Protein AF-A0A2B8A2W1-F1 (afdb_monomer_lite)

Structure (mmCIF, N/CA/C/O backbone):
data_AF-A0A2B8A2W1-F1
#
_entry.id   AF-A0A2B8A2W1-F1
#
loop_
_atom_site.group_PDB
_atom_site.id
_atom_site.type_symbol
_atom_site.label_atom_id
_atom_site.label_alt_id
_atom_site.label_comp_id
_atom_site.label_asym_id
_atom_site.label_entity_id
_atom_site.label_seq_id
_atom_site.pdbx_PDB_ins_code
_atom_site.Cartn_x
_atom_site.Cartn_y
_atom_site.Cartn_z
_atom_site.occupancy
_atom_site.B_iso_or_equiv
_atom_site.auth_seq_id
_atom_site.auth_comp_id
_atom_site.auth_asym_id
_atom_site.auth_atom_id
_atom_site.pdbx_PDB_model_num
ATOM 1 N N . MET A 1 1 ? 14.579 -8.781 33.476 1.00 70.12 1 MET A N 1
ATOM 2 C CA . MET A 1 1 ? 13.538 -9.837 33.548 1.00 70.12 1 MET A CA 1
ATOM 3 C C . MET A 1 1 ? 12.672 -9.734 34.803 1.00 70.12 1 MET A C 1
ATOM 5 O O . MET A 1 1 ? 11.459 -9.691 34.647 1.00 70.12 1 MET A O 1
ATOM 9 N N . ASN A 1 2 ? 13.242 -9.629 36.013 1.00 91.62 2 ASN A N 1
ATOM 10 C CA . ASN A 1 2 ? 12.457 -9.616 37.264 1.00 91.62 2 ASN A CA 1
ATOM 11 C C . ASN A 1 2 ? 11.444 -8.460 37.370 1.00 91.62 2 ASN A C 1
ATOM 13 O O . ASN A 1 2 ? 10.319 -8.682 37.809 1.00 91.62 2 ASN A O 1
ATOM 17 N N . GLU A 1 3 ? 11.793 -7.251 36.920 1.00 95.06 3 GLU A N 1
ATOM 18 C CA . GLU A 1 3 ? 10.873 -6.100 36.935 1.00 95.06 3 GLU A CA 1
ATOM 19 C C . GLU A 1 3 ? 9.677 -6.286 35.994 1.00 95.06 3 GLU A C 1
ATOM 21 O O . GLU A 1 3 ? 8.542 -6.038 36.391 1.00 95.06 3 GLU A O 1
ATOM 26 N N . VAL A 1 4 ? 9.912 -6.795 34.779 1.00 93.50 4 VAL A N 1
ATOM 27 C CA . VAL A 1 4 ? 8.854 -7.073 33.792 1.00 93.50 4 VAL A CA 1
ATOM 28 C C . VAL A 1 4 ? 7.905 -8.153 34.307 1.00 93.50 4 VAL A C 1
ATOM 30 O O . VAL A 1 4 ? 6.691 -7.967 34.270 1.00 93.50 4 VAL A O 1
ATOM 33 N N . ALA A 1 5 ? 8.445 -9.253 34.842 1.00 95.88 5 ALA A N 1
ATOM 34 C CA . ALA A 1 5 ? 7.639 -10.319 35.435 1.00 95.88 5 ALA A CA 1
ATOM 35 C C . ALA A 1 5 ? 6.826 -9.813 36.639 1.00 95.88 5 ALA A C 1
ATOM 37 O O . ALA A 1 5 ? 5.642 -10.120 36.763 1.00 95.88 5 ALA A O 1
ATOM 38 N N . THR A 1 6 ? 7.431 -8.973 37.485 1.00 97.25 6 THR A N 1
ATOM 39 C CA . THR A 1 6 ? 6.751 -8.351 38.631 1.00 97.25 6 THR A CA 1
ATOM 40 C C . THR A 1 6 ? 5.635 -7.409 38.181 1.00 97.25 6 THR A C 1
ATOM 42 O O . THR A 1 6 ? 4.550 -7.432 38.758 1.00 97.25 6 THR A O 1
ATOM 45 N N . TYR A 1 7 ? 5.873 -6.588 37.154 1.00 97.38 7 TYR A N 1
ATOM 46 C CA . TYR A 1 7 ? 4.855 -5.704 36.593 1.00 97.38 7 TYR A CA 1
ATOM 47 C C . TYR A 1 7 ? 3.687 -6.505 36.017 1.00 97.38 7 TYR A C 1
ATOM 49 O O . TYR A 1 7 ? 2.539 -6.205 36.335 1.00 97.38 7 TYR A O 1
ATOM 57 N N . TRP A 1 8 ? 3.969 -7.541 35.220 1.00 96.38 8 TRP A N 1
ATOM 58 C CA . TRP A 1 8 ? 2.938 -8.412 34.659 1.00 96.38 8 TRP A CA 1
ATOM 59 C C . TRP A 1 8 ? 2.107 -9.076 35.759 1.00 96.38 8 TRP A C 1
ATOM 61 O O . TRP A 1 8 ? 0.888 -8.970 35.728 1.00 96.38 8 TRP A O 1
ATOM 71 N N . ALA A 1 9 ? 2.747 -9.667 36.774 1.00 97.00 9 ALA A N 1
ATOM 72 C CA . ALA A 1 9 ? 2.042 -10.334 37.868 1.00 97.00 9 ALA A CA 1
ATOM 73 C C . ALA A 1 9 ? 1.156 -9.367 38.671 1.00 97.00 9 ALA A C 1
ATOM 75 O O . ALA A 1 9 ? 0.023 -9.699 39.003 1.00 97.00 9 ALA A O 1
ATOM 76 N N . LYS A 1 10 ? 1.641 -8.148 38.949 1.00 98.06 10 LYS A N 1
ATOM 77 C CA . LYS A 1 10 ? 0.876 -7.123 39.680 1.00 98.06 10 LYS A CA 1
ATOM 78 C C . LYS A 1 10 ? -0.301 -6.553 38.888 1.00 98.06 10 LYS A C 1
ATOM 80 O O . LYS A 1 10 ? -1.254 -6.083 39.496 1.00 98.06 10 LYS A O 1
ATOM 85 N N . ASN A 1 11 ? -0.217 -6.550 37.558 1.00 98.12 11 ASN A N 1
ATOM 86 C CA . ASN A 1 11 ? -1.205 -5.918 36.680 1.00 98.12 11 ASN A CA 1
ATOM 87 C C . ASN A 1 11 ? -1.961 -6.932 35.805 1.00 98.12 11 ASN A C 1
ATOM 89 O O . ASN A 1 11 ? -2.620 -6.524 34.849 1.00 98.12 11 ASN A O 1
ATOM 93 N N . TYR A 1 12 ? -1.860 -8.233 36.100 1.00 97.81 12 TYR A N 1
ATOM 94 C CA . TYR A 1 12 ? -2.363 -9.303 35.236 1.00 97.81 12 TYR A CA 1
ATOM 95 C C . TYR A 1 12 ? -3.842 -9.124 34.892 1.00 97.81 12 TYR A C 1
ATOM 97 O O . TYR A 1 12 ? -4.189 -9.100 33.713 1.00 97.81 12 TYR A O 1
ATOM 105 N N . ASP A 1 13 ? -4.693 -8.920 35.900 1.00 98.38 13 ASP A N 1
ATOM 106 C CA . ASP A 1 13 ? -6.142 -8.810 35.705 1.00 98.38 13 ASP A CA 1
ATOM 107 C C . ASP A 1 13 ? -6.515 -7.631 34.801 1.00 98.38 13 ASP A C 1
ATOM 109 O O . ASP A 1 13 ? -7.375 -7.752 33.930 1.00 98.38 13 ASP A O 1
ATOM 113 N N . GLU A 1 14 ? -5.828 -6.497 34.951 1.00 97.69 14 GLU A N 1
ATOM 114 C CA . GLU A 1 14 ? -6.064 -5.308 34.133 1.00 97.69 14 GLU A CA 1
ATOM 115 C C . GLU A 1 14 ? -5.557 -5.496 32.693 1.00 97.69 14 GLU A C 1
ATOM 117 O O . GLU A 1 14 ? -6.241 -5.125 31.736 1.00 97.69 14 GLU A O 1
ATOM 122 N N . LEU A 1 15 ? -4.381 -6.109 32.514 1.00 97.12 15 LEU A N 1
ATOM 123 C CA . LEU A 1 15 ? -3.836 -6.444 31.192 1.00 97.12 15 LEU A CA 1
ATOM 124 C C . LEU A 1 15 ? -4.724 -7.463 30.461 1.00 97.12 15 LEU A C 1
ATOM 126 O O . LEU A 1 15 ? -5.002 -7.303 29.268 1.00 97.12 15 LEU A O 1
ATOM 130 N N . TYR A 1 16 ? -5.205 -8.481 31.176 1.00 97.94 16 TYR A N 1
ATOM 131 C CA . TYR A 1 16 ? -6.132 -9.483 30.660 1.00 97.94 16 TYR A CA 1
ATOM 132 C C . TYR A 1 16 ? -7.469 -8.847 30.281 1.00 97.94 16 TYR A C 1
ATOM 134 O O . TYR A 1 16 ? -7.932 -9.037 29.160 1.00 97.94 16 TYR A O 1
ATOM 142 N N . LYS A 1 17 ? -8.055 -8.022 31.157 1.00 98.25 17 LYS A N 1
ATOM 143 C CA . LYS A 1 17 ? -9.311 -7.308 30.891 1.00 98.25 17 LYS A CA 1
ATOM 144 C C . LYS A 1 17 ? -9.223 -6.436 29.637 1.00 98.25 17 LYS A C 1
ATOM 146 O O . LYS A 1 17 ? -10.128 -6.480 28.807 1.00 98.25 17 LYS A O 1
ATOM 151 N N . LYS A 1 18 ? -8.132 -5.681 29.466 1.00 96.88 18 LYS A N 1
ATOM 152 C CA . LYS A 1 18 ? -7.886 -4.873 28.256 1.00 96.88 18 LYS A CA 1
ATOM 153 C C . LYS A 1 18 ? -7.758 -5.735 27.001 1.00 96.88 18 LYS A C 1
ATOM 155 O O . LYS A 1 18 ? -8.367 -5.425 25.981 1.00 96.88 18 LYS A O 1
ATOM 160 N N . SER A 1 19 ? -7.021 -6.841 27.091 1.00 96.44 19 SER A N 1
ATOM 161 C CA . SER A 1 19 ? -6.849 -7.780 25.974 1.00 96.44 19 SER A CA 1
ATOM 162 C C . SER A 1 19 ? -8.169 -8.460 25.590 1.00 96.44 19 SER A C 1
ATOM 164 O O . SER A 1 19 ? -8.490 -8.563 24.409 1.00 96.44 19 SER A O 1
ATOM 166 N N . ALA A 1 20 ? -8.972 -8.863 26.578 1.00 98.38 20 ALA A N 1
ATOM 167 C CA . ALA A 1 20 ? -10.291 -9.455 26.380 1.00 98.38 20 ALA A CA 1
ATOM 168 C C . ALA A 1 20 ? -11.285 -8.453 25.774 1.00 98.38 20 ALA A C 1
ATOM 170 O O . ALA A 1 20 ? -12.066 -8.824 24.904 1.00 98.38 20 ALA A O 1
ATOM 171 N N . LEU A 1 21 ? -11.230 -7.179 26.177 1.00 98.50 21 LEU A N 1
ATOM 172 C CA . LEU A 1 21 ? -12.050 -6.119 25.589 1.00 98.50 21 LEU A CA 1
ATOM 173 C C . LEU A 1 21 ? -11.694 -5.874 24.117 1.00 98.50 21 LEU A C 1
ATOM 175 O O . LEU A 1 21 ? -12.595 -5.774 23.286 1.00 98.50 21 LEU A O 1
ATOM 179 N N . PHE A 1 22 ? -10.399 -5.813 23.790 1.00 97.75 22 PHE A N 1
ATOM 180 C CA . PHE A 1 22 ? -9.942 -5.709 22.403 1.00 97.75 22 PHE A CA 1
ATOM 181 C C . PHE A 1 22 ? -10.401 -6.913 21.580 1.00 97.75 22 PHE A C 1
ATOM 183 O O . PHE A 1 22 ? -10.982 -6.737 20.515 1.00 97.75 22 PHE A O 1
ATOM 190 N N . ASN A 1 23 ? -10.202 -8.129 22.096 1.00 98.00 23 ASN A N 1
ATOM 191 C CA . ASN A 1 23 ? -10.648 -9.361 21.450 1.00 98.00 23 ASN A CA 1
ATOM 192 C C . ASN A 1 23 ? -12.164 -9.344 21.190 1.00 98.00 23 ASN A C 1
ATOM 194 O O . ASN A 1 23 ? -12.593 -9.561 20.060 1.00 98.00 23 ASN A O 1
ATOM 198 N N . ALA A 1 24 ? -12.964 -9.006 22.203 1.00 98.50 24 ALA A N 1
ATOM 199 C CA . ALA A 1 24 ? -14.412 -8.929 22.077 1.00 98.50 24 ALA A CA 1
ATOM 200 C C . ALA A 1 24 ? -14.847 -7.888 21.035 1.00 98.50 24 ALA A C 1
ATOM 202 O O . ALA A 1 24 ? -15.733 -8.175 20.239 1.00 98.50 24 ALA A O 1
ATOM 203 N N . ALA A 1 25 ? -14.217 -6.709 20.997 1.00 98.31 25 ALA A N 1
ATOM 204 C CA . ALA A 1 25 ? -14.501 -5.696 19.981 1.00 98.31 25 ALA A CA 1
ATOM 205 C C . ALA A 1 25 ? -14.079 -6.159 18.577 1.00 98.31 25 ALA A C 1
ATOM 207 O O . ALA A 1 25 ? -14.841 -5.993 17.627 1.00 98.31 25 ALA A O 1
ATOM 208 N N . PHE A 1 26 ? -12.898 -6.767 18.442 1.00 98.31 26 PHE A N 1
ATOM 209 C CA . PHE A 1 26 ? -12.365 -7.244 17.166 1.00 98.31 26 PHE A CA 1
ATOM 210 C C . PHE A 1 26 ? -13.262 -8.317 16.533 1.00 98.31 26 PHE A C 1
ATOM 212 O O . PHE A 1 26 ? -13.610 -8.224 15.358 1.00 98.31 26 PHE A O 1
ATOM 219 N N . TYR A 1 27 ? -13.692 -9.300 17.330 1.00 98.31 27 TYR A N 1
ATOM 220 C CA . TYR A 1 27 ? -14.554 -10.393 16.870 1.00 98.31 27 TYR A CA 1
ATOM 221 C C . TYR A 1 27 ? -16.051 -10.058 16.888 1.00 98.31 27 TYR A C 1
ATOM 223 O O . TYR A 1 27 ? -16.853 -10.838 16.374 1.00 98.31 27 TYR A O 1
ATOM 231 N N . HIS A 1 28 ? -16.459 -8.898 17.416 1.00 98.12 28 HIS A N 1
ATOM 232 C CA . HIS A 1 28 ? -17.822 -8.392 17.254 1.00 98.12 28 HIS A CA 1
ATOM 233 C C . HIS A 1 28 ? -18.003 -7.823 15.843 1.00 98.12 28 HIS A C 1
ATOM 235 O O . HIS A 1 28 ? -18.035 -6.613 15.625 1.00 98.12 28 HIS A O 1
ATOM 241 N N . SER A 1 29 ? -18.079 -8.723 14.869 1.00 97.62 29 SER A N 1
ATOM 242 C CA . SER A 1 29 ? -18.104 -8.400 13.452 1.00 97.62 29 SER A CA 1
ATOM 243 C C . SER A 1 29 ? -19.104 -9.278 12.709 1.00 97.62 29 SER A C 1
ATOM 245 O O . SER A 1 29 ? -19.321 -10.434 13.064 1.00 97.62 29 SER A O 1
ATOM 247 N N . THR A 1 30 ? -19.706 -8.720 11.663 1.00 98.44 30 THR A N 1
ATOM 248 C CA . THR A 1 30 ? -20.532 -9.451 10.692 1.00 98.44 30 THR A CA 1
ATOM 249 C C . THR A 1 30 ? -19.845 -9.558 9.332 1.00 98.44 30 THR A C 1
ATOM 251 O O . THR A 1 30 ? -20.487 -9.936 8.353 1.00 98.44 30 THR A O 1
ATOM 254 N N . LEU A 1 31 ? -18.570 -9.165 9.235 1.00 98.44 31 LEU A N 1
ATOM 255 C CA . LEU A 1 31 ? -17.795 -9.338 8.009 1.00 98.44 31 LEU A CA 1
ATOM 256 C C . LEU A 1 31 ? -17.579 -10.836 7.715 1.00 98.44 31 LEU A C 1
ATOM 258 O O . LEU A 1 31 ? -17.619 -11.647 8.643 1.00 98.44 31 LEU A O 1
ATOM 262 N N . PRO A 1 32 ? -17.331 -11.215 6.447 1.00 98.50 32 PRO A N 1
ATOM 263 C CA . PRO A 1 32 ? -17.048 -12.600 6.074 1.00 98.50 32 PRO A CA 1
ATOM 264 C C . PRO A 1 32 ? -15.923 -13.216 6.917 1.00 98.50 32 PRO A C 1
ATOM 266 O O . PRO A 1 32 ? -14.924 -12.555 7.215 1.00 98.50 32 PRO A O 1
ATOM 269 N N . ALA A 1 33 ? -16.087 -14.482 7.305 1.00 97.31 33 ALA A N 1
ATOM 270 C CA . ALA A 1 33 ? -15.185 -15.154 8.238 1.00 97.31 33 ALA A CA 1
ATOM 271 C C . ALA A 1 33 ? -13.746 -15.218 7.705 1.00 97.31 33 ALA A C 1
ATOM 273 O O . ALA A 1 33 ? -12.809 -14.976 8.462 1.00 97.31 33 ALA A O 1
ATOM 274 N N . GLU A 1 34 ? -13.576 -15.442 6.399 1.00 97.44 34 GLU A N 1
ATOM 275 C CA . GLU A 1 34 ? -12.266 -15.474 5.743 1.00 97.44 34 GLU A CA 1
ATOM 276 C C . GLU A 1 34 ? -11.510 -14.137 5.847 1.00 97.44 34 GLU A C 1
ATOM 278 O O . GLU A 1 34 ? -10.282 -14.120 5.894 1.00 97.44 34 GLU A O 1
ATOM 283 N N . VAL A 1 35 ? -12.228 -13.010 5.936 1.00 98.50 35 VAL A N 1
ATOM 284 C CA . VAL A 1 35 ? -11.627 -11.680 6.116 1.00 98.50 35 VAL A CA 1
ATOM 285 C C . VAL A 1 35 ? -11.167 -11.493 7.554 1.00 98.50 35 VAL A C 1
ATOM 287 O O . VAL A 1 35 ? -10.040 -11.057 7.786 1.00 98.50 35 VAL A O 1
ATOM 290 N N . ILE A 1 36 ? -12.011 -11.854 8.524 1.00 98.12 36 ILE A N 1
ATOM 291 C CA . ILE A 1 36 ? -11.658 -11.765 9.945 1.00 98.12 36 ILE A CA 1
ATOM 292 C C . ILE A 1 36 ? -10.480 -12.683 10.272 1.00 98.12 36 ILE A C 1
ATOM 294 O O . ILE A 1 36 ? -9.571 -12.271 10.992 1.00 98.12 36 ILE A O 1
ATOM 298 N N . GLU A 1 37 ? -10.452 -13.887 9.702 1.00 96.88 37 GLU A N 1
ATOM 299 C CA . GLU A 1 37 ? -9.347 -14.826 9.871 1.00 96.88 37 GLU A CA 1
ATOM 300 C C . GLU A 1 37 ? -8.040 -14.283 9.278 1.00 96.88 37 GLU A C 1
ATOM 302 O O . GLU A 1 37 ? -7.031 -14.251 9.981 1.00 96.88 37 GLU A O 1
ATOM 307 N N . ALA A 1 38 ? -8.055 -13.792 8.032 1.00 98.06 38 ALA A N 1
ATOM 308 C CA . ALA A 1 38 ? -6.875 -13.207 7.388 1.00 98.06 38 ALA A CA 1
ATOM 309 C C . ALA A 1 38 ? -6.310 -12.008 8.168 1.00 98.06 38 ALA A C 1
ATOM 311 O O . ALA A 1 38 ? -5.096 -11.859 8.326 1.00 98.06 38 ALA A O 1
ATOM 312 N N . MET A 1 39 ? -7.187 -11.148 8.693 1.00 97.62 39 MET A N 1
ATOM 313 C CA . MET A 1 39 ? -6.776 -10.032 9.543 1.00 97.62 39 MET A CA 1
ATOM 314 C C . MET A 1 39 ? -6.161 -10.532 10.853 1.00 97.62 39 MET A C 1
ATOM 316 O O . MET A 1 39 ? -5.045 -10.143 11.192 1.00 97.62 39 MET A O 1
ATOM 320 N N . ALA A 1 40 ? -6.853 -11.411 11.582 1.00 96.94 40 ALA A N 1
ATOM 321 C CA . ALA A 1 40 ? -6.380 -11.929 12.865 1.00 96.94 40 ALA A CA 1
ATOM 322 C C . ALA A 1 40 ? -5.036 -12.661 12.738 1.00 96.94 40 ALA A C 1
ATOM 324 O O . ALA A 1 40 ? -4.137 -12.442 13.552 1.00 96.94 40 ALA A O 1
ATOM 325 N N . ALA A 1 41 ? -4.888 -13.491 11.702 1.00 96.50 41 ALA A N 1
ATOM 326 C CA . ALA A 1 41 ? -3.669 -14.238 11.421 1.00 96.50 41 ALA A CA 1
ATOM 327 C C . ALA A 1 41 ? -2.467 -13.312 11.209 1.00 96.50 41 ALA A C 1
ATOM 329 O O . ALA A 1 41 ? -1.412 -13.527 11.809 1.00 96.50 41 ALA A O 1
ATOM 330 N N . ASN A 1 42 ? -2.638 -12.244 10.429 1.00 97.75 42 ASN A N 1
ATOM 331 C CA . ASN A 1 42 ? -1.530 -11.368 10.054 1.00 97.75 42 ASN A CA 1
ATOM 332 C C . ASN A 1 42 ? -1.225 -10.289 11.097 1.00 97.75 42 ASN A C 1
ATOM 334 O O . ASN A 1 42 ? -0.095 -9.810 11.156 1.00 97.75 42 ASN A O 1
ATOM 338 N N . LEU A 1 43 ? -2.151 -9.961 12.008 1.00 96.94 43 LEU A N 1
ATOM 339 C CA . LEU A 1 43 ? -1.830 -9.098 13.155 1.00 96.94 43 LEU A CA 1
ATOM 340 C C . LEU A 1 43 ? -0.747 -9.693 14.070 1.00 96.94 43 LEU A C 1
ATOM 342 O O . LEU A 1 43 ? -0.080 -8.947 14.789 1.00 96.94 43 LEU A O 1
ATOM 346 N N . THR A 1 44 ? -0.506 -11.007 14.008 1.00 95.81 44 THR A N 1
ATOM 347 C CA . THR A 1 44 ? 0.599 -11.656 14.732 1.00 95.81 44 THR A CA 1
ATOM 348 C C . THR A 1 44 ? 1.980 -11.146 14.307 1.00 95.81 44 THR A C 1
ATOM 350 O O . THR A 1 44 ? 2.901 -11.163 15.125 1.00 95.81 44 THR A O 1
ATOM 353 N N . ILE A 1 45 ? 2.118 -10.588 13.095 1.00 97.12 45 ILE A N 1
ATOM 354 C CA . ILE A 1 45 ? 3.356 -9.953 12.615 1.00 97.12 45 ILE A CA 1
ATOM 355 C C . ILE A 1 45 ? 3.796 -8.835 13.567 1.00 97.12 45 ILE A C 1
ATOM 357 O O . ILE A 1 45 ? 4.980 -8.725 13.882 1.00 97.12 45 ILE A O 1
ATOM 361 N N . LEU A 1 46 ? 2.849 -8.069 14.124 1.00 96.06 46 LEU A N 1
ATOM 362 C CA . LEU A 1 46 ? 3.130 -6.980 15.071 1.00 96.06 46 LEU A CA 1
ATOM 363 C C . LEU A 1 46 ? 3.649 -7.470 16.430 1.00 96.06 46 LEU A C 1
ATOM 365 O O . LEU A 1 46 ? 4.071 -6.667 17.262 1.00 96.06 46 LEU A O 1
ATOM 369 N N . LYS A 1 47 ? 3.614 -8.784 16.667 1.00 93.62 47 LYS A N 1
ATOM 370 C CA . LYS A 1 47 ? 4.148 -9.437 17.862 1.00 93.62 47 LYS A CA 1
ATOM 371 C C . LYS A 1 47 ? 5.331 -10.372 17.560 1.00 93.62 47 LYS A C 1
ATOM 373 O O . LYS A 1 47 ? 5.823 -11.038 18.471 1.00 93.62 47 LYS A O 1
ATOM 378 N N . SER A 1 48 ? 5.797 -10.399 16.316 1.00 94.75 48 SER A N 1
ATOM 379 C CA . SER A 1 48 ? 6.894 -11.251 15.850 1.00 94.75 48 SER A CA 1
ATOM 380 C C . SER A 1 48 ? 8.266 -10.551 15.933 1.00 94.75 48 SER A C 1
ATOM 382 O O . SER A 1 48 ? 8.317 -9.335 16.140 1.00 94.75 48 SER A O 1
ATOM 384 N N . PRO A 1 49 ? 9.381 -11.282 15.730 1.00 94.44 49 PRO A N 1
ATOM 385 C CA . PRO A 1 49 ? 10.718 -10.694 15.594 1.00 94.44 49 PRO A CA 1
ATOM 386 C C . PRO A 1 49 ? 10.900 -9.764 14.382 1.00 94.44 49 PRO A C 1
ATOM 388 O O . PRO A 1 49 ? 11.890 -9.039 14.330 1.00 94.44 49 PRO A O 1
ATOM 391 N N . THR A 1 50 ? 9.962 -9.748 13.426 1.00 96.25 50 THR A N 1
ATOM 392 C CA . THR A 1 50 ? 9.986 -8.830 12.273 1.00 96.25 50 THR A CA 1
ATOM 393 C C . THR A 1 50 ? 9.986 -7.362 12.704 1.00 96.25 50 THR A C 1
ATOM 395 O O . THR A 1 50 ? 10.527 -6.512 12.000 1.00 96.25 50 THR A O 1
ATOM 398 N N . VAL A 1 51 ? 9.393 -7.038 13.858 1.00 96.31 51 VAL A N 1
ATOM 399 C CA . VAL A 1 51 ? 9.217 -5.655 14.315 1.00 96.31 51 VAL A CA 1
ATOM 400 C C . VAL A 1 51 ? 9.915 -5.398 15.643 1.00 96.31 51 VAL A C 1
ATOM 402 O O . VAL A 1 51 ? 9.974 -6.259 16.521 1.00 96.31 51 VAL A O 1
ATOM 405 N N . MET A 1 52 ? 10.410 -4.178 15.828 1.00 94.94 52 MET A N 1
ATOM 406 C CA . MET A 1 52 ? 11.043 -3.750 17.068 1.00 94.94 52 MET A CA 1
ATOM 407 C C . MET A 1 52 ? 10.738 -2.293 17.397 1.00 94.94 52 MET A C 1
ATOM 409 O O . MET A 1 52 ? 10.409 -1.465 16.547 1.00 94.94 52 MET A O 1
ATOM 413 N N . ARG A 1 53 ? 10.884 -1.978 18.681 1.00 94.75 53 ARG A N 1
ATOM 414 C CA . ARG A 1 53 ? 10.856 -0.611 19.187 1.00 94.75 53 ARG A CA 1
ATOM 415 C C . ARG A 1 53 ? 12.253 -0.260 19.675 1.00 94.75 53 ARG A C 1
ATOM 417 O O . ARG A 1 53 ? 12.776 -0.944 20.553 1.00 94.75 53 ARG A O 1
ATOM 424 N N . GLN A 1 54 ? 12.857 0.769 19.090 1.00 94.62 54 GLN A N 1
ATOM 425 C CA . GLN A 1 54 ? 14.192 1.218 19.476 1.00 94.62 54 GLN A CA 1
ATOM 426 C C . GLN A 1 54 ? 14.167 1.967 20.813 1.00 94.62 54 GLN A C 1
ATOM 428 O O . GLN A 1 54 ? 13.104 2.275 21.357 1.00 94.62 54 GLN A O 1
ATOM 433 N N . GLN A 1 55 ? 15.352 2.237 21.368 1.00 93.06 55 GLN A N 1
ATOM 434 C CA . GLN A 1 55 ? 15.506 2.862 22.688 1.00 93.06 55 GLN A CA 1
ATOM 435 C C . GLN A 1 55 ? 14.858 4.252 22.776 1.00 93.06 55 GLN A C 1
ATOM 437 O O . GLN A 1 55 ? 14.345 4.619 23.829 1.00 93.06 55 GLN A O 1
ATOM 442 N N . ASP A 1 56 ? 14.826 4.993 21.668 1.00 93.56 56 ASP A N 1
ATOM 443 C CA . ASP A 1 56 ? 14.151 6.291 21.549 1.00 93.56 56 ASP A CA 1
ATOM 444 C C . ASP A 1 56 ? 12.621 6.176 21.381 1.00 93.56 56 ASP A C 1
ATOM 446 O O . ASP A 1 56 ? 11.915 7.173 21.236 1.00 93.56 56 ASP A O 1
ATOM 450 N N . GLY A 1 57 ? 12.092 4.951 21.418 1.00 95.31 57 GLY A N 1
ATOM 451 C CA . GLY A 1 57 ? 10.675 4.650 21.321 1.00 95.31 57 GLY A CA 1
ATOM 452 C C . GLY A 1 57 ? 10.136 4.552 19.896 1.00 95.31 57 GLY A C 1
ATOM 453 O O . GLY A 1 57 ? 8.948 4.237 19.766 1.00 95.31 57 GLY A O 1
ATOM 454 N N . ARG A 1 58 ? 10.958 4.783 18.861 1.00 96.88 58 ARG A N 1
ATOM 455 C CA . ARG A 1 58 ? 10.542 4.691 17.457 1.00 96.88 58 ARG A CA 1
ATOM 456 C C . ARG A 1 58 ? 10.436 3.256 16.972 1.00 96.88 58 ARG A C 1
ATOM 458 O O . ARG A 1 58 ? 11.090 2.344 17.481 1.00 96.88 58 ARG A O 1
ATOM 465 N N . PHE A 1 59 ? 9.579 3.075 15.980 1.00 97.44 59 PHE A N 1
ATOM 466 C CA . PHE A 1 59 ? 9.348 1.803 15.328 1.00 97.44 59 PHE A CA 1
ATOM 467 C C . PHE A 1 59 ? 10.426 1.540 14.277 1.00 97.44 59 PHE A C 1
ATOM 469 O O . PHE A 1 59 ? 10.781 2.422 13.499 1.00 97.44 59 PHE A O 1
ATOM 476 N N . TRP A 1 60 ? 10.948 0.321 14.265 1.00 97.56 60 TRP A N 1
ATOM 477 C CA . TRP A 1 60 ? 11.864 -0.171 13.245 1.00 97.56 60 TRP A CA 1
ATOM 478 C C . TRP A 1 60 ? 11.490 -1.607 12.916 1.00 97.56 60 TRP A C 1
ATOM 480 O O . TRP A 1 60 ? 10.987 -2.333 13.776 1.00 97.56 60 TRP A O 1
ATOM 490 N N . SER A 1 61 ? 11.724 -2.038 11.689 1.00 97.06 61 SER A N 1
ATOM 491 C CA . SER A 1 61 ? 11.322 -3.371 11.268 1.00 97.06 61 SER A CA 1
ATOM 492 C C . SER A 1 61 ? 12.215 -3.941 10.177 1.00 97.06 61 SER A C 1
ATOM 494 O O . SER A 1 61 ? 12.809 -3.213 9.391 1.00 97.06 61 SER A O 1
ATOM 496 N N . PHE A 1 62 ? 12.277 -5.266 10.126 1.00 97.50 62 PHE A N 1
ATOM 497 C CA . PHE A 1 62 ? 12.664 -6.006 8.932 1.00 97.50 62 PHE A CA 1
ATOM 498 C C . PHE A 1 62 ? 11.468 -6.110 7.969 1.00 97.50 62 PHE A C 1
ATOM 500 O O . PHE A 1 62 ? 10.358 -5.658 8.273 1.00 97.50 62 PHE A O 1
ATOM 507 N N . GLU A 1 63 ? 11.658 -6.734 6.807 1.00 97.12 63 GLU A N 1
ATOM 508 C CA . GLU A 1 63 ? 10.517 -7.142 5.973 1.00 97.12 63 GLU A CA 1
ATOM 509 C C . GLU A 1 63 ? 9.855 -8.409 6.512 1.00 97.12 63 GLU A C 1
ATOM 511 O O . GLU A 1 63 ? 8.635 -8.509 6.515 1.00 97.12 63 GLU A O 1
ATOM 516 N N . GLY A 1 64 ? 10.653 -9.349 7.013 1.00 96.56 64 GLY A N 1
ATOM 517 C CA . GLY A 1 64 ? 10.210 -10.543 7.726 1.00 96.56 64 GLY A CA 1
ATOM 518 C C . GLY A 1 64 ? 11.311 -11.046 8.653 1.00 96.56 64 GLY A C 1
ATOM 519 O O . GLY A 1 64 ? 12.271 -10.331 8.944 1.00 96.56 64 GLY A O 1
ATOM 520 N N . CYS A 1 65 ? 11.235 -12.300 9.079 1.00 94.75 65 CYS A N 1
ATOM 521 C CA . CYS A 1 65 ? 12.315 -12.936 9.830 1.00 94.75 65 CYS A CA 1
ATOM 522 C C . CYS A 1 65 ? 12.556 -14.388 9.408 1.00 94.75 65 CYS A C 1
ATOM 524 O O . CYS A 1 65 ? 11.686 -15.054 8.856 1.00 94.75 65 CYS A O 1
ATOM 526 N N . SER A 1 66 ? 13.756 -14.870 9.684 1.00 93.12 66 SER A N 1
ATOM 527 C CA . SER A 1 66 ? 14.154 -16.275 9.626 1.00 93.12 66 SER A CA 1
ATOM 528 C C . SER A 1 66 ? 14.251 -16.823 11.054 1.00 93.12 66 SER A C 1
ATOM 530 O O . SER A 1 66 ? 13.977 -16.108 12.018 1.00 93.12 66 SER A O 1
ATOM 532 N N . ASP A 1 67 ? 14.670 -18.078 11.214 1.00 89.94 67 ASP A N 1
ATOM 533 C CA . ASP A 1 67 ? 14.757 -18.712 12.537 1.00 89.94 67 ASP A CA 1
ATOM 534 C C . ASP A 1 67 ? 15.700 -17.984 13.511 1.00 89.94 67 ASP A C 1
ATOM 536 O O . ASP A 1 67 ? 15.426 -17.940 14.709 1.00 89.94 67 ASP A O 1
ATOM 540 N N . ASN A 1 68 ? 16.795 -17.400 13.007 1.00 92.75 68 ASN A N 1
ATOM 541 C CA . ASN A 1 68 ? 17.836 -16.780 13.839 1.00 92.75 68 ASN A CA 1
ATOM 542 C C . ASN A 1 68 ? 18.145 -15.316 13.494 1.00 92.75 68 ASN A C 1
ATOM 544 O O . ASN A 1 68 ? 18.845 -14.661 14.258 1.00 92.75 68 ASN A O 1
ATOM 548 N N . ASP A 1 69 ? 17.618 -14.795 12.384 1.00 92.75 69 ASP A N 1
ATOM 549 C CA . ASP A 1 69 ? 17.978 -13.480 11.847 1.00 92.75 69 ASP A CA 1
ATOM 550 C C . ASP A 1 69 ? 16.757 -12.767 11.258 1.00 92.75 69 ASP A C 1
ATOM 552 O O . ASP A 1 69 ? 15.755 -13.392 10.908 1.00 92.75 69 ASP A O 1
ATOM 556 N N . GLY A 1 70 ? 16.838 -11.447 11.104 1.00 92.12 70 GLY A N 1
ATOM 557 C CA . GLY A 1 70 ? 15.869 -10.707 10.298 1.00 92.12 70 GLY A CA 1
ATOM 558 C C . GLY A 1 70 ? 16.007 -11.040 8.812 1.00 92.12 70 GLY A C 1
ATOM 559 O O . GLY A 1 70 ? 17.112 -11.252 8.315 1.00 92.12 70 GLY A O 1
ATOM 560 N N . CYS A 1 71 ? 14.888 -11.060 8.090 1.00 93.06 71 CYS A N 1
ATOM 561 C CA . CYS A 1 71 ? 14.864 -11.254 6.645 1.00 93.06 71 CYS A CA 1
ATOM 562 C C . CYS A 1 71 ? 14.659 -9.899 5.966 1.00 93.06 71 CYS A C 1
ATOM 564 O O . CYS A 1 71 ? 13.658 -9.224 6.226 1.00 93.06 71 CYS A O 1
ATOM 566 N N . CYS A 1 72 ? 15.615 -9.540 5.103 1.00 93.25 72 CYS A N 1
ATOM 567 C CA . CYS A 1 72 ? 15.741 -8.248 4.428 1.00 93.25 72 CYS A CA 1
ATOM 568 C C . CYS A 1 72 ? 15.895 -7.061 5.399 1.00 93.25 72 CYS A C 1
ATOM 570 O O . CYS A 1 72 ? 15.087 -6.830 6.296 1.00 93.25 72 CYS A O 1
ATOM 572 N N . HIS A 1 73 ? 16.965 -6.286 5.225 1.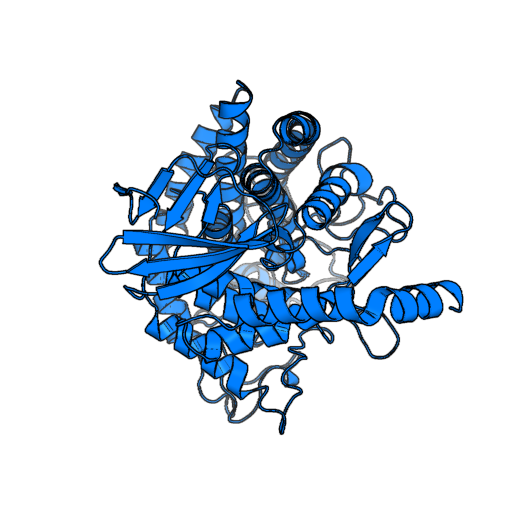00 91.88 73 HIS A N 1
ATOM 573 C CA . HIS A 1 73 ? 17.349 -5.247 6.180 1.00 91.88 73 HIS A CA 1
ATOM 574 C C . HIS A 1 73 ? 16.475 -3.987 6.093 1.00 91.88 73 HIS A C 1
ATOM 576 O O . HIS A 1 73 ? 16.162 -3.526 4.995 1.00 91.88 73 HIS A O 1
ATOM 582 N N . GLY A 1 74 ? 16.206 -3.374 7.250 1.00 91.69 74 GLY A N 1
ATOM 583 C CA . GLY A 1 74 ? 15.650 -2.025 7.361 1.00 91.69 74 GLY A CA 1
ATOM 584 C C . GLY A 1 74 ? 14.151 -1.951 7.100 1.00 91.69 74 GLY A C 1
ATOM 585 O O . GLY A 1 74 ? 13.607 -2.783 6.375 1.00 91.69 74 GLY A O 1
ATOM 586 N N . SER A 1 75 ? 13.505 -0.926 7.671 1.00 95.12 75 SER A N 1
ATOM 587 C CA . SER A 1 75 ? 12.066 -0.652 7.529 1.00 95.12 75 SER A CA 1
ATOM 588 C C . SER A 1 75 ? 11.710 -0.346 6.071 1.00 95.12 75 SER A C 1
ATOM 590 O O . SER A 1 75 ? 11.567 0.810 5.680 1.00 95.12 75 SER A O 1
ATOM 592 N N . CYS A 1 76 ? 11.643 -1.396 5.257 1.00 97.12 76 CYS A N 1
ATOM 593 C CA . CYS A 1 76 ? 11.723 -1.302 3.815 1.00 97.12 76 CYS A CA 1
ATOM 594 C C . CYS A 1 76 ? 10.493 -0.607 3.230 1.00 97.12 76 CYS A C 1
ATOM 596 O O . CYS A 1 76 ? 9.385 -1.144 3.316 1.00 97.12 76 CYS A O 1
ATOM 598 N N . THR A 1 77 ? 10.658 0.581 2.649 1.00 96.94 77 THR A N 1
ATOM 599 C CA . THR A 1 77 ? 9.518 1.465 2.357 1.00 96.94 77 THR A CA 1
ATOM 600 C C . THR A 1 77 ? 8.536 0.852 1.362 1.00 96.94 77 THR A C 1
ATOM 602 O O . THR A 1 77 ? 7.326 0.945 1.577 1.00 96.94 77 THR A O 1
ATOM 605 N N . HIS A 1 78 ? 9.026 0.161 0.329 1.00 96.06 78 HIS A N 1
ATOM 606 C CA . HIS A 1 78 ? 8.181 -0.470 -0.688 1.00 96.06 78 HIS A CA 1
ATOM 607 C C . HIS A 1 78 ? 7.418 -1.703 -0.170 1.00 96.06 78 HIS A C 1
ATOM 609 O O . HIS A 1 78 ? 6.276 -1.922 -0.570 1.00 96.06 78 HIS A O 1
ATOM 615 N N . VAL A 1 79 ? 7.967 -2.467 0.784 1.00 97.62 79 VAL A N 1
ATOM 616 C CA . VAL A 1 79 ? 7.243 -3.578 1.439 1.00 97.62 79 VAL A CA 1
ATOM 617 C C . VAL A 1 79 ? 6.233 -3.049 2.454 1.00 97.62 79 VAL A C 1
ATOM 619 O O . VAL A 1 79 ? 5.068 -3.445 2.462 1.00 97.62 79 VAL A O 1
ATOM 622 N N . TRP A 1 80 ? 6.649 -2.096 3.286 1.00 97.38 80 TRP A N 1
ATOM 623 C CA . TRP A 1 80 ? 5.805 -1.510 4.327 1.00 97.38 80 TRP A CA 1
ATOM 624 C C . TRP A 1 80 ? 4.726 -0.563 3.780 1.00 97.38 80 TRP A C 1
ATOM 626 O O . TRP A 1 80 ? 3.825 -0.174 4.518 1.00 97.38 80 TRP A O 1
ATOM 636 N N . ASN A 1 81 ? 4.738 -0.237 2.484 1.00 95.88 81 ASN A N 1
ATOM 637 C CA . ASN A 1 81 ? 3.611 0.410 1.802 1.00 95.88 81 ASN A CA 1
ATOM 638 C C . ASN A 1 81 ? 2.331 -0.434 1.803 1.00 95.88 81 ASN A C 1
ATOM 640 O O . ASN A 1 81 ? 1.229 0.114 1.791 1.00 95.88 81 ASN A O 1
ATOM 644 N N . TYR A 1 82 ? 2.465 -1.758 1.843 1.00 98.06 82 TYR A N 1
ATOM 645 C CA . TYR A 1 82 ? 1.330 -2.673 1.880 1.00 98.06 82 TYR A CA 1
ATOM 646 C C . TYR A 1 82 ? 0.688 -2.735 3.269 1.00 98.06 82 TYR A C 1
ATOM 648 O O . TYR A 1 82 ? -0.512 -2.976 3.386 1.00 98.06 82 TYR A O 1
ATOM 656 N N . ALA A 1 83 ? 1.455 -2.478 4.330 1.00 97.50 83 ALA A N 1
ATOM 657 C CA . ALA A 1 83 ? 0.976 -2.589 5.697 1.00 97.50 83 ALA A CA 1
ATOM 658 C C . ALA A 1 83 ? -0.084 -1.516 6.015 1.00 97.50 83 ALA A C 1
ATOM 660 O O . ALA A 1 83 ? 0.208 -0.320 6.084 1.00 97.50 83 ALA A O 1
ATOM 661 N N . GLN A 1 84 ? -1.326 -1.955 6.251 1.00 97.81 84 GLN A N 1
ATOM 662 C CA . GLN A 1 84 ? -2.425 -1.059 6.639 1.00 97.81 84 GLN A CA 1
ATOM 663 C C . GLN A 1 84 ? -2.729 -1.103 8.143 1.00 97.81 84 GLN A C 1
ATOM 665 O O . GLN A 1 84 ? -3.268 -0.148 8.685 1.00 97.81 84 GLN A O 1
ATOM 670 N N . ALA A 1 85 ? -2.349 -2.168 8.857 1.00 97.25 85 ALA A N 1
ATOM 671 C CA . ALA A 1 85 ? -2.724 -2.340 10.265 1.00 97.25 85 ALA A CA 1
ATOM 672 C C . ALA A 1 85 ? -2.107 -1.301 11.223 1.00 97.25 85 ALA A C 1
ATOM 674 O O . ALA A 1 85 ? -2.791 -0.793 12.114 1.00 97.25 85 ALA A O 1
ATOM 675 N N . VAL A 1 86 ? -0.813 -0.996 11.065 1.00 97.44 86 VAL A N 1
ATOM 676 C CA . VAL A 1 86 ? -0.050 -0.183 12.036 1.00 97.44 86 VAL A CA 1
ATOM 677 C C . VAL A 1 86 ? -0.598 1.238 12.125 1.00 97.44 86 VAL A C 1
ATOM 679 O O . VAL A 1 86 ? -0.778 1.746 13.229 1.00 97.44 86 VAL A O 1
ATOM 682 N N . ALA A 1 87 ? -0.967 1.823 10.985 1.00 96.88 87 ALA A N 1
ATOM 683 C CA . ALA A 1 87 ? -1.543 3.162 10.891 1.00 96.88 87 ALA A CA 1
ATOM 684 C C . ALA A 1 87 ? -2.839 3.339 11.692 1.00 96.88 87 ALA A C 1
ATOM 686 O O . ALA A 1 87 ? -3.175 4.459 12.046 1.00 96.88 87 ALA A O 1
ATOM 687 N N . HIS A 1 88 ? -3.563 2.257 11.998 1.00 96.06 88 HIS A N 1
ATOM 688 C CA . HIS A 1 88 ? -4.815 2.314 12.757 1.00 96.06 88 HIS A CA 1
ATOM 689 C C . HIS A 1 88 ? -4.669 1.823 14.198 1.00 96.06 88 HIS A C 1
ATOM 691 O O . HIS A 1 88 ? -5.288 2.382 15.098 1.00 96.06 88 HIS A O 1
ATOM 697 N N . LEU A 1 89 ? -3.870 0.776 14.423 1.00 97.06 89 LEU A N 1
ATOM 698 C CA . LEU A 1 89 ? -3.706 0.168 15.747 1.00 97.06 89 LEU A CA 1
ATOM 699 C C . LEU A 1 89 ? -2.639 0.866 16.594 1.00 97.06 89 LEU A C 1
ATOM 701 O O . LEU A 1 89 ? -2.776 0.945 17.812 1.00 97.06 89 LEU A O 1
ATOM 705 N N . PHE A 1 90 ? -1.582 1.369 15.954 1.00 97.06 90 PHE A N 1
ATOM 706 C CA . PHE A 1 90 ? -0.471 2.054 16.610 1.00 97.06 90 PHE A CA 1
ATOM 707 C C . PHE A 1 90 ? -0.037 3.296 15.815 1.00 97.06 90 PHE A C 1
ATOM 709 O O . PHE A 1 90 ? 1.105 3.365 15.350 1.00 97.06 90 PHE A O 1
ATOM 716 N N . PRO A 1 91 ? -0.908 4.308 15.656 1.00 97.12 91 PRO A N 1
ATOM 717 C CA . PRO A 1 91 ? -0.665 5.367 14.674 1.00 97.12 91 PRO A CA 1
ATOM 718 C C . PRO A 1 91 ? 0.560 6.235 15.010 1.00 97.12 91 PRO A C 1
ATOM 720 O O . PRO A 1 91 ? 1.264 6.710 14.121 1.00 97.12 91 PRO A O 1
ATOM 723 N N . SER A 1 92 ? 0.885 6.389 16.298 1.00 96.50 92 SER A N 1
ATOM 724 C CA . SER A 1 92 ? 2.120 7.052 16.739 1.00 96.50 92 SER A CA 1
ATOM 725 C C . SER A 1 92 ? 3.391 6.298 16.326 1.00 96.50 92 SER A C 1
ATOM 727 O O . SER A 1 92 ? 4.389 6.932 15.977 1.00 96.50 92 SER A O 1
ATOM 729 N N . LEU A 1 93 ? 3.358 4.960 16.301 1.00 96.88 93 LEU A N 1
ATOM 730 C CA . LEU A 1 93 ? 4.458 4.141 15.788 1.00 96.88 93 LEU A CA 1
ATOM 731 C C . LEU A 1 93 ? 4.566 4.268 14.265 1.00 96.88 93 LEU A C 1
ATOM 733 O O . LEU A 1 93 ? 5.672 4.452 13.760 1.00 96.88 93 LEU A O 1
ATOM 737 N N . GLU A 1 94 ? 3.446 4.277 13.540 1.00 97.56 94 GLU A N 1
ATOM 738 C CA . GLU A 1 94 ? 3.445 4.507 12.087 1.00 97.56 94 GLU A CA 1
ATOM 739 C C . GLU A 1 94 ? 4.028 5.886 11.727 1.00 97.56 94 GLU A C 1
ATOM 741 O O . GLU A 1 94 ? 4.876 5.999 10.839 1.00 97.56 94 GLU A O 1
ATOM 746 N N . ARG A 1 95 ? 3.665 6.946 12.467 1.00 97.75 95 ARG A N 1
ATOM 747 C CA . ARG A 1 95 ? 4.269 8.281 12.294 1.00 97.75 95 ARG A CA 1
ATOM 748 C C . ARG A 1 95 ? 5.774 8.287 12.545 1.00 97.75 95 ARG A C 1
ATOM 750 O O . ARG A 1 95 ? 6.491 9.055 11.905 1.00 97.75 95 ARG A O 1
ATOM 757 N N . SER A 1 96 ? 6.271 7.436 13.442 1.00 97.81 96 SER A N 1
ATOM 758 C CA . SER A 1 96 ? 7.712 7.326 13.677 1.00 97.81 96 SER A CA 1
ATOM 759 C C . SER A 1 96 ? 8.466 6.724 12.485 1.00 97.81 96 SER A C 1
ATOM 761 O O . SER A 1 96 ? 9.589 7.155 12.234 1.00 97.81 96 SER A O 1
ATOM 763 N N . LEU A 1 97 ? 7.834 5.845 11.689 1.00 97.94 97 LEU A N 1
ATOM 764 C CA . LEU A 1 97 ? 8.402 5.393 10.413 1.00 97.94 97 LEU A CA 1
ATOM 765 C C . LEU A 1 97 ? 8.522 6.554 9.426 1.00 97.94 97 LEU A C 1
ATOM 767 O O . LEU A 1 97 ? 9.575 6.721 8.822 1.00 97.94 97 LEU A O 1
ATOM 771 N N . ARG A 1 98 ? 7.493 7.409 9.315 1.00 98.19 98 ARG A N 1
ATOM 772 C CA . ARG A 1 98 ? 7.573 8.625 8.484 1.00 98.19 98 ARG A CA 1
ATOM 773 C C . ARG A 1 98 ? 8.707 9.539 8.951 1.00 98.19 98 ARG A C 1
ATOM 775 O O . ARG A 1 98 ? 9.446 10.064 8.131 1.00 98.19 98 ARG A O 1
ATOM 782 N N . HIS A 1 99 ? 8.889 9.712 10.258 1.00 97.69 99 HIS A N 1
ATOM 783 C CA . HIS A 1 99 ? 10.020 10.491 10.762 1.00 97.69 99 HIS A CA 1
ATOM 784 C C . HIS A 1 99 ? 11.359 9.888 10.306 1.00 97.69 99 HIS A C 1
ATOM 786 O O . HIS A 1 99 ? 12.168 10.597 9.723 1.00 97.69 99 HIS A O 1
ATOM 792 N N . THR A 1 100 ? 11.545 8.574 10.459 1.00 98.06 100 THR A N 1
ATOM 793 C CA . THR A 1 100 ? 12.749 7.872 9.984 1.00 98.06 100 THR A CA 1
ATOM 794 C C . THR A 1 100 ? 12.967 7.985 8.471 1.00 98.06 100 THR A C 1
ATOM 796 O O . THR A 1 100 ? 14.101 8.174 8.031 1.00 98.06 100 THR A O 1
ATOM 799 N N . GLU A 1 101 ? 11.905 7.891 7.670 1.00 98.12 101 GLU A N 1
ATOM 800 C CA . GLU A 1 101 ? 11.953 8.012 6.207 1.00 98.12 101 GLU A CA 1
ATOM 801 C C . GLU A 1 101 ? 12.365 9.424 5.759 1.00 98.12 101 GLU A C 1
ATOM 803 O O . GLU A 1 101 ? 13.267 9.570 4.940 1.00 98.12 101 GLU A O 1
ATOM 808 N N . PHE A 1 102 ? 11.726 10.466 6.305 1.00 98.50 102 PHE A N 1
ATOM 809 C CA . PHE A 1 102 ? 11.884 11.856 5.851 1.00 98.50 102 PHE A CA 1
ATOM 810 C C . PHE A 1 102 ? 12.991 12.639 6.580 1.00 98.50 102 PHE A C 1
ATOM 812 O O . PHE A 1 102 ? 13.306 13.764 6.177 1.00 98.50 102 PHE A O 1
ATOM 819 N N . CYS A 1 103 ? 13.578 12.069 7.637 1.00 97.12 103 CYS A N 1
ATOM 820 C CA . CYS A 1 103 ? 14.705 12.647 8.367 1.00 97.12 103 CYS A CA 1
ATOM 821 C C . CYS A 1 103 ? 15.984 11.829 8.168 1.00 97.12 103 CYS A C 1
ATOM 823 O O . CYS A 1 103 ? 16.841 12.241 7.395 1.00 97.12 103 CYS A O 1
ATOM 825 N N . GLU A 1 104 ? 16.146 10.687 8.836 1.00 97.69 104 GLU A N 1
ATOM 826 C CA . GLU A 1 104 ? 17.410 9.939 8.795 1.00 97.69 104 GLU A CA 1
ATOM 827 C C . GLU A 1 104 ? 17.688 9.264 7.447 1.00 97.69 104 GLU A C 1
ATOM 829 O O . GLU A 1 104 ? 18.845 9.138 7.050 1.00 97.69 104 GLU A O 1
ATOM 834 N N . SER A 1 105 ? 16.646 8.845 6.734 1.00 98.25 105 SER A N 1
ATOM 835 C CA . SER A 1 105 ? 16.788 8.100 5.474 1.00 98.25 105 SER A CA 1
ATOM 836 C C . SER A 1 105 ? 16.722 8.999 4.236 1.00 98.25 105 SER A C 1
ATOM 838 O O . SER A 1 105 ? 16.752 8.486 3.119 1.00 98.25 105 SER A O 1
ATOM 840 N N . GLN A 1 106 ? 16.626 10.326 4.404 1.00 98.56 106 GLN A N 1
ATOM 841 C CA . GLN A 1 106 ? 16.476 11.290 3.312 1.00 98.56 106 GLN A CA 1
ATOM 842 C C . GLN A 1 106 ? 17.673 12.243 3.209 1.00 98.56 106 GLN A C 1
ATOM 844 O O . GLN A 1 106 ? 18.061 12.882 4.186 1.00 98.56 106 GLN A O 1
ATOM 849 N N . SER A 1 107 ? 18.201 12.412 1.996 1.00 98.25 107 SER A N 1
ATOM 850 C CA . SER A 1 107 ? 19.285 13.355 1.720 1.00 98.25 107 SER A CA 1
ATOM 851 C C . SER A 1 107 ? 18.788 14.806 1.652 1.00 98.25 107 SER A C 1
ATOM 853 O O . SER A 1 107 ? 17.583 15.088 1.599 1.00 98.25 107 SER A O 1
ATOM 855 N N . ALA A 1 108 ? 19.720 15.761 1.599 1.00 97.25 108 ALA A N 1
ATOM 856 C CA . ALA A 1 108 ? 19.389 17.175 1.425 1.00 97.25 108 ALA A CA 1
ATOM 857 C C . ALA A 1 108 ? 18.654 17.448 0.095 1.00 97.25 108 ALA A C 1
ATOM 859 O O . ALA A 1 108 ? 17.768 18.302 0.042 1.00 97.25 108 ALA A O 1
ATOM 860 N N . GLU A 1 109 ? 18.976 16.677 -0.943 1.00 97.44 109 GLU A N 1
ATOM 861 C CA . GLU A 1 109 ? 18.396 16.736 -2.288 1.00 97.44 109 GLU A CA 1
ATOM 862 C C . GLU A 1 109 ? 17.007 16.090 -2.358 1.00 97.44 109 GLU A C 1
ATOM 864 O O . GLU A 1 109 ? 16.285 16.311 -3.322 1.00 97.44 109 GLU A O 1
ATOM 869 N N . GLY A 1 110 ? 16.610 15.322 -1.337 1.00 98.38 110 GLY A N 1
ATOM 870 C CA . GLY A 1 110 ? 15.317 14.640 -1.280 1.00 98.38 110 GLY A CA 1
ATOM 871 C C . GLY A 1 110 ? 15.352 13.159 -1.654 1.00 98.38 110 GLY A C 1
ATOM 872 O O . GLY A 1 110 ? 14.316 12.512 -1.554 1.00 98.38 110 GLY A O 1
ATOM 873 N N . HIS A 1 111 ? 16.507 12.598 -2.015 1.00 98.56 111 HIS A N 1
ATOM 874 C CA . HIS A 1 111 ? 16.656 11.158 -2.239 1.00 98.56 111 HIS A CA 1
ATOM 875 C C . HIS A 1 111 ? 16.366 10.381 -0.951 1.00 98.56 111 HIS A C 1
ATOM 877 O O . HIS A 1 111 ? 16.976 10.675 0.078 1.00 98.56 111 HIS A O 1
ATOM 883 N N . GLN A 1 112 ? 15.539 9.332 -1.006 1.00 98.12 112 GLN A N 1
ATOM 884 C CA . GLN A 1 112 ? 15.337 8.425 0.129 1.00 98.12 112 GLN A CA 1
ATOM 885 C C . GLN A 1 112 ? 16.008 7.071 -0.086 1.00 98.12 112 GLN A C 1
ATOM 887 O O . GLN A 1 112 ? 15.827 6.430 -1.118 1.00 98.12 112 GLN A O 1
ATOM 892 N N . THR A 1 113 ? 16.771 6.609 0.905 1.00 97.38 113 THR A N 1
ATOM 893 C CA . THR A 1 113 ? 17.089 5.183 0.986 1.00 97.38 113 THR A CA 1
ATOM 894 C C . THR A 1 113 ? 15.831 4.440 1.401 1.00 97.38 113 THR A C 1
ATOM 896 O O . THR A 1 113 ? 15.120 4.832 2.327 1.00 97.38 113 THR A O 1
ATOM 899 N N . PHE A 1 114 ? 15.522 3.351 0.705 1.00 96.25 114 PHE A N 1
ATOM 900 C CA . PHE A 1 114 ? 14.318 2.586 1.009 1.00 96.25 114 PHE A CA 1
ATOM 901 C C . PHE A 1 114 ? 14.500 1.639 2.201 1.00 96.25 114 PHE A C 1
ATOM 903 O O . PHE A 1 114 ? 13.533 1.001 2.591 1.00 96.25 114 PHE A O 1
ATOM 910 N N . ARG A 1 115 ? 15.697 1.560 2.806 1.00 96.50 115 ARG A N 1
ATOM 911 C CA . ARG A 1 115 ? 16.019 0.714 3.968 1.00 96.50 115 ARG A CA 1
ATOM 912 C C . ARG A 1 115 ? 16.715 1.540 5.052 1.00 96.50 115 ARG A C 1
ATOM 914 O O . ARG A 1 115 ? 17.818 2.033 4.841 1.00 96.50 115 ARG A O 1
ATOM 921 N N . ALA A 1 116 ? 16.084 1.651 6.218 1.00 96.69 116 ALA A N 1
ATOM 922 C CA . ALA A 1 116 ? 16.625 2.400 7.352 1.00 96.69 116 ALA A CA 1
ATOM 923 C C . ALA A 1 116 ? 17.704 1.618 8.126 1.00 96.69 116 ALA A C 1
ATOM 925 O O . ALA A 1 116 ? 17.540 0.424 8.380 1.00 96.69 116 ALA A O 1
ATOM 926 N N . ASN A 1 117 ? 18.743 2.314 8.600 1.00 96.19 117 ASN A N 1
ATOM 927 C CA . ASN A 1 117 ? 19.794 1.745 9.454 1.00 96.19 117 ASN A CA 1
ATOM 928 C C . ASN A 1 117 ? 19.272 1.259 10.822 1.00 96.19 117 ASN A C 1
ATOM 930 O O . ASN A 1 117 ? 18.268 1.756 11.341 1.00 96.19 117 ASN A O 1
ATOM 934 N N . LEU A 1 118 ? 20.021 0.338 11.441 1.00 93.31 118 LEU A N 1
ATOM 935 C CA . LEU A 1 118 ? 19.863 -0.091 12.836 1.00 93.31 118 LEU A CA 1
ATOM 936 C C . LEU A 1 118 ? 21.193 0.115 13.598 1.00 93.31 118 LEU A C 1
ATOM 938 O O . LEU A 1 118 ? 22.180 -0.521 13.229 1.00 93.31 118 LEU A O 1
ATOM 942 N N . PRO A 1 119 ? 21.252 0.956 14.654 1.00 94.44 119 PRO A N 1
ATOM 943 C CA . PRO A 1 119 ? 20.191 1.842 15.148 1.00 94.44 119 PRO A CA 1
ATOM 944 C C . PRO A 1 119 ? 19.779 2.897 14.112 1.00 94.44 119 PRO A C 1
ATOM 946 O O . PRO A 1 119 ? 20.541 3.180 13.182 1.00 94.44 119 PRO A O 1
ATOM 949 N N . ILE A 1 120 ? 18.584 3.484 14.277 1.00 97.19 120 ILE A N 1
ATOM 950 C CA . ILE A 1 120 ? 18.114 4.553 13.382 1.00 97.19 120 ILE A CA 1
ATOM 951 C C . ILE A 1 120 ? 19.145 5.681 13.390 1.00 97.19 120 ILE A C 1
ATOM 953 O O . ILE A 1 120 ? 19.438 6.285 14.420 1.00 97.19 120 ILE A O 1
ATOM 957 N N . SER A 1 121 ? 19.716 5.922 12.218 1.00 96.62 121 SER A N 1
ATOM 958 C CA . SER A 1 121 ? 20.813 6.852 11.989 1.00 96.62 121 SER A CA 1
ATOM 959 C C . SER A 1 121 ? 20.868 7.212 10.503 1.00 96.62 121 SER A C 1
ATOM 961 O O . SER A 1 121 ? 20.326 6.455 9.690 1.00 96.62 121 SER A O 1
ATOM 963 N N . PRO A 1 122 ? 21.511 8.335 10.132 1.00 97.00 122 PRO A N 1
ATOM 964 C CA . PRO A 1 122 ? 21.654 8.728 8.737 1.00 97.00 122 PRO A CA 1
ATOM 965 C C . PRO A 1 122 ? 22.223 7.617 7.849 1.00 97.00 122 PRO A C 1
ATOM 967 O O . PRO A 1 122 ? 23.188 6.947 8.227 1.00 97.00 122 PRO A O 1
ATOM 970 N N . THR A 1 123 ? 21.639 7.431 6.667 1.00 95.56 123 THR A N 1
ATOM 971 C CA . THR A 1 123 ? 22.063 6.410 5.696 1.00 95.56 123 THR A CA 1
ATOM 972 C C . THR A 1 123 ? 23.040 6.960 4.658 1.00 95.56 123 THR A C 1
ATOM 974 O O . THR A 1 123 ? 23.092 8.164 4.410 1.00 95.56 123 THR A O 1
ATOM 977 N N . LYS A 1 124 ? 23.801 6.076 4.003 1.00 95.31 124 LYS A N 1
ATOM 978 C CA . LYS A 1 124 ? 24.511 6.438 2.769 1.00 95.31 124 LYS A CA 1
ATOM 979 C C . LYS A 1 124 ? 23.524 6.496 1.607 1.00 95.31 124 LYS A C 1
ATOM 981 O O . LYS A 1 124 ? 22.613 5.683 1.541 1.00 95.31 124 LYS A O 1
ATOM 986 N N . HIS A 1 125 ? 23.723 7.446 0.702 1.00 96.38 125 HIS A N 1
ATOM 987 C CA . HIS A 1 125 ? 22.871 7.668 -0.468 1.00 96.38 125 HIS A CA 1
ATOM 988 C C . HIS A 1 125 ? 23.605 7.258 -1.751 1.00 96.38 125 HIS A C 1
ATOM 990 O O . HIS A 1 125 ? 23.836 8.074 -2.636 1.00 96.38 125 HIS A O 1
ATOM 996 N N . ASP A 1 126 ? 24.051 6.003 -1.795 1.00 93.62 126 ASP A N 1
ATOM 997 C CA . ASP A 1 126 ? 24.906 5.422 -2.840 1.00 93.62 126 ASP A CA 1
ATOM 998 C C . ASP A 1 126 ? 24.222 4.297 -3.641 1.00 93.62 126 ASP A C 1
ATOM 1000 O O . ASP A 1 126 ? 24.863 3.641 -4.461 1.00 93.62 126 ASP A O 1
ATOM 1004 N N . PHE A 1 127 ? 22.917 4.100 -3.438 1.00 92.88 127 PHE A N 1
ATOM 1005 C CA . PHE A 1 127 ? 22.086 3.134 -4.158 1.00 92.88 127 PHE A CA 1
ATOM 1006 C C . PHE A 1 127 ? 20.779 3.778 -4.640 1.00 92.88 127 PHE A C 1
ATOM 1008 O O . PHE A 1 127 ? 20.466 4.900 -4.250 1.00 92.88 127 PHE A O 1
ATOM 1015 N N . HIS A 1 128 ? 20.016 3.080 -5.485 1.00 92.88 128 HIS A N 1
ATOM 1016 C CA . HIS A 1 128 ? 18.755 3.579 -6.034 1.00 92.88 128 HIS A CA 1
ATOM 1017 C C . HIS A 1 128 ? 17.711 3.874 -4.943 1.00 92.88 128 HIS A C 1
ATOM 1019 O O . HIS A 1 128 ? 17.573 3.128 -3.972 1.00 92.88 128 HIS A O 1
ATOM 1025 N N . ALA A 1 129 ? 16.917 4.926 -5.142 1.00 96.56 129 ALA A N 1
ATOM 1026 C CA . ALA A 1 129 ? 15.655 5.103 -4.432 1.00 96.56 129 ALA A CA 1
ATOM 1027 C C . ALA A 1 129 ? 14.571 4.208 -5.058 1.00 96.56 129 ALA A C 1
ATOM 1029 O O . ALA A 1 129 ? 14.476 4.118 -6.283 1.00 96.56 129 ALA A O 1
ATOM 1030 N N . ALA A 1 130 ? 13.733 3.580 -4.228 1.00 97.56 130 ALA A N 1
ATOM 1031 C CA . ALA A 1 130 ? 12.575 2.819 -4.696 1.00 97.56 130 ALA A CA 1
ATOM 1032 C C . ALA A 1 130 ? 11.391 3.767 -4.944 1.00 97.56 130 ALA A C 1
ATOM 1034 O O . ALA A 1 130 ? 10.936 4.439 -4.015 1.00 97.56 130 ALA A O 1
ATOM 1035 N N . ALA A 1 131 ? 10.892 3.837 -6.178 1.00 98.50 131 ALA A N 1
ATOM 1036 C CA . ALA A 1 131 ? 9.875 4.802 -6.585 1.00 98.50 131 ALA A CA 1
ATOM 1037 C C . ALA A 1 131 ? 8.527 4.580 -5.912 1.00 98.50 131 ALA A C 1
ATOM 1039 O O . ALA A 1 131 ? 7.957 5.515 -5.352 1.00 98.50 131 ALA A O 1
ATOM 1040 N N . ASP A 1 132 ? 8.044 3.342 -5.898 1.00 98.38 132 ASP A N 1
ATOM 1041 C CA . ASP A 1 132 ? 6.856 2.958 -5.141 1.00 98.38 132 ASP A CA 1
ATOM 1042 C C . ASP A 1 132 ? 7.030 3.244 -3.639 1.00 98.38 132 ASP A C 1
ATOM 1044 O O . ASP A 1 132 ? 6.147 3.830 -3.013 1.00 98.38 132 ASP A O 1
ATOM 1048 N N . GLY A 1 133 ? 8.193 2.920 -3.070 1.00 98.06 133 GLY A N 1
ATOM 1049 C CA . GLY A 1 133 ? 8.568 3.202 -1.684 1.00 98.06 133 GLY A CA 1
ATOM 1050 C C . GLY A 1 133 ? 8.484 4.685 -1.317 1.00 98.06 133 GLY A C 1
ATOM 1051 O O . GLY A 1 133 ? 7.742 5.058 -0.407 1.00 98.06 133 GLY A O 1
ATOM 1052 N N . GLN A 1 134 ? 9.216 5.534 -2.038 1.00 98.62 134 GLN A N 1
ATOM 1053 C CA . GLN A 1 134 ? 9.345 6.965 -1.758 1.00 98.62 134 GLN A CA 1
ATOM 1054 C C . GLN A 1 134 ? 8.042 7.736 -2.042 1.00 98.62 134 GLN A C 1
ATOM 1056 O O . GLN A 1 134 ? 7.589 8.527 -1.208 1.00 98.62 134 GLN A O 1
ATOM 1061 N N . LEU A 1 135 ? 7.380 7.462 -3.173 1.00 98.88 135 LEU A N 1
ATOM 1062 C CA . LEU A 1 135 ? 6.084 8.067 -3.507 1.00 98.88 135 LEU A CA 1
ATOM 1063 C C . LEU A 1 135 ? 4.983 7.594 -2.547 1.00 98.88 135 LEU A C 1
ATOM 1065 O O . LEU A 1 135 ? 4.182 8.400 -2.069 1.00 98.88 135 LEU A O 1
ATOM 1069 N N . GLY A 1 136 ? 4.986 6.307 -2.187 1.00 98.62 136 GLY A N 1
ATOM 1070 C CA . GLY A 1 136 ? 4.099 5.752 -1.166 1.00 98.62 136 GLY A CA 1
ATOM 1071 C C . GLY A 1 136 ? 4.319 6.379 0.211 1.00 98.62 136 GLY A C 1
ATOM 1072 O O . GLY A 1 136 ? 3.350 6.685 0.903 1.00 98.62 136 GLY A O 1
ATOM 1073 N N . GLY A 1 137 ? 5.569 6.664 0.590 1.00 98.56 137 GLY A N 1
ATOM 1074 C CA . GLY A 1 137 ? 5.914 7.428 1.793 1.00 98.56 137 GLY A CA 1
ATOM 1075 C C . GLY A 1 137 ? 5.187 8.773 1.865 1.00 98.56 137 GLY A C 1
ATOM 1076 O O . GLY A 1 137 ? 4.586 9.094 2.891 1.00 98.56 137 GLY A O 1
ATOM 1077 N N . ILE A 1 138 ? 5.155 9.528 0.760 1.00 98.88 138 ILE A N 1
ATOM 1078 C CA . ILE A 1 138 ? 4.473 10.835 0.673 1.00 98.88 138 ILE A CA 1
ATOM 1079 C C . ILE A 1 138 ? 2.958 10.683 0.857 1.00 98.88 138 ILE A C 1
ATOM 1081 O O . ILE A 1 138 ? 2.338 11.450 1.595 1.00 98.88 138 ILE A O 1
ATOM 1085 N N . MET A 1 139 ? 2.355 9.667 0.238 1.00 98.88 139 MET A N 1
ATOM 1086 C CA . MET A 1 139 ? 0.931 9.366 0.424 1.00 98.88 139 MET A CA 1
ATOM 1087 C C . MET A 1 139 ? 0.616 8.991 1.876 1.00 98.88 139 MET A C 1
ATOM 1089 O O . MET A 1 139 ? -0.374 9.457 2.443 1.00 98.88 139 MET A O 1
ATOM 1093 N N . LYS A 1 140 ? 1.490 8.206 2.515 1.00 98.75 140 LYS A N 1
ATOM 1094 C CA . LYS A 1 140 ? 1.344 7.837 3.925 1.00 98.75 140 LYS A CA 1
ATOM 1095 C C . LYS A 1 140 ? 1.524 9.032 4.864 1.00 98.75 140 LYS A C 1
ATOM 1097 O O . LYS A 1 140 ? 0.860 9.063 5.890 1.00 98.75 140 LYS A O 1
ATOM 1102 N N . VAL A 1 141 ? 2.335 10.046 4.534 1.00 98.88 141 VAL A N 1
ATOM 1103 C CA . VAL A 1 141 ? 2.371 11.300 5.322 1.00 98.88 141 VAL A CA 1
ATOM 1104 C C . VAL A 1 141 ? 0.984 11.935 5.383 1.00 98.88 141 VAL A C 1
ATOM 1106 O O . VAL A 1 141 ? 0.520 12.282 6.469 1.00 98.88 141 VAL A O 1
ATOM 1109 N N . TYR A 1 142 ? 0.289 12.018 4.244 1.00 98.88 142 TYR A N 1
ATOM 1110 C CA . TYR A 1 142 ? -1.098 12.480 4.221 1.00 98.88 142 TYR A CA 1
ATOM 1111 C C . TYR A 1 142 ? -2.000 11.570 5.068 1.00 98.88 142 TYR A C 1
ATOM 1113 O O . TYR A 1 142 ? -2.710 12.080 5.932 1.00 98.88 142 TYR A O 1
ATOM 1121 N N . ARG A 1 143 ? -1.932 10.239 4.902 1.00 98.62 143 ARG A N 1
ATOM 1122 C CA . ARG A 1 143 ? -2.719 9.279 5.706 1.00 98.62 143 ARG A CA 1
ATOM 1123 C C . ARG A 1 143 ? -2.535 9.500 7.206 1.00 98.62 143 ARG A C 1
ATOM 1125 O O . ARG A 1 143 ? -3.521 9.639 7.923 1.00 98.62 143 ARG A O 1
ATOM 1132 N N . GLU A 1 144 ? -1.290 9.582 7.671 1.00 98.50 144 GLU A N 1
ATOM 1133 C CA . GLU A 1 144 ? -1.000 9.708 9.099 1.00 98.50 144 GLU A CA 1
ATOM 1134 C C . GLU A 1 144 ? -1.466 11.049 9.671 1.00 98.50 144 GLU A C 1
ATOM 1136 O O . GLU A 1 144 ? -1.912 11.110 10.820 1.00 98.50 144 GLU A O 1
ATOM 1141 N N . TRP A 1 145 ? -1.424 12.122 8.877 1.00 98.69 145 TRP A N 1
ATOM 1142 C CA . TRP A 1 145 ? -2.030 13.398 9.253 1.00 98.69 145 TRP A CA 1
ATOM 1143 C C . TRP A 1 145 ? -3.552 13.271 9.385 1.00 98.69 145 TRP A C 1
ATOM 1145 O O . TRP A 1 145 ? -4.108 13.678 10.404 1.00 98.69 145 TRP A O 1
ATOM 1155 N N . ARG A 1 146 ? -4.231 12.650 8.410 1.00 98.25 146 ARG A N 1
ATOM 1156 C CA . ARG A 1 146 ? -5.692 12.461 8.458 1.00 98.25 146 ARG A CA 1
ATOM 1157 C C . ARG A 1 146 ? -6.132 11.548 9.603 1.00 98.25 146 ARG A C 1
ATOM 1159 O O . ARG A 1 146 ? -7.187 11.794 10.176 1.00 98.25 146 ARG A O 1
ATOM 1166 N N . ILE A 1 147 ? -5.341 10.536 9.964 1.00 97.50 147 ILE A N 1
ATOM 1167 C CA . ILE A 1 147 ? -5.640 9.629 11.085 1.00 97.50 147 ILE A CA 1
ATOM 1168 C C . ILE A 1 147 ? -5.414 10.309 12.440 1.00 97.50 147 ILE A C 1
ATOM 1170 O O . ILE A 1 147 ? -6.236 10.160 13.343 1.00 97.50 147 ILE A O 1
ATOM 1174 N N . SER A 1 148 ? -4.311 11.045 12.592 1.00 97.19 148 SER A N 1
ATOM 1175 C CA . SER A 1 148 ? -3.942 11.659 13.875 1.00 97.19 148 SER A CA 1
ATOM 1176 C C . SER A 1 148 ? -4.657 12.980 14.153 1.00 97.19 148 SER A C 1
ATOM 1178 O O . SER A 1 148 ? -4.920 13.311 15.307 1.00 97.19 148 SER A O 1
ATOM 1180 N N . GLY A 1 149 ? -4.954 13.754 13.106 1.00 97.06 149 GLY A N 1
ATOM 1181 C CA . GLY A 1 149 ? -5.416 15.135 13.224 1.00 97.06 149 GLY A CA 1
ATOM 1182 C C . GLY A 1 149 ? -4.318 16.117 13.655 1.00 97.06 149 GLY A C 1
ATOM 1183 O O . GLY A 1 149 ? -4.625 17.264 13.981 1.00 97.06 149 GLY A O 1
ATOM 1184 N N . ASP A 1 150 ? -3.048 15.692 13.681 1.00 97.88 150 ASP A N 1
ATOM 1185 C CA . ASP A 1 150 ? -1.927 16.500 14.167 1.00 97.88 150 ASP A CA 1
ATOM 1186 C C . ASP A 1 150 ? -1.410 17.459 13.078 1.00 97.88 150 ASP A C 1
ATOM 1188 O O . ASP A 1 150 ? -0.541 17.140 12.258 1.00 97.88 150 ASP A O 1
ATOM 1192 N N . ASN A 1 151 ? -1.979 18.665 13.064 1.00 98.50 151 ASN A N 1
ATOM 1193 C CA . ASN A 1 151 ? -1.620 19.728 12.122 1.00 98.50 151 ASN A CA 1
ATOM 1194 C C . ASN A 1 151 ? -0.202 20.279 12.352 1.00 98.50 151 ASN A C 1
ATOM 1196 O O . ASN A 1 151 ? 0.449 20.732 11.403 1.00 98.50 151 ASN A O 1
ATOM 1200 N N . ASP A 1 152 ? 0.295 20.227 13.590 1.00 98.56 152 ASP A N 1
ATOM 1201 C CA . ASP A 1 152 ? 1.644 20.682 13.928 1.00 98.56 152 ASP A CA 1
ATOM 1202 C C . ASP A 1 152 ? 2.685 19.694 13.400 1.00 98.56 152 ASP A C 1
ATOM 1204 O O . ASP A 1 152 ? 3.720 20.099 12.861 1.00 98.56 152 ASP A O 1
ATOM 1208 N N . TRP A 1 153 ? 2.402 18.394 13.509 1.00 98.50 153 TRP A N 1
ATOM 1209 C CA . TRP A 1 153 ? 3.212 17.347 12.898 1.00 98.50 153 TRP A CA 1
ATOM 1210 C C . TRP A 1 153 ? 3.264 17.498 11.377 1.00 98.50 153 TRP A C 1
ATOM 1212 O O . TRP A 1 153 ? 4.366 17.527 10.820 1.00 98.50 153 TRP A O 1
ATOM 1222 N N . LEU A 1 154 ? 2.112 17.695 10.718 1.00 98.81 154 LEU A N 1
ATOM 1223 C CA . LEU A 1 154 ? 2.071 17.945 9.273 1.00 98.81 154 LEU A CA 1
ATOM 1224 C C . LEU A 1 154 ? 2.946 19.150 8.897 1.00 98.81 154 LEU A C 1
ATOM 1226 O O . LEU A 1 154 ? 3.771 19.061 7.989 1.00 98.81 154 LEU A O 1
ATOM 1230 N N . THR A 1 155 ? 2.799 20.268 9.611 1.00 98.81 155 THR A N 1
ATOM 1231 C CA . THR A 1 155 ? 3.561 21.498 9.345 1.00 98.81 155 THR A CA 1
ATOM 1232 C C . THR A 1 155 ? 5.072 21.256 9.403 1.00 98.81 155 THR A C 1
ATOM 1234 O O . THR A 1 155 ? 5.817 21.788 8.578 1.00 98.81 155 THR A O 1
ATOM 1237 N N . LYS A 1 156 ? 5.535 20.432 10.351 1.00 98.62 156 LYS A N 1
ATOM 1238 C CA . LYS A 1 156 ? 6.959 20.114 10.538 1.00 98.62 156 LYS A CA 1
ATOM 1239 C C . LYS A 1 156 ? 7.504 19.169 9.467 1.00 98.62 156 LYS A C 1
ATOM 1241 O O . LYS A 1 156 ? 8.625 19.375 9.009 1.00 98.62 156 LYS A O 1
ATOM 1246 N N . ILE A 1 157 ? 6.740 18.152 9.064 1.00 98.75 157 ILE A N 1
ATOM 1247 C CA . ILE A 1 157 ? 7.208 17.141 8.099 1.00 98.75 157 ILE A CA 1
ATOM 1248 C C . ILE A 1 157 ? 7.045 17.584 6.637 1.00 98.75 157 ILE A C 1
ATOM 1250 O O . ILE A 1 157 ? 7.825 17.174 5.775 1.00 98.75 157 ILE A O 1
ATOM 1254 N N . TYR A 1 158 ? 6.085 18.471 6.347 1.00 98.88 158 TYR A N 1
ATOM 1255 C CA . TYR A 1 158 ? 5.753 18.918 4.991 1.00 98.88 158 TYR A CA 1
ATOM 1256 C C . TYR A 1 158 ? 6.963 19.389 4.158 1.00 98.88 158 TYR A C 1
ATOM 1258 O O . TYR A 1 158 ? 7.084 18.951 3.012 1.00 98.88 158 TYR A O 1
ATOM 1266 N N . PRO A 1 159 ? 7.907 20.210 4.670 1.00 98.75 159 PRO A N 1
ATOM 1267 C CA . PRO A 1 159 ? 9.064 20.629 3.879 1.00 98.75 159 PRO A CA 1
ATOM 1268 C C . PRO A 1 159 ? 9.934 19.461 3.398 1.00 98.75 159 PRO A C 1
ATOM 1270 O O . PRO A 1 159 ? 10.471 19.519 2.293 1.00 98.75 159 PRO A O 1
ATOM 1273 N N . ALA A 1 160 ? 10.079 18.403 4.204 1.00 98.81 160 ALA A N 1
ATOM 1274 C CA . ALA A 1 160 ? 10.830 17.209 3.819 1.00 98.81 160 ALA A CA 1
ATOM 1275 C C . ALA A 1 160 ? 10.067 16.376 2.784 1.00 98.81 160 ALA A C 1
ATOM 1277 O O . ALA A 1 160 ? 10.660 15.966 1.784 1.00 98.81 160 ALA A O 1
ATOM 1278 N N . ALA A 1 161 ? 8.751 16.218 2.966 1.00 98.81 161 ALA A N 1
ATOM 1279 C CA . ALA A 1 161 ? 7.884 15.556 1.994 1.00 98.81 161 ALA A CA 1
ATOM 1280 C C . ALA A 1 161 ? 7.889 16.268 0.633 1.00 98.81 161 ALA A C 1
ATOM 1282 O O . ALA A 1 161 ? 7.976 15.614 -0.404 1.00 98.81 161 ALA A O 1
ATOM 1283 N N . LYS A 1 162 ? 7.874 17.607 0.627 1.00 98.88 162 LYS A N 1
ATOM 1284 C CA . LYS A 1 162 ? 7.981 18.404 -0.599 1.00 98.88 162 LYS A CA 1
ATOM 1285 C C . LYS A 1 162 ? 9.311 18.163 -1.316 1.00 98.88 162 LYS A C 1
ATOM 1287 O O . LYS A 1 162 ? 9.298 17.876 -2.507 1.00 98.88 162 LYS A O 1
ATOM 1292 N N . ARG A 1 163 ? 10.444 18.227 -0.600 1.00 98.81 163 ARG A N 1
ATOM 1293 C CA . ARG A 1 163 ? 11.768 17.929 -1.184 1.00 98.81 163 ARG A CA 1
ATOM 1294 C C . ARG A 1 163 ? 11.828 16.518 -1.769 1.00 98.81 163 ARG A C 1
ATOM 1296 O O . ARG A 1 163 ? 12.369 16.339 -2.850 1.00 98.81 163 ARG A O 1
ATOM 1303 N N . SER A 1 164 ? 11.240 15.543 -1.076 1.00 98.81 164 SER A N 1
ATOM 1304 C CA . SER A 1 164 ? 11.152 14.161 -1.553 1.00 98.81 164 SER A CA 1
ATOM 1305 C C . SER A 1 164 ? 10.358 14.061 -2.861 1.00 98.81 164 SER A C 1
ATOM 1307 O O . SER A 1 164 ? 10.828 13.447 -3.815 1.00 98.81 164 SER A O 1
ATOM 1309 N N . LEU A 1 165 ? 9.201 14.729 -2.963 1.00 98.94 165 LEU A N 1
ATOM 1310 C CA . LEU A 1 165 ? 8.425 14.756 -4.206 1.00 98.94 165 LEU A CA 1
ATOM 1311 C C . LEU A 1 165 ? 9.174 15.467 -5.340 1.00 98.94 165 LEU A C 1
ATOM 1313 O O . LEU A 1 165 ? 9.184 14.973 -6.463 1.00 98.94 165 LEU A O 1
ATOM 1317 N N . ASP A 1 166 ? 9.806 16.607 -5.056 1.00 98.75 166 ASP A N 1
ATOM 1318 C CA . ASP A 1 166 ? 10.574 17.358 -6.053 1.00 98.75 166 ASP A CA 1
ATOM 1319 C C . ASP A 1 166 ? 11.742 16.516 -6.601 1.00 98.75 166 ASP A C 1
ATOM 1321 O O . ASP A 1 166 ? 11.962 16.507 -7.813 1.00 98.75 166 ASP A O 1
ATOM 1325 N N . PHE A 1 167 ? 12.422 15.746 -5.740 1.00 98.75 167 PHE A N 1
ATOM 1326 C CA . PHE A 1 167 ? 13.410 14.748 -6.154 1.00 98.75 167 PHE A CA 1
ATOM 1327 C C . PHE A 1 167 ? 12.794 13.691 -7.074 1.00 98.75 167 PHE A C 1
ATOM 1329 O O . PHE A 1 167 ? 13.327 13.454 -8.152 1.00 98.75 167 PHE A O 1
ATOM 1336 N N . CYS A 1 168 ? 11.655 13.095 -6.701 1.00 98.81 168 CYS A N 1
ATOM 1337 C CA . CYS A 1 168 ? 10.984 12.078 -7.522 1.00 98.81 168 CYS A CA 1
ATOM 1338 C C . CYS A 1 168 ? 10.643 12.610 -8.923 1.00 98.81 168 CYS A C 1
ATOM 1340 O O . CYS A 1 168 ? 10.831 11.913 -9.918 1.00 98.81 168 CYS A O 1
ATOM 1342 N N . ILE A 1 169 ? 10.166 13.859 -9.007 1.00 98.81 169 ILE A N 1
ATOM 1343 C CA . ILE A 1 169 ? 9.874 14.523 -10.283 1.00 98.81 169 ILE A CA 1
ATOM 1344 C C . ILE A 1 169 ? 11.156 14.664 -11.106 1.00 98.81 169 ILE A C 1
ATOM 1346 O O . ILE A 1 169 ? 11.164 14.315 -12.278 1.00 98.81 169 ILE A O 1
ATOM 1350 N N . GLN A 1 170 ? 12.248 15.147 -10.513 1.00 98.25 170 GLN A N 1
ATOM 1351 C CA . GLN A 1 170 ? 13.517 15.309 -11.229 1.00 98.25 170 GLN A CA 1
ATOM 1352 C C . GLN A 1 170 ? 14.130 13.972 -11.659 1.00 98.25 170 GLN A C 1
ATOM 1354 O O . GLN A 1 170 ? 14.689 13.883 -12.749 1.00 98.25 170 GLN A O 1
ATOM 1359 N N . ALA A 1 171 ? 14.030 12.951 -10.810 1.00 97.75 171 ALA A N 1
ATOM 1360 C CA . ALA A 1 171 ? 14.636 11.648 -11.029 1.00 97.75 171 ALA A CA 1
ATOM 1361 C C . ALA A 1 171 ? 13.890 10.830 -12.084 1.00 97.75 171 ALA A C 1
ATOM 1363 O O . ALA A 1 171 ? 14.539 10.184 -12.901 1.00 97.75 171 ALA A O 1
ATOM 1364 N N . TRP A 1 172 ? 12.551 10.856 -12.079 1.00 98.44 172 TRP A N 1
ATOM 1365 C CA . TRP A 1 172 ? 11.757 9.936 -12.897 1.00 98.44 172 TRP A CA 1
ATOM 1366 C C . TRP A 1 172 ? 10.809 10.588 -13.900 1.00 98.44 172 TRP A C 1
ATOM 1368 O O . TRP A 1 172 ? 10.462 9.925 -14.872 1.00 98.44 172 TRP A O 1
ATOM 1378 N N . ASP A 1 173 ? 10.437 11.858 -13.719 1.00 98.38 173 ASP A N 1
ATOM 1379 C CA . ASP A 1 173 ? 9.661 12.654 -14.686 1.00 98.38 173 ASP A CA 1
ATOM 1380 C C . ASP A 1 173 ? 10.377 13.982 -15.038 1.00 98.38 173 ASP A C 1
ATOM 1382 O O . ASP A 1 173 ? 9.797 15.073 -14.917 1.00 98.38 173 ASP A O 1
ATOM 1386 N N . PRO A 1 174 ? 11.662 13.950 -15.458 1.00 97.94 174 PRO A N 1
ATOM 1387 C CA . PRO A 1 174 ? 12.453 15.165 -15.684 1.00 97.94 174 PRO A CA 1
ATOM 1388 C C . PRO A 1 174 ? 11.858 16.064 -16.774 1.00 97.94 174 PRO A C 1
ATOM 1390 O O . PRO A 1 174 ? 12.118 17.268 -16.809 1.00 97.94 174 PRO A O 1
ATOM 1393 N N . ARG A 1 175 ? 11.038 15.497 -17.668 1.00 97.38 175 ARG A N 1
ATOM 1394 C CA . ARG A 1 175 ? 10.366 16.217 -18.757 1.00 97.38 175 ARG A CA 1
ATOM 1395 C C . ARG A 1 175 ? 8.940 16.645 -18.394 1.00 97.38 175 ARG A C 1
ATOM 1397 O O . ARG A 1 175 ? 8.249 17.203 -19.248 1.00 97.38 175 ARG A O 1
ATOM 1404 N N . ARG A 1 176 ? 8.520 16.455 -17.135 1.00 97.88 176 ARG A N 1
ATOM 1405 C CA . ARG A 1 176 ? 7.261 16.953 -16.550 1.00 97.88 176 ARG A CA 1
ATOM 1406 C C . ARG A 1 176 ? 6.024 16.544 -17.353 1.00 97.88 176 ARG A C 1
ATOM 1408 O O . ARG A 1 176 ? 5.130 17.350 -17.645 1.00 97.88 176 ARG A O 1
ATOM 1415 N N . ARG A 1 177 ? 6.009 15.281 -17.762 1.00 96.69 177 ARG A N 1
ATOM 1416 C CA . ARG A 1 177 ? 4.990 14.640 -18.589 1.00 96.69 177 ARG A CA 1
ATOM 1417 C C . ARG A 1 177 ? 3.843 14.051 -17.771 1.00 96.69 177 ARG A C 1
ATOM 1419 O O . ARG A 1 177 ? 2.813 13.740 -18.369 1.00 96.69 177 ARG A O 1
ATOM 1426 N N . GLY A 1 178 ? 3.980 13.954 -16.450 1.00 97.19 178 GLY A N 1
ATOM 1427 C CA . GLY A 1 178 ? 2.991 13.355 -15.558 1.00 97.19 178 GLY A CA 1
ATOM 1428 C C . GLY A 1 178 ? 3.135 11.834 -15.422 1.00 97.19 178 GLY A C 1
ATOM 1429 O O . GLY A 1 178 ? 2.185 11.169 -15.030 1.00 97.19 178 GLY A O 1
ATOM 1430 N N . GLN A 1 179 ? 4.282 11.257 -15.779 1.00 96.38 179 GLN A N 1
ATOM 1431 C CA . GLN A 1 179 ? 4.520 9.810 -15.723 1.00 96.38 179 GLN A CA 1
ATOM 1432 C C . GLN A 1 179 ? 5.987 9.520 -15.411 1.00 96.38 179 GLN A C 1
ATOM 1434 O O . GLN A 1 179 ? 6.847 10.332 -15.740 1.00 96.38 179 GLN A O 1
ATOM 1439 N N . LEU A 1 180 ? 6.266 8.352 -14.837 1.00 97.81 180 LEU A N 1
ATOM 1440 C CA . LEU A 1 180 ? 7.637 7.899 -14.611 1.00 97.81 180 LEU A CA 1
ATOM 1441 C C . LEU A 1 180 ? 8.182 7.338 -15.922 1.00 97.81 180 LEU A C 1
ATOM 1443 O O . LEU A 1 180 ? 7.489 6.609 -16.616 1.00 97.81 180 LEU A O 1
ATOM 1447 N N . GLU A 1 181 ? 9.386 7.720 -16.313 1.00 96.06 181 GLU A N 1
ATOM 1448 C CA . GLU A 1 181 ? 9.937 7.395 -17.633 1.00 96.06 181 GLU A CA 1
ATOM 1449 C C . GLU A 1 181 ? 11.413 7.022 -17.580 1.00 96.06 181 GLU A C 1
ATOM 1451 O O . GLU A 1 181 ? 11.833 6.129 -18.313 1.00 96.06 181 GLU A O 1
ATOM 1456 N N . GLU A 1 182 ? 12.186 7.655 -16.697 1.00 97.50 182 GLU A N 1
ATOM 1457 C CA . GLU A 1 182 ? 13.524 7.164 -16.355 1.00 97.50 182 GLU A CA 1
ATOM 1458 C C . GLU A 1 182 ? 13.427 5.835 -15.579 1.00 97.50 182 GLU A C 1
ATOM 1460 O O . GLU A 1 182 ? 12.375 5.537 -14.992 1.00 97.50 182 GLU A O 1
ATOM 1465 N N . PRO A 1 183 ? 14.506 5.032 -15.540 1.00 96.69 183 PRO A N 1
ATOM 1466 C CA . PRO A 1 183 ? 14.522 3.789 -14.790 1.00 96.69 183 PRO A CA 1
ATOM 1467 C C . PRO A 1 183 ? 14.216 4.036 -13.324 1.00 96.69 183 PRO A C 1
ATOM 1469 O O . PRO A 1 183 ? 14.818 4.898 -12.677 1.00 96.69 183 PRO A O 1
ATOM 1472 N N . HIS A 1 184 ? 13.286 3.258 -12.796 1.00 97.62 184 HIS A N 1
ATOM 1473 C CA . HIS A 1 184 ? 12.836 3.412 -11.427 1.00 97.62 184 HIS A CA 1
ATOM 1474 C C . HIS A 1 184 ? 12.800 2.059 -10.731 1.00 97.62 184 HIS A C 1
ATOM 1476 O O . HIS A 1 184 ? 12.065 1.143 -11.114 1.00 97.62 184 HIS A O 1
ATOM 1482 N N . HIS A 1 185 ? 13.631 1.959 -9.695 1.00 97.94 185 HIS A N 1
ATOM 1483 C CA . HIS A 1 185 ? 13.681 0.807 -8.812 1.00 97.94 185 HIS A CA 1
ATOM 1484 C C . HIS A 1 185 ? 12.354 0.679 -8.060 1.00 97.94 185 HIS A C 1
ATOM 1486 O O . HIS A 1 185 ? 11.724 1.688 -7.734 1.00 97.94 185 HIS A O 1
ATOM 1492 N N . ASN A 1 186 ? 11.907 -0.540 -7.793 1.00 97.50 186 ASN A N 1
ATOM 1493 C CA . ASN A 1 186 ? 10.609 -0.795 -7.169 1.00 97.50 186 ASN A CA 1
ATOM 1494 C C . ASN A 1 186 ? 10.630 -2.088 -6.341 1.00 97.50 186 ASN A C 1
ATOM 1496 O O . ASN A 1 186 ? 11.670 -2.734 -6.219 1.00 97.50 186 ASN A O 1
ATOM 1500 N N . THR A 1 187 ? 9.483 -2.490 -5.782 1.00 96.56 187 THR A N 1
ATOM 1501 C CA . THR A 1 187 ? 9.389 -3.671 -4.912 1.00 96.56 187 THR A CA 1
ATOM 1502 C C . THR A 1 187 ? 9.826 -5.004 -5.523 1.00 96.56 187 THR A C 1
ATOM 1504 O O . THR A 1 187 ? 9.913 -5.979 -4.774 1.00 96.56 187 THR A O 1
ATOM 1507 N N . TYR A 1 188 ? 10.056 -5.077 -6.834 1.00 96.75 188 TYR A N 1
ATOM 1508 C CA . TYR A 1 188 ? 10.578 -6.258 -7.515 1.00 96.75 188 TYR A CA 1
ATOM 1509 C C . TYR A 1 188 ? 12.115 -6.286 -7.588 1.00 96.75 188 TYR A C 1
ATOM 1511 O O . TYR A 1 188 ? 12.663 -7.084 -8.347 1.00 96.75 188 TYR A O 1
ATOM 1519 N N . ASP A 1 189 ? 12.802 -5.442 -6.808 1.00 93.88 189 ASP A N 1
ATOM 1520 C CA . ASP A 1 189 ? 14.268 -5.349 -6.693 1.00 93.88 189 ASP A CA 1
ATOM 1521 C C . ASP A 1 189 ? 14.989 -5.117 -8.036 1.00 93.88 189 ASP A C 1
ATOM 1523 O O . ASP A 1 189 ? 16.156 -5.471 -8.211 1.00 93.88 189 ASP A O 1
ATOM 1527 N N . ILE A 1 190 ? 14.282 -4.525 -8.998 1.00 94.31 190 ILE A N 1
ATOM 1528 C CA . ILE A 1 190 ? 14.753 -4.203 -10.347 1.00 94.31 190 ILE A CA 1
ATOM 1529 C C . ILE A 1 190 ? 14.209 -2.841 -10.766 1.00 94.31 190 ILE A C 1
ATOM 1531 O O . ILE A 1 190 ? 13.279 -2.308 -10.157 1.00 94.31 190 ILE A O 1
ATOM 1535 N N . GLU A 1 191 ? 14.763 -2.289 -11.838 1.00 95.94 191 GLU A N 1
ATOM 1536 C CA . GLU A 1 191 ? 14.265 -1.072 -12.462 1.00 95.94 191 GLU A CA 1
ATOM 1537 C C . GLU A 1 191 ? 13.273 -1.401 -13.578 1.00 95.94 191 GLU A C 1
ATOM 1539 O O . GLU A 1 191 ? 13.583 -2.139 -14.522 1.00 95.94 191 GLU A O 1
ATOM 1544 N N . PHE A 1 192 ? 12.091 -0.790 -13.519 1.00 97.12 192 PHE A N 1
ATOM 1545 C CA . PHE A 1 192 ? 11.245 -0.686 -14.702 1.00 97.12 192 PHE A CA 1
ATOM 1546 C C . PHE A 1 192 ? 11.704 0.479 -15.574 1.00 97.12 192 PHE A C 1
ATOM 1548 O O . PHE A 1 192 ? 12.101 1.531 -15.074 1.00 97.12 192 PHE A O 1
ATOM 1555 N N . TRP A 1 193 ? 11.666 0.269 -16.888 1.00 97.06 193 TRP A N 1
ATOM 1556 C CA . TRP A 1 193 ? 12.084 1.230 -17.903 1.00 97.06 193 TRP A CA 1
ATOM 1557 C C . TRP A 1 193 ? 10.873 1.743 -18.671 1.00 97.06 193 TRP A C 1
ATOM 1559 O O . TRP A 1 193 ? 10.112 0.952 -19.232 1.00 97.06 193 TRP A O 1
ATOM 1569 N N . GLY A 1 194 ? 10.714 3.065 -18.729 1.00 97.19 194 GLY A N 1
ATOM 1570 C CA . GLY A 1 194 ? 9.540 3.698 -19.323 1.00 97.19 194 GLY A CA 1
ATOM 1571 C C . GLY A 1 194 ? 8.285 3.638 -18.441 1.00 97.19 194 GLY A C 1
ATOM 1572 O O . GLY A 1 194 ? 8.290 3.022 -17.377 1.00 97.19 194 GLY A O 1
ATOM 1573 N N . PRO A 1 195 ? 7.202 4.302 -18.873 1.00 98.12 195 PRO A N 1
ATOM 1574 C CA . PRO A 1 195 ? 5.992 4.452 -18.076 1.00 98.12 195 PRO A CA 1
ATOM 1575 C C . PRO A 1 195 ? 5.217 3.154 -17.907 1.00 98.12 195 PRO A C 1
ATOM 1577 O O . PRO A 1 195 ? 4.995 2.389 -18.848 1.00 98.12 195 PRO A O 1
ATOM 1580 N N . ASP A 1 196 ? 4.752 2.955 -16.682 1.00 98.56 196 ASP A N 1
ATOM 1581 C CA . ASP A 1 196 ? 4.097 1.743 -16.229 1.00 98.56 196 ASP A CA 1
ATOM 1582 C C . ASP A 1 196 ? 2.915 2.090 -15.300 1.00 98.56 196 ASP A C 1
ATOM 1584 O O . ASP A 1 196 ? 2.874 3.166 -14.695 1.00 98.56 196 ASP A O 1
ATOM 1588 N N . GLY A 1 197 ? 1.909 1.215 -15.220 1.00 98.31 197 GLY A N 1
ATOM 1589 C CA . GLY A 1 197 ? 0.708 1.482 -14.424 1.00 98.31 197 GLY A CA 1
ATOM 1590 C C . GLY A 1 197 ? 0.982 1.570 -12.918 1.00 98.31 197 GLY A C 1
ATOM 1591 O O . GLY A 1 197 ? 0.418 2.434 -12.236 1.00 98.31 197 GLY A O 1
ATOM 1592 N N . MET A 1 198 ? 1.874 0.716 -12.403 1.00 98.38 198 MET A N 1
ATOM 1593 C CA . MET A 1 198 ? 2.133 0.565 -10.974 1.00 98.38 198 MET A CA 1
ATOM 1594 C C . MET A 1 198 ? 2.746 1.848 -10.421 1.00 98.38 198 MET A C 1
ATOM 1596 O O . MET A 1 198 ? 2.106 2.523 -9.609 1.00 98.38 198 MET A O 1
ATOM 1600 N N . CYS A 1 199 ? 3.935 2.243 -10.875 1.00 98.62 199 CYS A N 1
ATOM 1601 C CA . CYS A 1 199 ? 4.639 3.380 -10.289 1.00 98.62 199 CYS A CA 1
ATOM 1602 C C . CYS A 1 199 ? 4.048 4.726 -10.742 1.00 98.62 199 CYS A C 1
ATOM 1604 O O . CYS A 1 199 ? 4.008 5.669 -9.945 1.00 98.62 199 CYS A O 1
ATOM 1606 N N . THR A 1 200 ? 3.459 4.818 -11.944 1.00 98.69 200 THR A N 1
ATOM 1607 C CA . THR A 1 200 ? 2.696 6.022 -12.335 1.00 98.69 200 THR A CA 1
ATOM 1608 C C . THR A 1 200 ? 1.514 6.254 -11.394 1.00 98.69 200 THR A C 1
ATOM 1610 O O . THR A 1 200 ? 1.286 7.384 -10.969 1.00 98.69 200 THR A O 1
ATOM 1613 N N . SER A 1 201 ? 0.783 5.211 -10.985 1.00 98.69 201 SER A N 1
ATOM 1614 C CA . SER A 1 201 ? -0.332 5.393 -10.047 1.00 98.69 201 SER A CA 1
ATOM 1615 C C . SER A 1 201 ? 0.105 5.903 -8.668 1.00 98.69 201 SER A C 1
ATOM 1617 O O . SER A 1 201 ? -0.603 6.716 -8.067 1.00 98.69 201 SER A O 1
ATOM 1619 N N . PHE A 1 202 ? 1.285 5.498 -8.183 1.00 98.81 202 PHE A N 1
ATOM 1620 C CA . PHE A 1 202 ? 1.886 6.065 -6.971 1.00 98.81 202 PHE A CA 1
ATOM 1621 C C . PHE A 1 202 ? 2.217 7.541 -7.144 1.00 98.81 202 PHE A C 1
ATOM 1623 O O . PHE A 1 202 ? 1.954 8.342 -6.252 1.00 98.81 202 PHE A O 1
ATOM 1630 N N . TYR A 1 203 ? 2.765 7.910 -8.299 1.00 98.88 203 TYR A N 1
ATOM 1631 C CA . TYR A 1 203 ? 3.124 9.289 -8.594 1.00 98.88 203 TYR A CA 1
ATOM 1632 C C . TYR A 1 203 ? 1.909 10.214 -8.584 1.00 98.88 203 TYR A C 1
ATOM 1634 O O . TYR A 1 203 ? 1.925 11.248 -7.915 1.00 98.88 203 TYR A O 1
ATOM 1642 N N . LEU A 1 204 ? 0.816 9.801 -9.230 1.00 98.94 204 LEU A N 1
ATOM 1643 C CA . LEU A 1 204 ? -0.444 10.547 -9.200 1.00 98.94 204 LEU A CA 1
ATOM 1644 C C . LEU A 1 204 ? -1.020 10.627 -7.779 1.00 98.94 204 LEU A C 1
ATOM 1646 O O . LEU A 1 204 ? -1.473 11.690 -7.352 1.00 98.94 204 LEU A O 1
ATOM 1650 N N . GLY A 1 205 ? -0.949 9.532 -7.017 1.00 98.81 205 GLY A N 1
ATOM 1651 C CA . GLY A 1 205 ? -1.349 9.509 -5.612 1.00 98.81 205 GLY A CA 1
ATOM 1652 C C . GLY A 1 205 ? -0.534 10.466 -4.736 1.00 98.81 205 GLY A C 1
ATOM 1653 O O . GLY A 1 205 ? -1.109 11.202 -3.933 1.00 98.81 205 GLY A O 1
ATOM 1654 N N . ALA A 1 206 ? 0.786 10.517 -4.918 1.00 98.94 206 ALA A N 1
ATOM 1655 C CA . ALA A 1 206 ? 1.688 11.402 -4.185 1.00 98.94 206 ALA A CA 1
ATOM 1656 C C . ALA A 1 206 ? 1.485 12.880 -4.557 1.00 98.94 206 ALA A C 1
ATOM 1658 O O . ALA A 1 206 ? 1.446 13.730 -3.667 1.00 98.94 206 ALA A O 1
ATOM 1659 N N . LEU A 1 207 ? 1.281 13.190 -5.844 1.00 98.94 207 LEU A N 1
ATOM 1660 C CA . LEU A 1 207 ? 0.901 14.532 -6.302 1.00 98.94 207 LEU A CA 1
ATOM 1661 C C . LEU A 1 207 ? -0.414 14.970 -5.650 1.00 98.94 207 LEU A C 1
ATOM 1663 O O . LEU A 1 207 ? -0.493 16.064 -5.092 1.00 98.94 207 LEU A O 1
ATOM 1667 N N . LYS A 1 208 ? -1.430 14.099 -5.655 1.00 98.88 208 LYS A N 1
ATOM 1668 C CA . LYS A 1 208 ? -2.729 14.371 -5.032 1.00 98.88 208 LYS A CA 1
ATOM 1669 C C . LYS A 1 208 ? -2.607 14.583 -3.520 1.00 98.88 208 LYS A C 1
ATOM 1671 O O . LYS A 1 208 ? -3.151 15.558 -3.009 1.00 98.88 208 LYS A O 1
ATOM 1676 N N . ALA A 1 209 ? -1.856 13.732 -2.820 1.00 98.88 209 ALA A N 1
ATOM 1677 C CA . ALA A 1 209 ? -1.558 13.895 -1.397 1.00 98.88 209 ALA A CA 1
ATOM 1678 C C . ALA A 1 209 ? -0.891 15.250 -1.111 1.00 98.88 209 ALA A C 1
ATOM 1680 O O . ALA A 1 209 ? -1.330 15.981 -0.222 1.00 98.88 209 ALA A O 1
ATOM 1681 N N . MET A 1 210 ? 0.132 15.611 -1.894 1.00 98.88 210 MET A N 1
ATOM 1682 C CA . MET A 1 210 ? 0.839 16.881 -1.744 1.00 98.88 210 MET A CA 1
ATOM 1683 C C . MET A 1 210 ? -0.087 18.073 -1.973 1.00 98.88 210 MET A C 1
ATOM 1685 O O . MET A 1 210 ? -0.087 18.986 -1.161 1.00 98.88 210 MET A O 1
ATOM 1689 N N . ILE A 1 211 ? -0.927 18.045 -3.011 1.00 98.88 211 ILE A N 1
ATOM 1690 C CA . ILE A 1 211 ? -1.909 19.103 -3.288 1.00 98.88 211 ILE A CA 1
ATOM 1691 C C . ILE A 1 211 ? -2.841 19.321 -2.089 1.00 98.88 211 ILE A C 1
ATOM 1693 O O . ILE A 1 211 ? -3.055 20.462 -1.682 1.00 98.88 211 ILE A O 1
ATOM 1697 N N . GLU A 1 212 ? -3.388 18.254 -1.499 1.00 98.81 212 GLU A N 1
ATOM 1698 C CA . GLU A 1 212 ? -4.296 18.386 -0.353 1.00 98.81 212 GLU A CA 1
ATOM 1699 C C . GLU A 1 212 ? -3.578 18.897 0.910 1.00 98.81 212 GLU A C 1
ATOM 1701 O O . GLU A 1 212 ? -4.119 19.748 1.620 1.00 98.81 212 GLU A O 1
ATOM 1706 N N . MET A 1 213 ? -2.338 18.461 1.161 1.00 98.81 213 MET A N 1
ATOM 1707 C CA . MET A 1 213 ? -1.513 19.011 2.247 1.00 98.81 213 MET A CA 1
ATOM 1708 C C . MET A 1 213 ? -1.167 20.491 2.008 1.00 98.81 213 MET A C 1
ATOM 1710 O O . MET A 1 213 ? -1.275 21.307 2.925 1.00 98.81 213 MET A O 1
ATOM 1714 N N . SER A 1 214 ? -0.803 20.865 0.778 1.00 98.81 214 SER A N 1
ATOM 1715 C CA . SER A 1 214 ? -0.491 22.244 0.394 1.00 98.81 214 SER A CA 1
ATOM 1716 C C . SER A 1 214 ? -1.686 23.172 0.562 1.00 98.81 214 SER A C 1
ATOM 1718 O O . SER A 1 214 ? -1.524 24.265 1.098 1.00 98.81 214 SER A O 1
ATOM 1720 N N . LYS A 1 215 ? -2.890 22.742 0.159 1.00 98.62 215 LYS A N 1
ATOM 1721 C CA . LYS A 1 215 ? -4.129 23.511 0.362 1.00 98.62 215 LYS A CA 1
ATOM 1722 C C . LYS A 1 215 ? -4.350 23.819 1.837 1.00 98.62 215 LYS A C 1
ATOM 1724 O O . LYS A 1 215 ? -4.582 24.971 2.186 1.00 98.62 215 LYS A O 1
ATOM 1729 N N . PHE A 1 216 ? -4.236 22.808 2.698 1.00 98.62 216 PHE A N 1
ATOM 1730 C CA . PHE A 1 216 ? -4.408 22.986 4.138 1.00 98.62 216 PHE A CA 1
ATOM 1731 C C . PHE A 1 216 ? -3.383 23.968 4.730 1.00 98.62 216 PHE A C 1
ATOM 1733 O O . PHE A 1 216 ? -3.734 24.831 5.532 1.00 98.62 216 PHE A O 1
ATOM 1740 N N . LEU A 1 217 ? -2.122 23.876 4.299 1.00 98.69 217 LEU A N 1
ATOM 1741 C CA . LEU A 1 217 ? -1.030 24.730 4.773 1.00 98.69 217 LEU A CA 1
ATOM 1742 C C . LEU A 1 217 ? -0.920 26.082 4.043 1.00 98.69 217 LEU A C 1
ATOM 1744 O O . LEU A 1 217 ? 0.022 26.834 4.313 1.00 98.69 217 LEU A O 1
ATOM 1748 N N . ASN A 1 218 ? -1.838 26.390 3.120 1.00 98.50 218 ASN A N 1
ATOM 1749 C CA . ASN A 1 218 ? -1.786 27.559 2.235 1.00 98.50 218 ASN A CA 1
ATOM 1750 C C . ASN A 1 218 ? -0.426 27.699 1.515 1.00 98.50 218 ASN A C 1
ATOM 1752 O O . ASN A 1 218 ? 0.239 28.735 1.588 1.00 98.50 218 ASN A O 1
ATOM 1756 N N . LYS A 1 219 ? 0.027 26.620 0.867 1.00 98.56 219 LYS A N 1
ATOM 1757 C CA . LYS A 1 219 ? 1.252 26.558 0.053 1.00 98.56 219 LYS A CA 1
ATOM 1758 C C . LYS A 1 219 ? 0.915 26.415 -1.427 1.00 98.56 219 LYS A C 1
ATOM 1760 O O . LYS A 1 219 ? -0.135 25.887 -1.772 1.00 98.56 219 LYS A O 1
ATOM 1765 N N . GLU A 1 220 ? 1.838 26.828 -2.290 1.00 97.94 220 GLU A N 1
ATOM 1766 C CA . GLU A 1 220 ? 1.705 26.672 -3.741 1.00 97.94 220 GLU A CA 1
ATOM 1767 C C . GLU A 1 220 ? 1.623 25.195 -4.155 1.00 97.94 220 GLU A C 1
ATOM 1769 O O . GLU A 1 220 ? 2.375 24.350 -3.658 1.00 97.94 220 GLU A O 1
ATOM 1774 N N . PHE A 1 221 ? 0.708 24.891 -5.079 1.00 98.38 221 PHE A N 1
ATOM 1775 C CA . PHE A 1 221 ? 0.494 23.535 -5.605 1.00 98.38 221 PHE A CA 1
ATOM 1776 C C . PHE A 1 221 ? 0.100 23.483 -7.090 1.00 98.38 221 PHE A C 1
ATOM 1778 O O . PHE A 1 221 ? -0.152 22.392 -7.603 1.00 98.38 221 PHE A O 1
ATOM 1785 N N . ALA A 1 222 ? 0.031 24.624 -7.789 1.00 98.50 222 ALA A N 1
ATOM 1786 C CA . ALA A 1 222 ? -0.446 24.691 -9.175 1.00 98.50 222 ALA A CA 1
ATOM 1787 C C . ALA A 1 222 ? 0.341 23.758 -10.113 1.00 98.50 222 ALA A C 1
ATOM 1789 O O . ALA A 1 222 ? -0.253 22.991 -10.869 1.00 98.50 222 ALA A O 1
ATOM 1790 N N . ASP A 1 223 ? 1.665 23.735 -9.972 1.00 98.00 223 ASP A N 1
ATOM 1791 C CA . ASP A 1 223 ? 2.558 22.863 -10.739 1.00 98.00 223 ASP A CA 1
ATOM 1792 C C . ASP A 1 223 ? 2.282 21.369 -10.513 1.00 98.00 223 ASP A C 1
ATOM 1794 O O . ASP A 1 223 ? 2.369 20.565 -11.444 1.00 98.00 223 ASP A O 1
ATOM 1798 N N . TYR A 1 224 ? 1.943 20.979 -9.279 1.00 98.62 224 TYR A N 1
ATOM 1799 C CA . TYR A 1 224 ? 1.587 19.597 -8.954 1.00 98.62 224 TYR A CA 1
ATOM 1800 C C . TYR A 1 224 ? 0.217 19.232 -9.526 1.00 98.62 224 TYR A C 1
ATOM 1802 O O . TYR A 1 224 ? 0.034 18.117 -10.012 1.00 98.62 224 TYR A O 1
ATOM 1810 N N . GLN A 1 225 ? -0.730 20.174 -9.515 1.00 98.62 225 GLN A N 1
ATOM 1811 C CA . GLN A 1 225 ? -2.042 19.985 -10.130 1.00 98.62 225 GLN A CA 1
ATOM 1812 C C . GLN A 1 225 ? -1.917 19.785 -11.645 1.00 98.62 225 GLN A C 1
ATOM 1814 O O . GLN A 1 225 ? -2.540 18.878 -12.187 1.00 98.62 225 GLN A O 1
ATOM 1819 N N . GLU A 1 226 ? -1.084 20.574 -12.329 1.00 98.56 226 GLU A N 1
ATOM 1820 C CA . GLU A 1 226 ? -0.850 20.411 -13.768 1.00 98.56 226 GLU A CA 1
ATOM 1821 C C . GLU A 1 226 ? -0.264 19.028 -14.101 1.00 98.56 226 GLU A C 1
ATOM 1823 O O . GLU A 1 226 ? -0.727 18.363 -15.033 1.00 98.56 226 GLU A O 1
ATOM 1828 N N . LEU A 1 227 ? 0.728 18.573 -13.326 1.00 98.62 227 LEU A N 1
ATOM 1829 C CA . LEU A 1 227 ? 1.320 17.241 -13.477 1.00 98.62 227 LEU A CA 1
ATOM 1830 C C . LEU A 1 227 ? 0.303 16.125 -13.234 1.00 98.62 227 LEU A C 1
ATOM 1832 O O . LEU A 1 227 ? 0.252 15.180 -14.021 1.00 98.62 227 LEU A O 1
ATOM 1836 N N . LEU A 1 228 ? -0.533 16.253 -12.200 1.00 98.81 228 LEU A N 1
ATOM 1837 C CA . LEU A 1 228 ? -1.586 15.286 -11.899 1.00 98.81 228 LEU A CA 1
ATOM 1838 C C . LEU A 1 228 ? -2.562 15.159 -13.076 1.00 98.81 228 LEU A C 1
ATOM 1840 O O . LEU A 1 228 ? -2.842 14.048 -13.520 1.00 98.81 228 LEU A O 1
ATOM 1844 N N . GLU A 1 229 ? -3.033 16.277 -13.635 1.00 98.56 229 GLU A N 1
ATOM 1845 C CA . GLU A 1 229 ? -3.968 16.258 -14.767 1.00 98.56 229 GLU A CA 1
ATOM 1846 C C . GLU A 1 229 ? -3.353 15.666 -16.043 1.00 98.56 229 GLU A C 1
ATOM 1848 O O . GLU A 1 229 ? -4.014 14.917 -16.769 1.00 98.56 229 GLU A O 1
ATOM 1853 N N . LYS A 1 230 ? -2.081 15.971 -16.334 1.00 98.50 230 LYS A N 1
ATOM 1854 C CA . LYS A 1 230 ? -1.357 15.344 -17.454 1.00 98.50 230 LYS A CA 1
ATOM 1855 C C . LYS A 1 230 ? -1.204 13.846 -17.232 1.00 98.50 230 LYS A C 1
ATOM 1857 O O . LYS A 1 230 ? -1.492 13.056 -18.131 1.00 98.50 230 LYS A O 1
ATOM 1862 N N . GLY A 1 231 ? -0.778 13.470 -16.035 1.00 98.56 231 GLY A N 1
ATOM 1863 C CA . GLY A 1 231 ? -0.477 12.097 -15.685 1.00 98.56 231 GLY A CA 1
ATOM 1864 C C . GLY A 1 231 ? -1.695 11.192 -15.680 1.00 98.56 231 GLY A C 1
ATOM 1865 O O . GLY A 1 231 ? -1.636 10.098 -16.232 1.00 98.56 231 GLY A O 1
ATOM 1866 N N . ARG A 1 232 ? -2.840 11.686 -15.196 1.00 98.56 232 ARG A N 1
ATOM 1867 C CA . ARG A 1 232 ? -4.130 10.993 -15.319 1.00 98.56 232 ARG A CA 1
ATOM 1868 C C . ARG A 1 232 ? -4.460 10.664 -16.766 1.00 98.56 232 ARG A C 1
ATOM 1870 O O . ARG A 1 232 ? -4.696 9.506 -17.093 1.00 98.56 232 ARG A O 1
ATOM 1877 N N . LYS A 1 233 ? -4.391 11.660 -17.656 1.00 98.44 233 LYS A N 1
ATOM 1878 C CA . LYS A 1 233 ? -4.666 11.460 -19.088 1.00 98.44 233 LYS A CA 1
ATOM 1879 C C . LYS A 1 233 ? -3.735 10.420 -19.708 1.00 98.44 233 LYS A C 1
ATOM 1881 O O . LYS A 1 233 ? -4.195 9.613 -20.510 1.00 98.44 233 LYS A O 1
ATOM 1886 N N . ARG A 1 234 ? -2.449 10.424 -19.348 1.00 98.00 234 ARG A N 1
ATOM 1887 C CA . ARG A 1 234 ? -1.475 9.453 -19.865 1.00 98.00 234 ARG A CA 1
ATOM 1888 C C . ARG A 1 234 ? -1.695 8.053 -19.311 1.00 98.00 234 ARG A C 1
ATOM 1890 O O . ARG A 1 234 ? -1.810 7.115 -20.088 1.00 98.00 234 ARG A O 1
ATOM 1897 N N . LEU A 1 235 ? -1.839 7.903 -17.998 1.00 98.56 235 LEU A N 1
ATOM 1898 C CA . LEU A 1 235 ? -2.163 6.619 -17.376 1.00 98.56 235 LEU A CA 1
ATOM 1899 C C . LEU A 1 235 ? -3.411 6.001 -18.022 1.00 98.56 235 LEU A C 1
ATOM 1901 O O . LEU A 1 235 ? -3.423 4.835 -18.408 1.00 98.56 235 LEU A O 1
ATOM 1905 N N . GLU A 1 236 ? -4.452 6.809 -18.196 1.00 98.31 236 GLU A N 1
ATOM 1906 C CA . GLU A 1 236 ? -5.745 6.355 -18.687 1.00 98.31 236 GLU A CA 1
ATOM 1907 C C . GLU A 1 236 ? -5.777 6.087 -20.198 1.00 98.31 236 GLU A C 1
ATOM 1909 O O . GLU A 1 236 ? -6.548 5.227 -20.622 1.00 98.31 236 GLU A O 1
ATOM 1914 N N . ASN A 1 237 ? -5.010 6.803 -21.023 1.00 97.81 237 ASN A N 1
ATOM 1915 C CA . ASN A 1 237 ? -5.074 6.667 -22.486 1.00 97.81 237 ASN A CA 1
ATOM 1916 C C . ASN A 1 237 ? -3.876 5.923 -23.074 1.00 97.81 237 ASN A C 1
ATOM 1918 O O . ASN A 1 237 ? -4.030 5.176 -24.037 1.00 97.81 237 ASN A O 1
ATOM 1922 N N . ASP A 1 238 ? -2.694 6.116 -22.497 1.00 97.62 238 ASP A N 1
ATOM 1923 C CA . ASP A 1 238 ? -1.457 5.551 -23.013 1.00 97.62 238 ASP A CA 1
ATOM 1924 C C . ASP A 1 238 ? -1.155 4.194 -22.383 1.00 97.62 238 ASP A C 1
ATOM 1926 O O . ASP A 1 238 ? -0.605 3.338 -23.074 1.00 97.62 238 ASP A O 1
ATOM 1930 N N . LEU A 1 239 ? -1.484 3.993 -21.104 1.00 98.44 239 LEU A N 1
ATOM 1931 C CA . LEU A 1 239 ? -1.138 2.768 -20.376 1.00 98.44 239 LEU A CA 1
ATOM 1932 C C . LEU A 1 239 ? -2.309 1.797 -20.225 1.00 98.44 239 LEU A C 1
ATOM 1934 O O . LEU A 1 239 ? -2.083 0.644 -19.880 1.00 98.44 239 LEU A O 1
ATOM 1938 N N . PHE A 1 240 ? -3.546 2.203 -20.510 1.00 98.69 240 PHE A N 1
ATOM 1939 C CA . PHE A 1 240 ? -4.698 1.301 -20.485 1.00 98.69 240 PHE A CA 1
ATOM 1940 C C . PHE A 1 240 ? -4.927 0.654 -21.857 1.00 98.69 240 PHE A C 1
ATOM 1942 O O . PHE A 1 240 ? -5.258 1.329 -22.829 1.00 98.69 240 PHE A O 1
ATOM 1949 N N . ASN A 1 241 ? -4.823 -0.673 -21.945 1.00 98.19 241 ASN A N 1
ATOM 1950 C CA . ASN A 1 241 ? -4.925 -1.406 -23.218 1.00 98.19 241 ASN A CA 1
ATOM 1951 C C . ASN A 1 241 ? -6.370 -1.762 -23.646 1.00 98.19 241 ASN A C 1
ATOM 1953 O O . ASN A 1 241 ? -6.581 -2.655 -24.477 1.00 98.19 241 ASN A O 1
ATOM 1957 N N . GLY A 1 242 ? -7.365 -1.124 -23.025 1.00 98.06 242 GLY A N 1
ATOM 1958 C CA . GLY A 1 242 ? -8.788 -1.439 -23.168 1.00 98.06 242 GLY A CA 1
ATOM 1959 C C . GLY A 1 242 ? -9.334 -2.423 -22.126 1.00 98.06 242 GLY A C 1
ATOM 1960 O O . GLY A 1 242 ? -10.547 -2.577 -22.035 1.00 98.06 242 GLY A O 1
ATOM 1961 N N . GLU A 1 243 ? -8.476 -3.071 -21.332 1.00 98.12 243 GLU A N 1
ATOM 1962 C CA . GLU A 1 243 ? -8.893 -4.047 -20.311 1.00 98.12 243 GLU A CA 1
ATOM 1963 C C . GLU A 1 243 ? -8.098 -3.904 -19.005 1.00 98.12 243 GLU A C 1
ATOM 1965 O O . GLU A 1 243 ? -8.686 -3.897 -17.927 1.00 98.12 243 GLU A O 1
ATOM 1970 N N . PHE A 1 244 ? -6.780 -3.710 -19.089 1.00 98.81 244 PHE A N 1
ATOM 1971 C CA . PHE A 1 244 ? -5.897 -3.506 -17.941 1.00 98.81 244 PHE A CA 1
ATOM 1972 C C . PHE A 1 244 ? -4.744 -2.541 -18.262 1.00 98.81 244 PHE A C 1
ATOM 1974 O O . PHE A 1 244 ? -4.436 -2.278 -19.427 1.00 98.81 244 PHE A O 1
ATOM 1981 N N . PHE A 1 245 ? -4.123 -1.991 -17.213 1.00 98.75 245 PHE A N 1
ATOM 1982 C CA . PHE A 1 245 ? -2.923 -1.163 -17.332 1.00 98.75 245 PHE A CA 1
ATOM 1983 C C . PHE A 1 245 ? -1.677 -2.006 -17.633 1.00 98.75 245 PHE A C 1
ATOM 1985 O O . PHE A 1 245 ? -1.532 -3.100 -17.088 1.00 98.75 245 PHE A O 1
ATOM 1992 N N . ILE A 1 246 ? -0.807 -1.492 -18.502 1.00 98.69 246 ILE A N 1
ATOM 1993 C CA . ILE A 1 246 ? 0.425 -2.133 -18.977 1.00 98.69 246 ILE A CA 1
ATOM 1994 C C . ILE A 1 246 ? 1.650 -1.250 -18.712 1.00 98.69 246 ILE A C 1
ATOM 1996 O O . ILE A 1 246 ? 1.529 -0.092 -18.308 1.00 98.69 246 ILE A O 1
ATOM 2000 N N . GLN A 1 247 ? 2.824 -1.785 -19.029 1.00 98.50 247 GLN A N 1
ATOM 2001 C CA . GLN A 1 247 ? 4.061 -1.034 -19.173 1.00 98.50 247 GLN A CA 1
ATOM 2002 C C . GLN A 1 247 ? 4.363 -0.752 -20.646 1.00 98.50 247 GLN A C 1
ATOM 2004 O O . GLN A 1 247 ? 4.306 -1.645 -21.496 1.00 98.50 247 GLN A O 1
ATOM 2009 N N . LYS A 1 248 ? 4.765 0.484 -20.943 1.00 97.31 248 LYS A N 1
ATOM 2010 C CA . LYS A 1 248 ? 5.397 0.860 -22.210 1.00 97.31 248 LYS A CA 1
ATOM 2011 C C . LYS A 1 248 ? 6.904 0.960 -22.003 1.00 97.31 248 LYS A C 1
ATOM 2013 O O . LYS A 1 248 ? 7.402 1.986 -21.553 1.00 97.31 248 LYS A O 1
ATOM 2018 N N . VAL A 1 249 ? 7.611 -0.114 -22.349 1.00 95.75 249 VAL A N 1
ATOM 2019 C CA . VAL A 1 249 ? 9.073 -0.180 -22.238 1.00 95.75 249 VAL A CA 1
ATOM 2020 C C . VAL A 1 249 ? 9.713 0.894 -23.122 1.00 95.75 249 VAL A C 1
ATOM 2022 O O . VAL A 1 249 ? 9.385 1.001 -24.303 1.00 95.75 249 VAL A O 1
ATOM 2025 N N . GLN A 1 250 ? 10.611 1.698 -22.548 1.00 93.62 250 GLN A N 1
ATOM 2026 C CA . GLN A 1 250 ? 11.284 2.802 -23.238 1.00 93.62 250 GLN A CA 1
ATOM 2027 C C . GLN A 1 250 ? 12.774 2.830 -22.882 1.00 93.62 250 GLN A C 1
ATOM 2029 O O . GLN A 1 250 ? 13.127 2.787 -21.709 1.00 93.62 250 GLN A O 1
ATOM 2034 N N . VAL A 1 251 ? 13.639 2.944 -23.895 1.00 90.94 251 VAL A N 1
ATOM 2035 C CA . VAL A 1 251 ? 15.100 3.118 -23.732 1.00 90.94 251 VAL A CA 1
ATOM 2036 C C . VAL A 1 251 ? 15.645 4.350 -24.455 1.00 90.94 251 VAL A C 1
ATOM 2038 O O . VAL A 1 251 ? 16.739 4.813 -24.154 1.00 90.94 251 VAL A O 1
ATOM 2041 N N . GLU A 1 252 ? 14.882 4.904 -25.397 1.00 90.31 252 GLU A N 1
ATOM 2042 C CA . GLU A 1 252 ? 15.271 6.086 -26.165 1.00 90.31 252 GLU A CA 1
ATOM 2043 C C . GLU A 1 252 ? 14.739 7.375 -25.531 1.00 90.31 252 GLU A C 1
ATOM 2045 O O . GLU A 1 252 ? 13.648 7.410 -24.953 1.00 90.31 252 GLU A O 1
ATOM 2050 N N . GLY A 1 253 ? 15.497 8.466 -25.678 1.00 90.62 253 GLY A N 1
ATOM 2051 C CA . GLY A 1 253 ? 15.102 9.791 -25.186 1.00 90.62 253 GLY A CA 1
ATOM 2052 C C . GLY A 1 253 ? 15.074 9.918 -23.658 1.00 90.62 253 GLY A C 1
ATOM 2053 O O . GLY A 1 253 ? 14.411 10.820 -23.143 1.00 90.62 253 GLY A O 1
ATOM 2054 N N . LEU A 1 254 ? 15.753 9.009 -22.955 1.00 94.00 254 LEU A N 1
ATOM 2055 C CA . LEU A 1 254 ? 15.985 9.055 -21.513 1.00 94.00 254 LEU A CA 1
ATOM 2056 C C . LEU A 1 254 ? 17.298 9.785 -21.203 1.00 94.00 254 LEU A C 1
ATOM 2058 O O . LEU A 1 254 ? 18.179 9.880 -22.058 1.00 94.00 254 LEU A O 1
ATOM 2062 N N . ASN A 1 255 ? 17.424 10.310 -19.985 1.00 93.88 255 ASN A N 1
ATOM 2063 C CA . ASN A 1 255 ? 18.667 10.927 -19.520 1.00 93.88 255 ASN A CA 1
ATOM 2064 C C . ASN A 1 255 ? 19.742 9.872 -19.236 1.00 93.88 255 ASN A C 1
ATOM 2066 O O . ASN A 1 255 ? 20.931 10.131 -19.426 1.00 93.88 255 ASN A O 1
ATOM 2070 N N . VAL A 1 256 ? 19.331 8.696 -18.758 1.00 88.38 256 VAL A N 1
ATOM 2071 C CA . VAL A 1 256 ? 20.231 7.555 -18.576 1.00 88.38 256 VAL A CA 1
ATOM 2072 C C . VAL A 1 256 ? 20.656 6.957 -19.919 1.00 88.38 256 VAL A C 1
ATOM 2074 O O . VAL A 1 256 ? 19.900 6.946 -20.890 1.00 88.38 256 VAL A O 1
ATOM 2077 N N . SER A 1 257 ? 21.873 6.418 -19.971 1.00 84.31 257 SER A N 1
ATOM 2078 C CA . SER A 1 257 ? 22.359 5.697 -21.149 1.00 84.31 257 SER A CA 1
ATOM 2079 C C . SER A 1 257 ? 21.590 4.394 -21.372 1.00 84.31 257 SER A C 1
ATOM 2081 O O . SER A 1 257 ? 21.098 3.775 -20.424 1.00 84.31 257 SER A O 1
ATOM 2083 N N . ASN A 1 258 ? 21.529 3.956 -22.631 1.00 79.38 258 ASN A N 1
ATOM 2084 C CA . ASN A 1 258 ? 20.875 2.707 -22.997 1.00 79.38 258 ASN A CA 1
ATOM 2085 C C . ASN A 1 258 ? 21.536 1.528 -22.247 1.00 79.38 258 ASN A C 1
ATOM 2087 O O . ASN A 1 258 ? 22.762 1.381 -22.290 1.00 79.38 258 ASN A O 1
ATOM 2091 N N . PRO A 1 259 ? 20.763 0.660 -21.573 1.00 74.50 259 PRO A N 1
ATOM 2092 C CA . PRO A 1 259 ? 21.318 -0.429 -20.776 1.00 74.50 259 PRO A CA 1
ATOM 2093 C C . PRO A 1 259 ? 22.030 -1.496 -21.619 1.00 74.50 259 PRO A C 1
ATOM 2095 O O . PRO A 1 259 ? 22.837 -2.247 -21.075 1.00 74.50 259 PRO A O 1
ATOM 2098 N N . ALA A 1 260 ? 21.789 -1.551 -22.934 1.00 67.44 260 ALA A N 1
ATOM 2099 C CA . ALA A 1 260 ? 22.553 -2.389 -23.860 1.00 67.44 260 ALA A CA 1
ATOM 2100 C C . ALA A 1 260 ? 24.006 -1.905 -24.051 1.00 67.44 260 ALA A C 1
ATOM 2102 O O . ALA A 1 260 ? 24.882 -2.698 -24.399 1.00 67.44 260 ALA A O 1
ATOM 2103 N N . GLU A 1 261 ? 24.273 -0.622 -23.791 1.00 63.75 261 GLU A N 1
ATOM 2104 C CA . GLU A 1 261 ? 25.604 -0.008 -23.865 1.00 63.75 261 GLU A CA 1
ATOM 2105 C C . GLU A 1 261 ? 26.335 -0.033 -22.511 1.00 63.75 261 GLU A C 1
ATOM 2107 O O . GLU A 1 261 ? 27.557 0.130 -22.454 1.00 63.75 261 GLU A O 1
ATOM 2112 N N . ALA A 1 262 ? 25.607 -0.274 -21.415 1.00 60.03 262 ALA A N 1
ATOM 2113 C CA . ALA A 1 262 ? 26.165 -0.381 -20.073 1.00 60.03 262 ALA A CA 1
ATOM 2114 C C . ALA A 1 262 ? 26.887 -1.728 -19.864 1.00 60.03 262 ALA A C 1
ATOM 2116 O O . ALA A 1 262 ? 26.406 -2.793 -20.258 1.00 60.03 262 ALA A O 1
ATOM 2117 N N . LEU A 1 263 ? 28.056 -1.698 -19.212 1.00 49.62 263 LEU A N 1
ATOM 2118 C CA . LEU A 1 263 ? 28.790 -2.910 -18.831 1.00 49.62 263 LEU A CA 1
ATOM 2119 C C . LEU A 1 263 ? 27.954 -3.739 -17.847 1.00 49.62 263 LEU A C 1
ATOM 2121 O O . LEU A 1 263 ? 27.652 -3.282 -16.747 1.00 49.62 263 LEU A O 1
ATOM 2125 N N . SER A 1 264 ? 27.611 -4.971 -18.227 1.00 52.91 264 SER A N 1
ATOM 2126 C CA . SER A 1 264 ? 26.927 -5.903 -17.329 1.00 52.91 264 SER A CA 1
ATOM 2127 C C . SER A 1 264 ? 27.904 -6.507 -16.313 1.00 52.91 264 SER A C 1
ATOM 2129 O O . SER A 1 264 ? 29.090 -6.704 -16.609 1.00 52.91 264 SER A O 1
ATOM 2131 N N . VAL A 1 265 ? 27.410 -6.837 -15.116 1.00 44.97 265 VAL A N 1
ATOM 2132 C CA . VAL A 1 265 ? 28.160 -7.620 -14.124 1.00 44.97 265 VAL A CA 1
ATOM 2133 C C . VAL A 1 265 ? 28.384 -9.018 -14.713 1.00 44.97 265 VAL A C 1
ATOM 2135 O O . VAL A 1 265 ? 27.491 -9.857 -14.698 1.00 44.97 265 VAL A O 1
ATOM 2138 N N . GLY A 1 266 ? 29.559 -9.233 -15.311 1.00 52.56 266 GLY A N 1
ATOM 2139 C CA . GLY A 1 266 ? 29.899 -10.456 -16.052 1.00 52.56 266 GLY A CA 1
ATOM 2140 C C . GLY A 1 266 ? 30.543 -10.229 -17.426 1.00 52.56 266 GLY A C 1
ATOM 2141 O O . GLY A 1 266 ? 31.031 -11.186 -18.020 1.00 52.56 266 GLY A O 1
ATOM 2142 N N . GLY A 1 267 ? 30.607 -8.984 -17.920 1.00 59.34 267 GLY A N 1
ATOM 2143 C CA . GLY A 1 267 ? 31.277 -8.629 -19.177 1.00 59.34 267 GLY A CA 1
ATOM 2144 C C . GLY A 1 267 ? 30.328 -8.108 -20.261 1.00 59.34 267 GLY A C 1
ATOM 2145 O O . GLY A 1 267 ? 29.272 -7.544 -19.969 1.00 59.34 267 GLY A O 1
ATOM 2146 N N . LYS A 1 268 ? 30.729 -8.248 -21.533 1.00 66.50 268 LYS A N 1
ATOM 2147 C CA . LYS A 1 268 ? 29.905 -7.844 -22.685 1.00 66.50 268 LYS A CA 1
ATOM 2148 C C . LYS A 1 268 ? 28.733 -8.813 -22.855 1.00 66.50 268 LYS A C 1
ATOM 2150 O O . LYS A 1 268 ? 28.930 -10.021 -22.761 1.00 66.50 268 LYS A O 1
ATOM 2155 N N . TYR A 1 269 ? 27.547 -8.288 -23.161 1.00 71.31 269 TYR A N 1
ATOM 2156 C CA . TYR A 1 269 ? 26.411 -9.110 -23.581 1.00 71.31 269 TYR A CA 1
ATOM 2157 C C . TYR A 1 269 ? 26.797 -10.009 -24.765 1.00 71.31 269 TYR A C 1
ATOM 2159 O O . TYR A 1 269 ? 27.508 -9.561 -25.673 1.00 71.31 269 TYR A O 1
ATOM 2167 N N . SER A 1 270 ? 26.320 -11.260 -24.753 1.00 81.69 270 SER A N 1
ATOM 2168 C CA . SER A 1 270 ? 26.359 -12.128 -25.933 1.00 81.69 270 SER A CA 1
ATOM 2169 C C . SER A 1 270 ? 25.562 -11.492 -27.073 1.00 81.69 270 SER A C 1
ATOM 2171 O O . SER A 1 270 ? 24.684 -10.663 -26.831 1.00 81.69 270 SER A O 1
ATOM 2173 N N . ASP A 1 271 ? 25.849 -11.875 -28.315 1.00 84.69 271 ASP A N 1
ATOM 2174 C CA . ASP A 1 271 ? 25.147 -11.301 -29.468 1.00 84.69 271 ASP A CA 1
ATOM 2175 C C . ASP A 1 271 ? 23.642 -11.626 -29.440 1.00 84.69 271 ASP A C 1
ATOM 2177 O O . ASP A 1 271 ? 22.830 -10.740 -29.683 1.00 84.69 271 ASP A O 1
ATOM 2181 N N . GLU A 1 272 ? 23.263 -12.825 -28.982 1.00 85.75 272 GLU A N 1
ATOM 2182 C CA . GLU A 1 272 ? 21.863 -13.200 -28.715 1.00 85.75 272 GLU A CA 1
ATOM 2183 C C . GLU A 1 272 ? 21.202 -12.288 -27.666 1.00 85.75 272 GLU A C 1
ATOM 2185 O O . GLU A 1 272 ? 20.068 -11.843 -27.834 1.00 85.75 272 GLU A O 1
ATOM 2190 N N . ALA A 1 273 ? 21.914 -11.960 -26.581 1.00 82.31 273 ALA A N 1
ATOM 2191 C CA . ALA A 1 273 ? 21.381 -11.074 -25.552 1.00 82.31 273 ALA A CA 1
ATOM 2192 C C . ALA A 1 273 ? 21.212 -9.636 -26.062 1.00 82.31 273 ALA A C 1
ATOM 2194 O O . ALA A 1 273 ? 20.281 -8.962 -25.633 1.00 82.31 273 ALA A O 1
ATOM 2195 N N . LYS A 1 274 ? 22.076 -9.163 -26.970 1.00 82.12 274 LYS A N 1
ATOM 2196 C CA . LYS A 1 274 ? 21.916 -7.845 -27.604 1.00 82.12 274 LYS A CA 1
ATOM 2197 C C . LYS A 1 274 ? 20.715 -7.813 -28.541 1.00 82.12 274 LYS A C 1
ATOM 2199 O O . LYS A 1 274 ? 19.925 -6.886 -28.440 1.00 82.12 274 LYS A O 1
ATOM 2204 N N . GLU A 1 275 ? 20.542 -8.836 -29.378 1.00 85.62 275 GLU A N 1
ATOM 2205 C CA . GLU A 1 275 ? 19.384 -8.940 -30.275 1.00 85.62 275 GLU A CA 1
ATOM 2206 C C . GLU A 1 275 ? 18.067 -8.950 -29.481 1.00 85.62 275 GLU A C 1
ATOM 2208 O O . GLU A 1 275 ? 17.111 -8.256 -29.830 1.00 85.62 275 GLU A O 1
ATOM 2213 N N . LEU A 1 276 ? 18.031 -9.668 -28.352 1.00 86.38 276 LEU A N 1
ATOM 2214 C CA . LEU A 1 276 ? 16.893 -9.636 -27.433 1.00 86.38 276 LEU A CA 1
ATOM 2215 C C . LEU A 1 276 ? 16.676 -8.250 -26.813 1.00 86.38 276 LEU A C 1
ATOM 2217 O O . LEU A 1 276 ? 15.537 -7.796 -26.766 1.00 86.38 276 LEU A O 1
ATOM 2221 N N . LEU A 1 277 ? 17.735 -7.567 -26.365 1.00 84.25 277 LEU A N 1
ATOM 2222 C CA . LEU A 1 277 ? 17.635 -6.218 -25.792 1.00 84.25 277 LEU A CA 1
ATOM 2223 C C . LEU A 1 277 ? 17.138 -5.184 -26.813 1.00 84.25 277 LEU A C 1
ATOM 2225 O O . LEU A 1 277 ? 16.339 -4.318 -26.465 1.00 84.25 277 LEU A O 1
ATOM 2229 N N . GLU A 1 278 ? 17.577 -5.277 -28.069 1.00 83.94 278 GLU A N 1
ATOM 2230 C CA . GLU A 1 278 ? 17.114 -4.412 -29.162 1.00 83.94 278 GLU A CA 1
ATOM 2231 C C . GLU A 1 278 ? 15.637 -4.659 -29.497 1.00 83.94 278 GLU A C 1
ATOM 2233 O O . GLU A 1 278 ? 14.899 -3.722 -29.801 1.00 83.94 278 GLU A O 1
ATOM 2238 N N . LYS A 1 279 ? 15.188 -5.916 -29.417 1.00 87.06 279 LYS A N 1
ATOM 2239 C CA . LYS A 1 279 ? 13.822 -6.316 -29.770 1.00 87.06 279 LYS A CA 1
ATOM 2240 C C . LYS A 1 279 ? 12.802 -6.109 -28.648 1.00 87.06 279 LYS A C 1
ATOM 2242 O O . LYS A 1 279 ? 11.680 -5.684 -28.914 1.00 87.06 279 LYS A O 1
ATOM 2247 N N . GLU A 1 280 ? 13.148 -6.486 -27.421 1.00 89.12 280 GLU A N 1
ATOM 2248 C CA . GLU A 1 280 ? 12.229 -6.545 -26.273 1.00 89.12 280 GLU A CA 1
ATOM 2249 C C . GLU A 1 280 ? 12.477 -5.426 -25.250 1.00 89.12 280 GLU A C 1
ATOM 2251 O O . GLU A 1 280 ? 11.650 -5.203 -24.364 1.00 89.12 280 GLU A O 1
ATOM 2256 N N . GLY A 1 281 ? 13.585 -4.694 -25.388 1.00 88.25 281 GLY A N 1
ATOM 2257 C CA . GLY A 1 281 ? 14.050 -3.739 -24.395 1.00 88.25 281 GLY A CA 1
ATOM 2258 C C . GLY A 1 281 ? 14.838 -4.411 -23.263 1.00 88.25 281 GLY A C 1
ATOM 2259 O O . GLY A 1 281 ? 15.284 -5.551 -23.392 1.00 88.25 281 GLY A O 1
ATOM 2260 N N . PRO A 1 282 ? 15.048 -3.707 -22.138 1.00 90.00 282 PRO A N 1
ATOM 2261 C CA . PRO A 1 282 ? 15.829 -4.201 -21.009 1.00 90.00 282 PRO A CA 1
ATOM 2262 C C . PRO A 1 282 ? 15.247 -5.499 -20.443 1.00 90.00 282 PRO A C 1
ATOM 2264 O O . PRO A 1 282 ? 14.057 -5.778 -20.574 1.00 90.00 282 PRO A O 1
ATOM 2267 N N . LYS A 1 283 ? 16.076 -6.297 -19.766 1.00 90.12 283 LYS A N 1
ATOM 2268 C CA . LYS A 1 283 ? 15.592 -7.481 -19.039 1.00 90.12 283 LYS A CA 1
ATOM 2269 C C . LYS A 1 283 ? 14.647 -7.066 -17.909 1.00 90.12 283 LYS A C 1
ATOM 2271 O O . LYS A 1 283 ? 14.687 -5.932 -17.434 1.00 90.12 283 LYS A O 1
ATOM 2276 N N . TYR A 1 284 ? 13.859 -8.020 -17.427 1.00 93.88 284 TYR A N 1
ATOM 2277 C CA . TYR A 1 284 ? 13.060 -7.897 -16.207 1.00 93.88 284 TYR A CA 1
ATOM 2278 C C . TYR A 1 284 ? 11.922 -6.875 -16.275 1.00 93.88 284 TYR A C 1
ATOM 2280 O O . TYR A 1 284 ? 11.560 -6.261 -15.278 1.00 93.88 284 TYR A O 1
ATOM 2288 N N . GLN A 1 285 ? 11.328 -6.725 -17.454 1.00 96.50 285 GLN A N 1
ATOM 2289 C CA . GLN A 1 285 ? 10.148 -5.889 -17.674 1.00 96.50 285 GLN A CA 1
ATOM 2290 C C . GLN A 1 285 ? 8.888 -6.765 -17.721 1.00 96.50 285 GLN A C 1
ATOM 2292 O O . GLN A 1 285 ? 8.980 -7.984 -17.896 1.00 96.50 285 GLN A O 1
ATOM 2297 N N . TYR A 1 286 ? 7.702 -6.173 -17.571 1.00 97.62 286 TYR A N 1
ATOM 2298 C CA . TYR A 1 286 ? 6.437 -6.895 -17.779 1.00 97.62 286 TYR A CA 1
ATOM 2299 C C . TYR A 1 286 ? 5.731 -6.507 -19.078 1.00 97.62 286 TYR A C 1
ATOM 2301 O O . TYR A 1 286 ? 4.948 -7.301 -19.608 1.00 97.62 286 TYR A O 1
ATOM 2309 N N . GLY A 1 287 ? 6.035 -5.329 -19.633 1.00 97.19 287 GLY A N 1
ATOM 2310 C CA . GLY A 1 287 ? 5.511 -4.875 -20.920 1.00 97.19 287 GLY A CA 1
ATOM 2311 C C . GLY A 1 287 ? 3.986 -4.985 -20.993 1.00 97.19 287 GLY A C 1
ATOM 2312 O O . GLY A 1 287 ? 3.259 -4.393 -20.200 1.00 97.19 287 GLY A O 1
ATOM 2313 N N . SER A 1 288 ? 3.491 -5.800 -21.927 1.00 97.38 288 SER A N 1
ATOM 2314 C CA . SER A 1 288 ? 2.052 -6.022 -22.152 1.00 97.38 288 SER A CA 1
ATOM 2315 C C . SER A 1 288 ? 1.341 -6.905 -21.109 1.00 97.38 288 SER A C 1
ATOM 2317 O O . SER A 1 288 ? 0.156 -7.205 -21.274 1.00 97.38 288 SER A O 1
ATOM 2319 N N . GLY A 1 289 ? 2.044 -7.339 -20.061 1.00 98.31 289 GLY A N 1
ATOM 2320 C CA . GLY A 1 289 ? 1.517 -8.226 -19.026 1.00 98.31 289 GLY A CA 1
ATOM 2321 C C . GLY A 1 289 ? 0.443 -7.581 -18.147 1.00 98.31 289 GLY A C 1
ATOM 2322 O O . GLY A 1 289 ? 0.446 -6.378 -17.895 1.00 98.31 289 GLY A O 1
ATOM 2323 N N . CYS A 1 290 ? -0.484 -8.403 -17.660 1.00 98.75 290 CYS A N 1
ATOM 2324 C CA . CYS A 1 290 ? -1.448 -8.056 -16.626 1.00 98.75 290 CYS A CA 1
ATOM 2325 C C . CYS A 1 290 ? -0.775 -8.237 -15.261 1.00 98.75 290 CYS A C 1
ATOM 2327 O O . CYS A 1 290 ? -0.640 -9.360 -14.777 1.00 98.75 290 CYS A O 1
ATOM 2329 N N . LEU A 1 291 ? -0.290 -7.142 -14.678 1.00 98.81 291 LEU A N 1
ATOM 2330 C CA . LEU A 1 291 ? 0.382 -7.117 -13.377 1.00 98.81 291 LEU A CA 1
ATOM 2331 C C . LEU A 1 291 ? -0.650 -7.015 -12.235 1.00 98.81 291 LEU A C 1
ATOM 2333 O O . LEU A 1 291 ? -1.519 -6.145 -12.280 1.00 98.81 291 LEU A O 1
ATOM 2337 N N . SER A 1 292 ? -0.562 -7.884 -11.223 1.00 98.75 292 SER A N 1
ATOM 2338 C CA . SER A 1 292 ? -1.553 -7.997 -10.134 1.00 98.75 292 SER A CA 1
ATOM 2339 C C . SER A 1 292 ? -1.650 -6.754 -9.250 1.00 98.75 292 SER A C 1
ATOM 2341 O O . SER A 1 292 ? -2.747 -6.368 -8.847 1.00 98.75 292 SER A O 1
ATOM 2343 N N . ASP A 1 293 ? -0.522 -6.100 -8.990 1.00 98.25 293 ASP A N 1
ATOM 2344 C CA . ASP A 1 293 ? -0.420 -4.818 -8.291 1.00 98.25 293 ASP A CA 1
ATOM 2345 C C . ASP A 1 293 ? -0.209 -3.650 -9.279 1.00 98.25 293 ASP A C 1
ATOM 2347 O O . ASP A 1 293 ? 0.218 -2.560 -8.900 1.00 98.25 293 ASP A O 1
ATOM 2351 N N . GLY A 1 294 ? -0.574 -3.836 -10.555 1.00 97.88 294 GLY A N 1
ATOM 2352 C CA . GLY A 1 294 ? -0.319 -2.892 -11.650 1.00 97.88 294 GLY A CA 1
ATOM 2353 C C . GLY A 1 294 ? -1.007 -1.531 -11.541 1.00 97.88 294 GLY A C 1
ATOM 2354 O O . GLY A 1 294 ? -0.832 -0.684 -12.410 1.00 97.88 294 GLY A O 1
ATOM 2355 N N . ILE A 1 295 ? -1.791 -1.304 -10.487 1.00 97.75 295 ILE A N 1
ATOM 2356 C CA . ILE A 1 295 ? -2.384 -0.007 -10.154 1.00 97.75 295 ILE A CA 1
ATOM 2357 C C . ILE A 1 295 ? -2.365 0.260 -8.633 1.00 97.75 295 ILE A C 1
ATOM 2359 O O . ILE A 1 295 ? -3.258 0.896 -8.063 1.00 97.75 295 ILE A O 1
ATOM 2363 N N . LEU A 1 296 ? -1.340 -0.260 -7.948 1.00 98.06 296 LEU A N 1
ATOM 2364 C CA . LEU A 1 296 ? -1.193 -0.240 -6.490 1.00 98.06 296 LEU A CA 1
ATOM 2365 C C . LEU A 1 296 ? -1.314 1.155 -5.860 1.00 98.06 296 LEU A C 1
ATOM 2367 O O . LEU A 1 296 ? -1.925 1.301 -4.801 1.00 98.06 296 LEU A O 1
ATOM 2371 N N . GLY A 1 297 ? -0.795 2.195 -6.509 1.00 98.38 297 GLY A N 1
ATOM 2372 C CA . GLY A 1 297 ? -0.896 3.565 -6.012 1.00 98.38 297 GLY A CA 1
ATOM 2373 C C . GLY A 1 297 ? -2.339 4.068 -5.917 1.00 98.38 297 GLY A C 1
ATOM 2374 O O . GLY A 1 297 ? -2.668 4.798 -4.986 1.00 98.38 297 GLY A O 1
ATOM 2375 N N . VAL A 1 298 ? -3.252 3.616 -6.788 1.00 98.62 298 VAL A N 1
ATOM 2376 C CA . VAL A 1 298 ? -4.688 3.926 -6.631 1.00 98.62 298 VAL A CA 1
ATOM 2377 C C . VAL A 1 298 ? -5.254 3.254 -5.376 1.00 98.62 298 VAL A C 1
ATOM 2379 O O . VAL A 1 298 ? -6.005 3.892 -4.635 1.00 98.62 298 VAL A O 1
ATOM 2382 N N . TRP A 1 299 ? -4.856 2.009 -5.084 1.00 98.69 299 TRP A N 1
ATOM 2383 C CA . TRP A 1 299 ? -5.282 1.322 -3.860 1.00 98.69 299 TRP A CA 1
ATOM 2384 C C . TRP A 1 299 ? -4.786 2.039 -2.604 1.00 98.69 299 TRP A C 1
ATOM 2386 O O . TRP A 1 299 ? -5.587 2.320 -1.713 1.00 98.69 299 TRP A O 1
ATOM 2396 N N . ILE A 1 300 ? -3.497 2.398 -2.541 1.00 98.12 300 ILE A N 1
ATOM 2397 C CA . ILE A 1 300 ? -2.963 3.154 -1.398 1.00 98.12 300 ILE A CA 1
ATOM 2398 C C . ILE A 1 300 ? -3.675 4.496 -1.275 1.00 98.12 300 ILE A C 1
ATOM 2400 O O . ILE A 1 300 ? -4.022 4.900 -0.169 1.00 98.12 300 ILE A O 1
ATOM 2404 N N . GLY A 1 301 ? -3.962 5.167 -2.391 1.00 98.31 301 GLY A N 1
ATOM 2405 C CA . GLY A 1 301 ? -4.734 6.403 -2.393 1.00 98.31 301 GLY A CA 1
ATOM 2406 C C . GLY A 1 301 ? -6.093 6.229 -1.723 1.00 98.31 301 GLY A C 1
ATOM 2407 O O . GLY A 1 301 ? -6.428 6.987 -0.813 1.00 98.31 301 GLY A O 1
ATOM 2408 N N . ALA A 1 302 ? -6.823 5.174 -2.082 1.00 97.62 302 ALA A N 1
ATOM 2409 C CA . ALA A 1 302 ? -8.089 4.839 -1.445 1.00 97.62 302 ALA A CA 1
ATOM 2410 C C . ALA A 1 302 ? -7.928 4.518 0.054 1.00 97.62 302 ALA A C 1
ATOM 2412 O O . ALA A 1 302 ? -8.725 5.009 0.857 1.00 97.62 302 ALA A O 1
ATOM 2413 N N . MET A 1 303 ? -6.883 3.777 0.454 1.00 97.88 303 MET A N 1
ATOM 2414 C CA . MET A 1 303 ? -6.556 3.532 1.872 1.00 97.88 303 MET A CA 1
ATOM 2415 C C . MET A 1 303 ? -6.271 4.838 2.632 1.00 97.88 303 MET A C 1
ATOM 2417 O O . MET A 1 303 ? -6.661 4.987 3.786 1.00 97.88 303 MET A O 1
ATOM 2421 N N . CYS A 1 304 ? -5.678 5.831 1.967 1.00 97.88 304 CYS A N 1
ATOM 2422 C CA . CYS A 1 304 ? -5.440 7.165 2.520 1.00 97.88 304 CYS A CA 1
ATOM 2423 C C . CYS A 1 304 ? -6.698 8.055 2.548 1.00 97.88 304 CYS A C 1
ATOM 2425 O O . CYS A 1 304 ? -6.666 9.132 3.136 1.00 97.88 304 CYS A O 1
ATOM 2427 N N . GLY A 1 305 ? -7.798 7.649 1.905 1.00 96.62 305 GLY A N 1
ATOM 2428 C CA . GLY A 1 305 ? -8.985 8.487 1.713 1.00 96.62 305 GLY A CA 1
ATOM 2429 C C . GLY A 1 305 ? -8.861 9.513 0.579 1.00 96.62 305 GLY A C 1
ATOM 2430 O O . GLY A 1 305 ? -9.691 10.415 0.491 1.00 96.62 305 GLY A O 1
ATOM 2431 N N . LEU A 1 306 ? -7.854 9.374 -0.288 1.00 96.81 306 LEU A N 1
ATOM 2432 C CA . LEU A 1 306 ? -7.684 10.173 -1.500 1.00 96.81 306 LEU A CA 1
ATOM 2433 C C . LEU A 1 306 ? -8.601 9.653 -2.614 1.00 96.81 306 LEU A C 1
ATOM 2435 O O . LEU A 1 306 ? -8.816 8.451 -2.762 1.00 96.81 306 LEU A O 1
ATOM 2439 N N . GLN A 1 307 ? -9.124 10.578 -3.413 1.00 90.62 307 GLN A N 1
ATOM 2440 C CA . GLN A 1 307 ? -10.006 10.306 -4.550 1.00 90.62 307 GLN A CA 1
ATOM 2441 C C . GLN A 1 307 ? -9.430 10.927 -5.831 1.00 90.62 307 GLN A C 1
ATOM 2443 O O . GLN A 1 307 ? -8.488 11.721 -5.772 1.00 90.62 307 GLN A O 1
ATOM 2448 N N . ASP A 1 308 ? -10.010 10.564 -6.978 1.00 90.81 308 ASP A N 1
ATOM 2449 C CA . ASP A 1 308 ? -9.711 11.133 -8.301 1.00 90.81 308 ASP A CA 1
ATOM 2450 C C . ASP A 1 308 ? -8.260 10.953 -8.788 1.00 90.81 308 ASP A C 1
ATOM 2452 O O . ASP A 1 308 ? -7.712 11.812 -9.476 1.00 90.81 308 ASP A O 1
ATOM 2456 N N . ILE A 1 309 ? -7.629 9.823 -8.446 1.00 96.94 309 ILE A N 1
ATOM 2457 C CA . ILE A 1 309 ? -6.269 9.480 -8.907 1.00 96.94 309 ILE A CA 1
ATOM 2458 C C . ILE A 1 309 ? -6.284 8.900 -10.329 1.00 96.94 309 ILE A C 1
ATOM 2460 O O . ILE A 1 309 ? -5.371 9.162 -11.103 1.00 96.94 309 ILE A O 1
ATOM 2464 N N . ALA A 1 310 ? -7.307 8.119 -10.677 1.00 97.62 310 ALA A N 1
ATOM 2465 C CA . ALA A 1 310 ? -7.492 7.511 -11.993 1.00 97.62 310 ALA A CA 1
ATOM 2466 C C . ALA A 1 310 ? -8.983 7.235 -12.243 1.00 97.62 310 ALA A C 1
ATOM 2468 O O . ALA A 1 310 ? -9.774 7.180 -11.299 1.00 97.62 310 ALA A O 1
ATOM 2469 N N . ASP A 1 311 ? -9.364 7.040 -13.504 1.00 98.19 311 ASP A N 1
ATOM 2470 C CA . ASP A 1 311 ? -10.717 6.639 -13.895 1.00 98.19 311 ASP A CA 1
ATOM 2471 C C . ASP A 1 311 ? -11.168 5.323 -13.226 1.00 98.19 311 ASP A C 1
ATOM 2473 O O . ASP A 1 311 ? -10.584 4.252 -13.424 1.00 98.19 311 ASP A O 1
ATOM 2477 N N . THR A 1 312 ? -12.259 5.396 -12.458 1.00 97.12 312 THR A N 1
ATOM 2478 C CA . THR A 1 312 ? -12.796 4.272 -11.677 1.00 97.12 312 THR A CA 1
ATOM 2479 C C . THR A 1 312 ? -13.210 3.081 -12.543 1.00 97.12 312 THR A C 1
ATOM 2481 O O . THR A 1 312 ? -13.066 1.932 -12.113 1.00 97.12 312 THR A O 1
ATOM 2484 N N . ALA A 1 313 ? -13.721 3.311 -13.757 1.00 98.44 313 ALA A N 1
ATOM 2485 C CA . ALA A 1 313 ? -14.154 2.228 -14.635 1.00 98.44 313 ALA A CA 1
ATOM 2486 C C . ALA A 1 313 ? -12.947 1.452 -15.182 1.00 98.44 313 ALA A C 1
ATOM 2488 O O . ALA A 1 313 ? -12.960 0.221 -15.166 1.00 98.44 313 ALA A O 1
ATOM 2489 N N . LYS A 1 314 ? -11.875 2.149 -15.578 1.00 98.81 314 LYS A N 1
ATOM 2490 C CA . LYS A 1 314 ? -10.608 1.535 -16.012 1.00 98.81 314 LYS A CA 1
ATOM 2491 C C . LYS A 1 314 ? -9.912 0.791 -14.874 1.00 98.81 314 LYS A C 1
ATOM 2493 O O . LYS A 1 314 ? -9.444 -0.326 -15.082 1.00 98.81 314 LYS A O 1
ATOM 2498 N N . VAL A 1 315 ? -9.909 1.349 -13.659 1.00 98.69 315 VAL A N 1
ATOM 2499 C CA . VAL A 1 315 ? -9.409 0.656 -12.454 1.00 98.69 315 VAL A CA 1
ATOM 2500 C C . VAL A 1 315 ? -10.204 -0.625 -12.197 1.00 98.69 315 VAL A C 1
ATOM 2502 O O . VAL A 1 315 ? -9.620 -1.693 -12.029 1.00 98.69 315 VAL A O 1
ATOM 2505 N N . THR A 1 316 ? -11.536 -0.554 -12.245 1.00 98.75 316 THR A N 1
ATOM 2506 C CA . THR A 1 316 ? -12.402 -1.728 -12.051 1.00 98.75 316 THR A CA 1
ATOM 2507 C C . THR A 1 316 ? -12.178 -2.787 -13.135 1.00 98.75 316 THR A C 1
ATOM 2509 O O . THR A 1 316 ? -12.153 -3.980 -12.829 1.00 98.75 316 THR A O 1
ATOM 2512 N N . ALA A 1 317 ? -11.986 -2.373 -14.391 1.00 98.81 317 ALA A N 1
ATOM 2513 C CA . ALA A 1 317 ? -11.671 -3.272 -15.501 1.00 98.81 317 ALA A CA 1
ATOM 2514 C C . ALA A 1 317 ? -10.307 -3.960 -15.318 1.00 98.81 317 ALA A C 1
ATOM 2516 O O . ALA A 1 317 ? -10.209 -5.179 -15.483 1.00 98.81 317 ALA A O 1
ATOM 2517 N N . HIS A 1 318 ? -9.283 -3.212 -14.893 1.00 98.88 318 HIS A N 1
ATOM 2518 C CA . HIS A 1 318 ? -7.970 -3.773 -14.583 1.00 98.88 318 HIS A CA 1
ATOM 2519 C C . HIS A 1 318 ? -8.064 -4.820 -13.469 1.00 98.88 318 HIS A C 1
ATOM 2521 O O . HIS A 1 318 ? -7.592 -5.938 -13.643 1.00 98.88 318 HIS A O 1
ATOM 2527 N N . LEU A 1 319 ? -8.746 -4.510 -12.365 1.00 98.88 319 LEU A N 1
ATOM 2528 C CA . LEU A 1 319 ? -8.918 -5.441 -11.248 1.00 98.88 319 LEU A CA 1
ATOM 2529 C C . LEU A 1 319 ? -9.691 -6.705 -11.647 1.00 98.88 319 LEU A C 1
ATOM 2531 O O . LEU A 1 319 ? -9.318 -7.813 -11.260 1.00 98.88 319 LEU A O 1
ATOM 2535 N N . ALA A 1 320 ? -10.740 -6.562 -12.462 1.00 98.88 320 ALA A N 1
ATOM 2536 C CA . ALA A 1 320 ? -11.459 -7.706 -13.016 1.00 98.88 320 ALA A CA 1
ATOM 2537 C C . ALA A 1 320 ? -10.556 -8.571 -13.914 1.00 98.88 320 ALA A C 1
ATOM 2539 O O . ALA A 1 320 ? -10.672 -9.795 -13.900 1.00 98.88 320 ALA A O 1
ATOM 2540 N N . SER A 1 321 ? -9.634 -7.954 -14.658 1.00 98.88 321 SER A N 1
ATOM 2541 C CA . SER A 1 321 ? -8.632 -8.664 -15.461 1.00 98.88 321 SER A CA 1
ATOM 2542 C C . SER A 1 321 ? -7.630 -9.414 -14.593 1.00 98.88 321 SER A C 1
ATOM 2544 O O . SER A 1 321 ? -7.353 -10.576 -14.871 1.00 98.88 321 SER A O 1
ATOM 2546 N N . VAL A 1 322 ? -7.140 -8.790 -13.518 1.00 98.88 322 VAL A N 1
ATOM 2547 C CA . VAL A 1 322 ? -6.249 -9.432 -12.542 1.00 98.88 322 VAL A CA 1
ATOM 2548 C C . VAL A 1 322 ? -6.919 -10.675 -11.957 1.00 98.88 322 VAL A C 1
ATOM 2550 O O . VAL A 1 322 ? -6.346 -11.759 -12.006 1.00 98.88 322 VAL A O 1
ATOM 2553 N N . HIS A 1 323 ? -8.169 -10.571 -11.492 1.00 98.88 323 HIS A N 1
ATOM 2554 C CA . HIS A 1 323 ? -8.914 -11.745 -11.017 1.00 98.88 323 HIS A CA 1
ATOM 2555 C C . HIS A 1 323 ? -9.064 -12.809 -12.113 1.00 98.88 323 HIS A C 1
ATOM 2557 O O . HIS A 1 323 ? -8.752 -13.973 -11.885 1.00 98.88 323 HIS A O 1
ATOM 2563 N N . LYS A 1 324 ? -9.471 -12.415 -13.324 1.00 98.81 324 LYS A N 1
ATOM 2564 C CA . LYS A 1 324 ? -9.720 -13.340 -14.438 1.00 98.81 324 LYS A CA 1
ATOM 2565 C C . LYS A 1 324 ? -8.467 -14.086 -14.906 1.00 98.81 324 LYS A C 1
ATOM 2567 O O . LYS A 1 324 ? -8.547 -15.275 -15.214 1.00 98.81 324 LYS A O 1
ATOM 2572 N N . TYR A 1 325 ? -7.343 -13.390 -15.046 1.00 98.75 325 TYR A N 1
ATOM 2573 C CA . TYR A 1 325 ? -6.151 -13.930 -15.701 1.00 98.75 325 TYR A CA 1
ATOM 2574 C C . TYR A 1 325 ? -5.099 -14.420 -14.716 1.00 98.75 325 TYR A C 1
ATOM 2576 O O . TYR A 1 325 ? -4.454 -15.436 -14.997 1.00 98.75 325 TYR A O 1
ATOM 2584 N N . ASN A 1 326 ? -4.951 -13.756 -13.570 1.00 98.75 326 ASN A N 1
ATOM 2585 C CA . ASN A 1 326 ? -3.861 -14.024 -12.640 1.00 98.75 326 ASN A CA 1
ATOM 2586 C C . ASN A 1 326 ? -4.265 -15.012 -11.543 1.00 98.75 326 ASN A C 1
ATOM 2588 O O . ASN A 1 326 ? -3.400 -15.732 -11.047 1.00 98.75 326 ASN A O 1
ATOM 2592 N N . LEU A 1 327 ? -5.554 -15.114 -11.190 1.00 98.75 327 LEU A N 1
ATOM 2593 C CA . LEU A 1 327 ? -6.004 -16.089 -10.196 1.00 98.75 327 LEU A CA 1
ATOM 2594 C C . LEU A 1 327 ? -6.035 -17.490 -10.810 1.00 98.75 327 LEU A C 1
ATOM 2596 O O . LEU A 1 327 ? -6.781 -17.766 -11.752 1.00 98.75 327 LEU A O 1
ATOM 2600 N N . LYS A 1 328 ? -5.247 -18.400 -10.243 1.00 98.12 328 LYS A N 1
ATOM 2601 C CA . LYS A 1 328 ? -5.249 -19.826 -10.573 1.00 98.12 328 LYS A CA 1
ATOM 2602 C C . LYS A 1 328 ? -5.821 -20.614 -9.408 1.00 98.12 328 LYS A C 1
ATOM 2604 O O . LYS A 1 328 ? -5.588 -20.285 -8.249 1.00 98.12 328 LYS A O 1
ATOM 2609 N N . LYS A 1 329 ? -6.595 -21.652 -9.720 1.00 97.44 329 LYS A N 1
ATOM 2610 C CA . LYS A 1 329 ? -7.143 -22.590 -8.724 1.00 97.44 329 LYS A CA 1
ATOM 2611 C C . LYS A 1 329 ? -6.271 -23.813 -8.506 1.00 97.44 329 LYS A C 1
ATOM 2613 O O . LYS A 1 329 ? -6.429 -24.483 -7.497 1.00 97.44 329 LYS A O 1
ATOM 2618 N N . ASP A 1 330 ? -5.391 -24.070 -9.457 1.00 97.06 330 ASP A N 1
ATOM 2619 C CA . ASP A 1 330 ? -4.464 -25.182 -9.471 1.00 97.06 330 ASP A CA 1
ATOM 2620 C C . ASP A 1 330 ? -3.194 -24.687 -10.178 1.00 97.06 330 ASP A C 1
ATOM 2622 O O . ASP A 1 330 ? -3.281 -24.042 -11.229 1.00 97.06 330 ASP A O 1
ATOM 2626 N N . LEU A 1 331 ? -2.040 -24.924 -9.563 1.00 96.56 331 LEU A N 1
ATOM 2627 C CA . LEU A 1 331 ? -0.712 -24.549 -10.041 1.00 96.56 331 LEU A CA 1
ATOM 2628 C C . LEU A 1 331 ? 0.120 -25.786 -10.418 1.00 96.56 331 LEU A C 1
ATOM 2630 O O . LEU A 1 331 ? 1.329 -25.671 -10.601 1.00 96.56 331 LEU A O 1
ATOM 2634 N N . SER A 1 332 ? -0.489 -26.970 -10.560 1.00 95.38 332 SER A N 1
ATOM 2635 C CA . SER A 1 332 ? 0.212 -28.202 -10.939 1.00 95.38 332 SER A CA 1
ATOM 2636 C C . SER A 1 332 ? 0.928 -28.092 -12.285 1.00 95.38 332 SER A C 1
ATOM 2638 O O . SER A 1 332 ? 1.996 -28.680 -12.434 1.00 95.38 332 SER A O 1
ATOM 2640 N N . ASP A 1 333 ? 0.380 -27.308 -13.216 1.00 93.75 333 ASP A N 1
ATOM 2641 C CA . ASP A 1 333 ? 0.960 -27.055 -14.543 1.00 93.75 333 ASP A CA 1
ATOM 2642 C C . ASP A 1 333 ? 1.671 -25.688 -14.636 1.00 93.75 333 ASP A C 1
ATOM 2644 O O . ASP A 1 333 ? 2.014 -25.232 -15.729 1.00 93.75 333 ASP A O 1
ATOM 2648 N N . HIS A 1 334 ? 1.877 -24.999 -13.506 1.00 94.38 334 HIS A N 1
ATOM 2649 C CA . HIS A 1 334 ? 2.539 -23.694 -13.462 1.00 94.38 334 HIS A CA 1
ATOM 2650 C C . HIS A 1 334 ? 3.993 -23.823 -13.005 1.00 94.38 334 HIS A C 1
ATOM 2652 O O . HIS A 1 334 ? 4.284 -24.220 -11.876 1.00 94.38 334 HIS A O 1
ATOM 2658 N N . SER A 1 335 ? 4.918 -23.436 -13.878 1.00 92.19 335 SER A N 1
ATOM 2659 C CA . SER A 1 335 ? 6.347 -23.423 -13.571 1.00 92.19 335 SER A CA 1
ATOM 2660 C C . SER A 1 335 ? 6.739 -22.130 -12.860 1.00 92.19 335 SER A C 1
ATOM 2662 O O . SER A 1 335 ? 6.575 -21.046 -13.411 1.00 92.19 335 SER A O 1
ATOM 2664 N N . ASN A 1 336 ? 7.341 -22.250 -11.677 1.00 92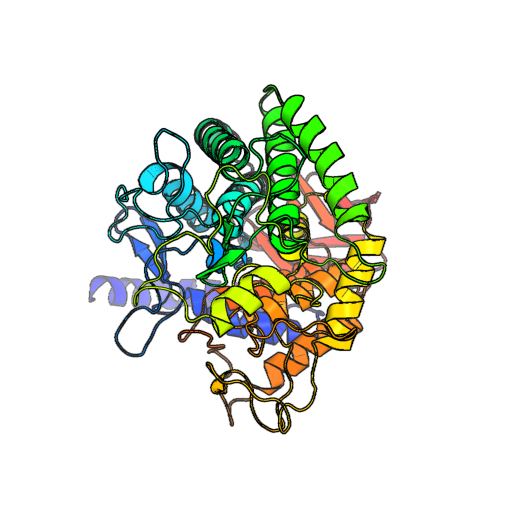.12 336 ASN A N 1
ATOM 2665 C CA . ASN A 1 336 ? 7.971 -21.144 -10.957 1.00 92.12 336 ASN A CA 1
ATOM 2666 C C . ASN A 1 336 ? 9.424 -21.517 -10.629 1.00 92.12 336 ASN A C 1
ATOM 2668 O O . ASN A 1 336 ? 9.677 -22.404 -9.813 1.00 92.12 336 ASN A O 1
ATOM 2672 N N . SER A 1 337 ? 10.377 -20.849 -11.282 1.00 84.81 337 SER A N 1
ATOM 2673 C CA . SER A 1 337 ? 11.813 -21.117 -11.135 1.00 84.81 337 SER A CA 1
ATOM 2674 C C . SER A 1 337 ? 12.472 -20.394 -9.957 1.00 84.81 337 SER A C 1
ATOM 2676 O O . SER A 1 337 ? 13.668 -20.574 -9.749 1.00 84.81 337 SER A O 1
ATOM 2678 N N . GLN A 1 338 ? 11.729 -19.556 -9.228 1.00 89.00 338 GLN A N 1
ATOM 2679 C CA . GLN A 1 338 ? 12.231 -18.790 -8.089 1.00 89.00 338 GLN A CA 1
ATOM 2680 C C . GLN A 1 338 ? 11.850 -19.480 -6.779 1.00 89.00 338 GLN A C 1
ATOM 2682 O O . GLN A 1 338 ? 12.515 -20.429 -6.362 1.00 89.00 338 GLN A O 1
ATOM 2687 N N . ARG A 1 339 ? 10.768 -19.036 -6.125 1.00 90.19 339 ARG A N 1
ATOM 2688 C CA . ARG A 1 339 ? 10.328 -19.546 -4.820 1.00 90.19 339 ARG A CA 1
ATOM 2689 C C . ARG A 1 339 ? 8.982 -20.266 -4.957 1.00 90.19 339 ARG A C 1
ATOM 2691 O O . ARG A 1 339 ? 7.948 -19.741 -4.542 1.00 90.19 339 ARG A O 1
ATOM 2698 N N . PRO A 1 340 ? 8.963 -21.492 -5.521 1.00 85.31 340 PRO A N 1
ATOM 2699 C CA . PRO A 1 340 ? 7.729 -22.245 -5.748 1.00 85.31 340 PRO A CA 1
ATOM 2700 C C . PRO A 1 340 ? 7.016 -22.652 -4.452 1.00 85.31 340 PRO A C 1
ATOM 2702 O O . PRO A 1 340 ? 5.857 -23.039 -4.487 1.00 85.31 340 PRO A O 1
ATOM 2705 N N . SER A 1 341 ? 7.660 -22.565 -3.285 1.00 88.44 341 SER A N 1
ATOM 2706 C CA . SER A 1 341 ? 7.043 -22.985 -2.024 1.00 88.44 341 SER A CA 1
ATOM 2707 C C . SER A 1 341 ? 5.896 -22.074 -1.551 1.00 88.44 341 SER A C 1
ATOM 2709 O O . SER A 1 341 ? 5.087 -22.502 -0.718 1.00 88.44 341 SER A O 1
ATOM 2711 N N . TYR A 1 342 ? 5.784 -20.848 -2.079 1.00 92.88 342 TYR A N 1
ATOM 2712 C CA . TYR A 1 342 ? 4.705 -19.912 -1.727 1.00 92.88 342 TYR A CA 1
ATOM 2713 C C . TYR A 1 342 ? 3.322 -20.441 -2.137 1.00 92.88 342 TYR A C 1
ATOM 2715 O O . TYR A 1 342 ? 2.365 -20.319 -1.370 1.00 92.88 342 TYR A O 1
ATOM 2723 N N . ALA A 1 343 ? 3.242 -21.096 -3.299 1.00 94.12 343 ALA A N 1
ATOM 2724 C CA . ALA A 1 343 ? 2.076 -21.835 -3.772 1.00 94.12 343 ALA A CA 1
ATOM 2725 C C . ALA A 1 343 ? 2.521 -22.893 -4.803 1.00 94.12 343 ALA A C 1
ATOM 2727 O O . ALA A 1 343 ? 3.221 -22.551 -5.755 1.00 94.12 343 ALA A O 1
ATOM 2728 N N . LEU A 1 344 ? 2.130 -24.161 -4.626 1.00 92.12 344 LEU A N 1
ATOM 2729 C CA . LEU A 1 344 ? 2.546 -25.267 -5.502 1.00 92.12 344 LEU A CA 1
ATOM 2730 C C . LEU A 1 344 ? 1.492 -26.368 -5.664 1.00 92.12 344 LEU A C 1
ATOM 2732 O O . LEU A 1 344 ? 0.658 -26.606 -4.792 1.00 92.12 344 LEU A O 1
ATOM 2736 N N . GLY A 1 345 ? 1.600 -27.125 -6.759 1.00 93.12 345 GLY A N 1
ATOM 2737 C CA . GLY A 1 345 ? 0.731 -28.271 -7.021 1.00 93.12 345 GLY A CA 1
ATOM 2738 C C . GLY A 1 345 ? -0.733 -27.844 -7.098 1.00 93.12 345 GLY A C 1
ATOM 2739 O O . GLY A 1 345 ? -1.047 -26.822 -7.690 1.00 93.12 345 GLY A O 1
ATOM 2740 N N . LYS A 1 346 ? -1.623 -28.573 -6.422 1.00 95.50 346 LYS A N 1
ATOM 2741 C CA . LYS A 1 346 ? -3.075 -28.309 -6.440 1.00 95.50 346 LYS A CA 1
ATOM 2742 C C . LYS A 1 346 ? -3.513 -27.070 -5.648 1.00 95.50 346 LYS A C 1
ATOM 2744 O O . LYS A 1 346 ? -4.694 -26.916 -5.347 1.00 95.50 346 LYS A O 1
ATOM 2749 N N . GLU A 1 347 ? -2.571 -26.238 -5.225 1.00 96.06 347 GLU A N 1
ATOM 2750 C CA . GLU A 1 347 ? -2.862 -24.987 -4.540 1.00 96.06 347 GLU A CA 1
ATOM 2751 C C . GLU A 1 347 ? -3.246 -23.912 -5.551 1.00 96.06 347 GLU A C 1
ATOM 2753 O O . GLU A 1 347 ? -2.700 -23.843 -6.651 1.00 96.06 347 GLU A O 1
ATOM 2758 N N . GLY A 1 348 ? -4.176 -23.046 -5.158 1.00 97.12 348 GLY A N 1
ATOM 2759 C CA . GLY A 1 348 ? -4.474 -21.841 -5.914 1.00 97.12 348 GLY A CA 1
ATOM 2760 C C . GLY A 1 348 ? -3.632 -20.654 -5.455 1.00 97.12 348 GLY A C 1
ATOM 2761 O O . GLY A 1 348 ? -3.118 -20.617 -4.335 1.00 97.12 348 GLY A O 1
ATOM 2762 N N . GLY A 1 349 ? -3.546 -19.636 -6.301 1.00 97.62 349 GLY A N 1
ATOM 2763 C CA . GLY A 1 349 ? -2.902 -18.374 -5.965 1.00 97.62 349 GLY A CA 1
ATOM 2764 C C . GLY A 1 349 ? -3.082 -17.318 -7.041 1.00 97.62 349 GLY A C 1
ATOM 2765 O O . GLY A 1 349 ? -3.453 -17.626 -8.176 1.00 97.62 349 GLY A O 1
ATOM 2766 N N . LEU A 1 350 ? -2.852 -16.064 -6.667 1.00 98.56 350 LEU A N 1
ATOM 2767 C CA . LEU A 1 350 ? -2.817 -14.945 -7.602 1.00 98.56 350 LEU A CA 1
ATOM 2768 C C . LEU A 1 350 ? -1.382 -14.742 -8.100 1.00 98.56 350 LEU A C 1
ATOM 2770 O O . LEU A 1 350 ? -0.534 -14.245 -7.362 1.00 98.56 350 LEU A O 1
ATOM 2774 N N . LEU A 1 351 ? -1.112 -15.131 -9.345 1.00 98.38 351 LEU A N 1
ATOM 2775 C CA . LEU A 1 351 ? 0.200 -14.929 -9.966 1.00 98.38 351 LEU A CA 1
ATOM 2776 C C . LEU A 1 351 ? 0.532 -13.438 -10.055 1.00 98.38 351 LEU A C 1
ATOM 2778 O O . LEU A 1 351 ? -0.361 -12.627 -10.304 1.00 98.38 351 LEU A O 1
ATOM 2782 N N . LEU A 1 352 ? 1.799 -13.053 -9.893 1.00 98.31 352 LEU A N 1
ATOM 2783 C CA . LEU A 1 352 ? 2.178 -11.638 -9.966 1.00 98.31 352 LEU A CA 1
ATOM 2784 C C . LEU A 1 352 ? 1.913 -11.044 -11.348 1.00 98.31 352 LEU A C 1
ATOM 2786 O O . LEU A 1 352 ? 1.380 -9.939 -11.435 1.00 98.31 352 LEU A O 1
ATOM 2790 N N . CYS A 1 353 ? 2.208 -11.767 -12.429 1.00 98.56 353 CYS A N 1
ATOM 2791 C CA . CYS A 1 353 ? 1.896 -11.292 -13.770 1.00 98.56 353 CYS A CA 1
ATOM 2792 C C . CYS A 1 353 ? 1.530 -12.418 -14.734 1.00 98.56 353 CYS A C 1
ATOM 2794 O O . CYS A 1 353 ? 2.084 -13.513 -14.687 1.00 98.56 353 CYS A O 1
ATOM 2796 N N . THR A 1 354 ? 0.602 -12.133 -15.648 1.00 98.38 354 THR A N 1
ATOM 2797 C CA . THR A 1 354 ? 0.260 -13.036 -16.753 1.00 98.38 354 THR A CA 1
ATOM 2798 C C . THR A 1 354 ? 0.180 -12.286 -18.079 1.00 98.38 354 THR A C 1
ATOM 2800 O O . THR A 1 354 ? -0.016 -11.076 -18.109 1.00 98.38 354 THR A O 1
ATOM 2803 N N . TRP A 1 355 ? 0.302 -12.995 -19.204 1.00 98.38 355 TRP A N 1
ATOM 2804 C CA . TRP A 1 355 ? 0.259 -12.403 -20.549 1.00 98.38 355 TRP A CA 1
ATOM 2805 C C . TRP A 1 355 ? -0.896 -12.995 -21.361 1.00 98.38 355 TRP A C 1
ATOM 2807 O O . TRP A 1 355 ? -0.673 -13.766 -22.298 1.00 98.38 355 TRP A O 1
ATOM 2817 N N . PRO A 1 356 ? -2.155 -12.663 -21.016 1.00 97.81 356 PRO A N 1
ATOM 2818 C CA . PRO A 1 356 ? -3.333 -13.281 -21.629 1.00 97.81 356 PRO A CA 1
ATOM 2819 C C . PRO A 1 356 ? -3.484 -12.967 -23.124 1.00 97.81 356 PRO A C 1
ATOM 2821 O O . PRO A 1 356 ? -4.217 -13.657 -23.826 1.00 97.81 356 PRO A O 1
ATOM 2824 N N . ARG A 1 357 ? -2.789 -11.934 -23.617 1.00 96.94 357 ARG A N 1
ATOM 2825 C CA . ARG A 1 357 ? -2.754 -11.527 -25.031 1.00 96.94 357 ARG A CA 1
ATOM 2826 C C . ARG A 1 357 ? -1.455 -11.937 -25.743 1.00 96.94 357 ARG A C 1
ATOM 2828 O O . ARG A 1 357 ? -1.184 -11.450 -26.835 1.00 96.94 357 ARG A O 1
ATOM 2835 N N . GLY A 1 358 ? -0.654 -12.818 -25.138 1.00 95.81 358 GLY A N 1
ATOM 2836 C CA . GLY A 1 358 ? 0.714 -13.090 -25.583 1.00 95.81 358 GLY A CA 1
ATOM 2837 C C . GLY A 1 358 ? 1.668 -11.937 -25.250 1.00 95.81 358 GLY A C 1
ATOM 2838 O O . GLY A 1 358 ? 1.311 -11.021 -24.514 1.00 95.81 358 GLY A O 1
ATOM 2839 N N . GLY A 1 359 ? 2.896 -11.998 -25.771 1.00 93.88 359 GLY A N 1
ATOM 2840 C CA . GLY A 1 359 ? 3.904 -10.957 -25.538 1.00 93.88 359 GLY A CA 1
ATOM 2841 C C . GLY A 1 359 ? 4.604 -11.032 -24.178 1.00 93.88 359 GLY A C 1
ATOM 2842 O O . GLY A 1 359 ? 5.091 -10.003 -23.712 1.00 93.88 359 GLY A O 1
ATOM 2843 N N . LYS A 1 360 ? 4.652 -12.221 -23.546 1.00 95.75 360 LYS A N 1
ATOM 2844 C CA . LYS A 1 360 ? 5.548 -12.486 -22.404 1.00 95.75 360 LYS A CA 1
ATOM 2845 C C . LYS A 1 360 ? 6.987 -12.264 -22.887 1.00 95.75 360 LYS A C 1
ATOM 2847 O O . LYS A 1 360 ? 7.369 -12.951 -23.837 1.00 95.75 360 LYS A O 1
ATOM 2852 N N . PRO A 1 361 ? 7.752 -11.327 -22.292 1.00 94.12 361 PRO A N 1
ATOM 2853 C CA . PRO A 1 361 ? 9.162 -11.169 -22.622 1.00 94.12 361 PRO A CA 1
ATOM 2854 C C . PRO A 1 361 ? 9.910 -12.483 -22.419 1.00 94.12 361 PRO A C 1
ATOM 2856 O O . PRO A 1 361 ? 9.534 -13.290 -21.565 1.00 94.12 361 PRO A O 1
ATOM 2859 N N . SER A 1 362 ? 10.994 -12.677 -23.159 1.00 93.31 362 SER A N 1
ATOM 2860 C CA . SER A 1 362 ? 11.876 -13.834 -23.004 1.00 93.31 362 SER A CA 1
ATOM 2861 C C . SER A 1 362 ? 12.500 -13.870 -21.602 1.00 93.31 362 SER A C 1
ATOM 2863 O O . SER A 1 362 ? 12.724 -14.940 -21.040 1.00 93.31 362 SER A O 1
ATOM 2865 N N . LEU A 1 363 ? 12.734 -12.689 -21.015 1.00 91.44 363 LEU A N 1
ATOM 2866 C CA . LEU A 1 363 ? 13.235 -12.494 -19.653 1.00 91.44 363 LEU A CA 1
ATOM 2867 C C . LEU A 1 363 ? 12.324 -11.508 -18.895 1.00 91.44 363 LEU A C 1
ATOM 2869 O O . LEU A 1 363 ? 12.690 -10.337 -18.738 1.00 91.44 363 LEU A O 1
ATOM 2873 N N . PRO A 1 364 ? 11.126 -11.946 -18.455 1.00 94.75 364 PRO A N 1
ATOM 2874 C CA . PRO A 1 364 ? 10.208 -11.095 -17.703 1.00 94.75 364 PRO A CA 1
ATOM 2875 C C . PRO A 1 364 ? 10.791 -10.777 -16.323 1.00 94.75 364 PRO A C 1
ATOM 2877 O O . PRO A 1 364 ? 11.782 -11.384 -15.909 1.00 94.75 364 PRO A O 1
ATOM 2880 N N . PHE A 1 365 ? 10.187 -9.841 -15.584 1.00 94.88 365 PHE A N 1
ATOM 2881 C CA . PHE A 1 365 ? 10.634 -9.575 -14.211 1.00 94.88 365 PHE A CA 1
ATOM 2882 C C . PHE A 1 365 ? 10.655 -10.855 -13.370 1.00 94.88 365 PHE A C 1
ATOM 2884 O O . PHE A 1 365 ? 9.801 -11.739 -13.505 1.00 94.88 365 PHE A O 1
ATOM 2891 N N . VAL A 1 366 ? 11.679 -10.943 -12.521 1.00 91.69 366 VAL A N 1
ATOM 2892 C CA . VAL A 1 366 ? 12.159 -12.188 -11.904 1.00 91.69 366 VAL A CA 1
ATOM 2893 C C . VAL A 1 366 ? 11.053 -12.926 -11.152 1.00 91.69 366 VAL A C 1
ATOM 2895 O O . VAL A 1 366 ? 10.968 -14.149 -11.218 1.00 91.69 366 VAL A O 1
ATOM 2898 N N . TYR A 1 367 ? 10.180 -12.175 -10.485 1.00 95.44 367 TYR A N 1
ATOM 2899 C CA . TYR A 1 367 ? 9.142 -12.700 -9.604 1.00 95.44 367 TYR A CA 1
ATOM 2900 C C . TYR A 1 367 ? 7.781 -12.905 -10.290 1.00 95.44 367 TYR A C 1
ATOM 2902 O O . TYR A 1 367 ? 6.811 -13.248 -9.624 1.00 95.44 367 TYR A O 1
ATOM 2910 N N . SER A 1 368 ? 7.682 -12.708 -11.610 1.00 96.25 368 SER A N 1
ATOM 2911 C CA . SER A 1 368 ? 6.404 -12.725 -12.346 1.00 96.25 368 SER A CA 1
ATOM 2912 C C . SER A 1 368 ? 5.565 -13.990 -12.170 1.00 96.25 368 SER A C 1
ATOM 2914 O O . SER A 1 368 ? 4.336 -13.912 -12.160 1.00 96.25 368 SER A O 1
ATOM 2916 N N . ASP A 1 369 ? 6.227 -15.130 -11.988 1.00 96.12 369 ASP A N 1
ATOM 2917 C CA . ASP A 1 369 ? 5.602 -16.440 -11.827 1.00 96.12 369 ASP A CA 1
ATOM 2918 C C . ASP A 1 369 ? 5.355 -16.817 -10.339 1.00 96.12 369 ASP A C 1
ATOM 2920 O O . ASP A 1 369 ? 4.917 -17.934 -10.058 1.00 96.12 369 ASP A O 1
ATOM 2924 N N . GLU A 1 370 ? 5.617 -15.921 -9.375 1.00 96.50 370 GLU A N 1
ATOM 2925 C CA . GLU A 1 370 ? 5.354 -16.138 -7.941 1.00 96.50 370 GLU A CA 1
ATOM 2926 C C . GLU A 1 370 ? 3.930 -15.721 -7.516 1.00 96.50 370 GLU A C 1
ATOM 2928 O O . GLU A 1 370 ? 3.167 -15.128 -8.280 1.00 96.50 370 GLU A O 1
ATOM 2933 N N . VAL A 1 371 ? 3.579 -16.034 -6.264 1.00 96.81 371 VAL A N 1
ATOM 2934 C CA . VAL A 1 371 ? 2.352 -15.601 -5.578 1.00 96.81 371 VAL A CA 1
ATOM 2935 C C . VAL A 1 371 ? 2.748 -14.978 -4.245 1.00 96.81 371 VAL A C 1
ATOM 2937 O O . VAL A 1 371 ? 3.422 -15.637 -3.453 1.00 96.81 371 VAL A O 1
ATOM 2940 N N . TRP A 1 372 ? 2.344 -13.732 -3.990 1.00 97.81 372 TRP A N 1
ATOM 2941 C CA . TRP A 1 372 ? 2.676 -12.998 -2.760 1.00 97.81 372 TRP A CA 1
ATOM 2942 C C . TRP A 1 372 ? 1.405 -12.664 -1.980 1.00 97.81 372 TRP A C 1
ATOM 2944 O O . TRP A 1 372 ? 0.499 -12.013 -2.508 1.00 97.81 372 TRP A O 1
ATOM 2954 N N . THR A 1 373 ? 1.346 -13.076 -0.713 1.00 96.75 373 THR A N 1
ATOM 2955 C CA . THR A 1 373 ? 0.154 -12.935 0.140 1.00 96.75 373 THR A CA 1
ATOM 2956 C C . THR A 1 373 ? -0.223 -11.470 0.332 1.00 96.75 373 THR A C 1
ATOM 2958 O O . THR A 1 373 ? -1.401 -11.113 0.287 1.00 96.75 373 THR A O 1
ATOM 2961 N N . GLY A 1 374 ? 0.764 -10.579 0.458 1.00 97.69 374 GLY A N 1
ATOM 2962 C CA . GLY A 1 374 ? 0.499 -9.150 0.558 1.00 97.69 374 GLY A CA 1
ATOM 2963 C C . GLY A 1 374 ? -0.161 -8.554 -0.690 1.00 97.69 374 GLY A C 1
ATOM 2964 O O . GLY A 1 374 ? -1.077 -7.741 -0.560 1.00 97.69 374 GLY A O 1
ATOM 2965 N N . ILE A 1 375 ? 0.244 -8.992 -1.889 1.00 98.69 375 ILE A N 1
ATOM 2966 C CA . ILE A 1 375 ? -0.377 -8.567 -3.156 1.00 98.69 375 ILE A CA 1
ATOM 2967 C C . ILE A 1 375 ? -1.765 -9.195 -3.316 1.00 98.69 375 ILE A C 1
ATOM 2969 O O . ILE A 1 375 ? -2.693 -8.519 -3.750 1.00 98.69 375 ILE A O 1
ATOM 2973 N N . GLU A 1 376 ? -1.962 -10.445 -2.892 1.00 98.81 376 GLU A N 1
ATOM 2974 C CA . GLU A 1 376 ? -3.284 -11.081 -2.884 1.00 98.81 376 GLU A CA 1
ATOM 2975 C C . GLU A 1 376 ? -4.298 -10.299 -2.043 1.00 98.81 376 GLU A C 1
ATOM 2977 O O . GLU A 1 376 ? -5.388 -9.983 -2.528 1.00 98.81 376 GLU A O 1
ATOM 2982 N N . TYR A 1 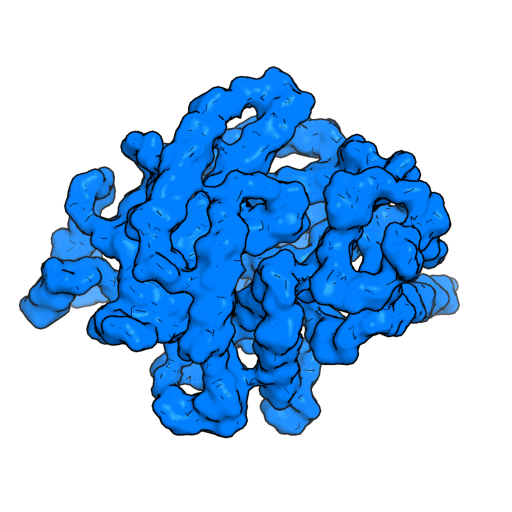377 ? -3.948 -9.922 -0.809 1.00 98.81 377 TYR A N 1
ATOM 2983 C CA . TYR A 1 377 ? -4.846 -9.115 0.023 1.00 98.81 377 TYR A CA 1
ATOM 2984 C C . TYR A 1 377 ? -5.042 -7.706 -0.499 1.00 98.81 377 TYR A C 1
ATOM 2986 O O . TYR A 1 377 ? -6.143 -7.162 -0.391 1.00 98.81 377 TYR A O 1
ATOM 2994 N N . GLN A 1 378 ? -3.996 -7.115 -1.064 1.00 98.69 378 GLN A N 1
ATOM 2995 C CA . GLN A 1 378 ? -4.084 -5.811 -1.690 1.00 98.69 378 GLN A CA 1
ATOM 2996 C C . GLN A 1 378 ? -5.067 -5.833 -2.867 1.00 98.69 378 GLN A C 1
ATOM 2998 O O . GLN A 1 378 ? -6.010 -5.040 -2.887 1.00 98.69 378 GLN A O 1
ATOM 3003 N N . ALA A 1 379 ? -4.901 -6.764 -3.808 1.00 98.88 379 ALA A N 1
ATOM 3004 C CA . ALA A 1 379 ? -5.780 -6.920 -4.961 1.00 98.88 379 ALA A CA 1
ATOM 3005 C C . ALA A 1 379 ? -7.217 -7.241 -4.526 1.00 98.88 379 ALA A C 1
ATOM 3007 O O . ALA A 1 379 ? -8.166 -6.649 -5.041 1.00 98.88 379 ALA A O 1
ATOM 3008 N N . ALA A 1 380 ? -7.388 -8.111 -3.524 1.00 98.94 380 ALA A N 1
ATOM 3009 C CA . ALA A 1 380 ? -8.692 -8.433 -2.955 1.00 98.94 380 ALA A CA 1
ATOM 3010 C C . ALA A 1 380 ? -9.377 -7.209 -2.326 1.00 98.94 380 ALA A C 1
ATOM 3012 O O . ALA A 1 380 ? -10.539 -6.934 -2.624 1.00 98.94 380 ALA A O 1
ATOM 3013 N N . SER A 1 381 ? -8.660 -6.446 -1.497 1.00 98.81 381 SER A N 1
ATOM 3014 C CA . SER A 1 381 ? -9.151 -5.200 -0.895 1.00 98.81 381 SER A CA 1
ATOM 3015 C C . SER A 1 381 ? -9.528 -4.179 -1.974 1.00 98.81 381 SER A C 1
ATOM 3017 O O . SER A 1 381 ? -10.584 -3.551 -1.890 1.00 98.81 381 SER A O 1
ATOM 3019 N N . HIS A 1 382 ? -8.720 -4.058 -3.031 1.00 98.75 382 HIS A N 1
ATOM 3020 C CA . HIS A 1 382 ? -8.987 -3.134 -4.129 1.00 98.75 382 HIS A CA 1
ATOM 3021 C C . HIS A 1 382 ? -10.215 -3.545 -4.958 1.00 98.75 382 HIS A C 1
ATOM 3023 O O . HIS A 1 382 ? -11.052 -2.699 -5.276 1.00 98.75 382 HIS A O 1
ATOM 3029 N N . LEU A 1 383 ? -10.383 -4.842 -5.242 1.00 98.88 383 LEU A N 1
ATOM 3030 C CA . LEU A 1 383 ? -11.598 -5.396 -5.850 1.00 98.88 383 LEU A CA 1
ATOM 3031 C C . LEU A 1 383 ? -12.835 -5.072 -5.009 1.00 98.88 383 LEU A C 1
ATOM 3033 O O . LEU A 1 383 ? -13.845 -4.625 -5.551 1.00 98.88 383 LEU A O 1
ATOM 3037 N N . MET A 1 384 ? -12.754 -5.246 -3.687 1.00 98.81 384 MET A N 1
ATOM 3038 C CA . MET A 1 384 ? -13.857 -4.925 -2.781 1.00 98.81 384 MET A CA 1
ATOM 3039 C C . MET A 1 384 ? -14.219 -3.438 -2.850 1.00 98.81 384 MET A C 1
ATOM 3041 O O . MET A 1 384 ? -15.393 -3.142 -3.058 1.00 98.81 384 MET A O 1
ATOM 3045 N N . LEU A 1 385 ? -13.239 -2.522 -2.811 1.00 98.12 385 LEU A N 1
ATOM 3046 C CA . LEU A 1 385 ? -13.473 -1.079 -2.997 1.00 98.12 385 LEU A CA 1
ATOM 3047 C C . LEU A 1 385 ? -14.194 -0.765 -4.317 1.00 98.12 385 LEU A C 1
ATOM 3049 O O . LEU A 1 385 ? -15.088 0.081 -4.352 1.00 98.12 385 LEU A O 1
ATOM 3053 N N . ALA A 1 386 ? -13.839 -1.476 -5.390 1.00 97.69 386 ALA A N 1
ATOM 3054 C CA . ALA A 1 386 ? -14.463 -1.366 -6.708 1.00 97.69 386 ALA A CA 1
ATOM 3055 C C . ALA A 1 386 ? -15.846 -2.055 -6.807 1.00 97.69 386 ALA A C 1
ATOM 3057 O O . ALA A 1 386 ? -16.443 -2.109 -7.882 1.00 97.69 386 ALA A O 1
ATOM 3058 N N . GLY A 1 387 ? -16.374 -2.604 -5.707 1.00 98.12 387 GLY A N 1
ATOM 3059 C CA . GLY A 1 387 ? -17.658 -3.311 -5.658 1.00 98.12 387 GLY A CA 1
ATOM 3060 C C . GLY A 1 387 ? -17.611 -4.760 -6.160 1.00 98.12 387 GLY A C 1
ATOM 3061 O O . GLY A 1 387 ? -18.647 -5.418 -6.233 1.00 98.12 387 GLY A O 1
ATOM 3062 N N . LYS A 1 388 ? -16.425 -5.292 -6.473 1.00 98.69 388 LYS A N 1
ATOM 3063 C CA . LYS A 1 388 ? -16.175 -6.682 -6.897 1.00 98.69 388 LYS A CA 1
ATOM 3064 C C . LYS A 1 388 ? -15.925 -7.590 -5.690 1.00 98.69 388 LYS A C 1
ATOM 3066 O O . LYS A 1 388 ? -14.891 -8.245 -5.560 1.00 98.69 388 LYS A O 1
ATOM 3071 N N . VAL A 1 389 ? -16.871 -7.576 -4.749 1.00 98.75 389 VAL A N 1
ATOM 3072 C CA . VAL A 1 389 ? -16.723 -8.234 -3.439 1.00 98.75 389 VAL A CA 1
ATOM 3073 C C . VAL A 1 389 ? -16.538 -9.744 -3.575 1.00 98.75 389 VAL A C 1
ATOM 3075 O O . VAL A 1 389 ? -15.695 -10.318 -2.890 1.00 98.75 389 VAL A O 1
ATOM 3078 N N . LYS A 1 390 ? -17.295 -10.400 -4.462 1.00 98.81 390 LYS A N 1
ATOM 3079 C CA . LYS A 1 390 ? -17.224 -11.857 -4.644 1.00 98.81 390 LYS A CA 1
ATOM 3080 C C . LYS A 1 390 ? -15.841 -12.287 -5.137 1.00 98.81 390 LYS A C 1
ATOM 3082 O O . LYS A 1 390 ? -15.289 -13.257 -4.624 1.00 98.81 390 LYS A O 1
ATOM 3087 N N . GLU A 1 391 ? -15.304 -11.556 -6.105 1.00 98.88 391 GLU A N 1
ATOM 3088 C CA . GLU A 1 391 ? -13.978 -11.752 -6.681 1.00 98.88 391 GLU A CA 1
ATOM 3089 C C . GLU A 1 391 ? -12.885 -11.524 -5.627 1.00 98.88 391 GLU A C 1
ATOM 3091 O O . GLU A 1 391 ? -11.990 -12.354 -5.475 1.00 98.88 391 GLU A O 1
ATOM 3096 N N . GLY A 1 392 ? -13.002 -10.459 -4.824 1.00 98.88 392 GLY A N 1
ATOM 3097 C CA . GLY A 1 392 ? -12.085 -10.201 -3.713 1.00 98.88 392 GLY A CA 1
ATOM 3098 C C . GLY A 1 392 ? -12.093 -11.320 -2.663 1.00 98.88 392 GLY A C 1
ATOM 3099 O O . GLY A 1 392 ? -11.037 -11.832 -2.299 1.00 98.88 392 GLY A O 1
ATOM 3100 N N . LEU A 1 393 ? -13.274 -11.763 -2.215 1.00 98.88 393 LEU A N 1
ATOM 3101 C CA . LEU A 1 393 ? -13.401 -12.871 -1.255 1.00 98.88 393 LEU A CA 1
ATOM 3102 C C . LEU A 1 393 ? -12.858 -14.190 -1.805 1.00 98.88 393 LEU A C 1
ATOM 3104 O O . LEU A 1 393 ? -12.374 -15.031 -1.054 1.00 98.88 393 LEU A O 1
ATOM 3108 N N . GLU A 1 394 ? -12.941 -14.400 -3.114 1.00 98.88 394 GLU A N 1
ATOM 3109 C CA . GLU A 1 394 ? -12.364 -15.578 -3.743 1.00 98.88 394 GLU A CA 1
ATOM 3110 C C . GLU A 1 394 ? -10.836 -15.605 -3.664 1.00 98.88 394 GLU A C 1
ATOM 3112 O O . GLU A 1 394 ? -10.276 -16.669 -3.389 1.00 98.88 394 GLU A O 1
ATOM 3117 N N . ILE A 1 395 ? -10.171 -14.464 -3.850 1.00 98.88 395 ILE A N 1
ATOM 3118 C CA . ILE A 1 395 ? -8.718 -14.351 -3.668 1.00 98.88 395 ILE A CA 1
ATOM 3119 C C . ILE A 1 395 ? -8.352 -14.607 -2.202 1.00 98.88 395 ILE A C 1
ATOM 3121 O O . ILE A 1 395 ? -7.476 -15.427 -1.938 1.00 98.88 395 ILE A O 1
ATOM 3125 N N . VAL A 1 396 ? -9.076 -13.998 -1.251 1.00 98.81 396 VAL A N 1
ATOM 3126 C CA . VAL A 1 396 ? -8.849 -14.208 0.194 1.00 98.81 396 VAL A CA 1
ATOM 3127 C C . VAL A 1 396 ? -8.958 -15.689 0.557 1.00 98.81 396 VAL A C 1
ATOM 3129 O O . VAL A 1 396 ? -8.037 -16.232 1.160 1.00 98.81 396 VAL A O 1
ATOM 3132 N N . ARG A 1 397 ? -10.038 -16.367 0.143 1.00 98.56 397 ARG A N 1
ATOM 3133 C CA . ARG A 1 397 ? -10.214 -17.810 0.387 1.00 98.56 397 ARG A CA 1
ATOM 3134 C C . ARG A 1 397 ? -9.088 -18.631 -0.236 1.00 98.56 397 ARG A C 1
ATOM 3136 O O . ARG A 1 397 ? -8.503 -19.462 0.443 1.00 98.56 397 ARG A O 1
ATOM 3143 N N . THR A 1 398 ? -8.733 -18.338 -1.488 1.00 98.25 398 THR A N 1
ATOM 3144 C CA . THR A 1 398 ? -7.661 -19.052 -2.201 1.00 98.25 398 THR A CA 1
ATOM 3145 C C . THR A 1 398 ? -6.311 -18.914 -1.483 1.00 98.25 398 THR A C 1
ATOM 3147 O O . THR A 1 398 ? -5.585 -19.896 -1.359 1.00 98.25 398 THR A O 1
ATOM 3150 N N . CYS A 1 399 ? -5.991 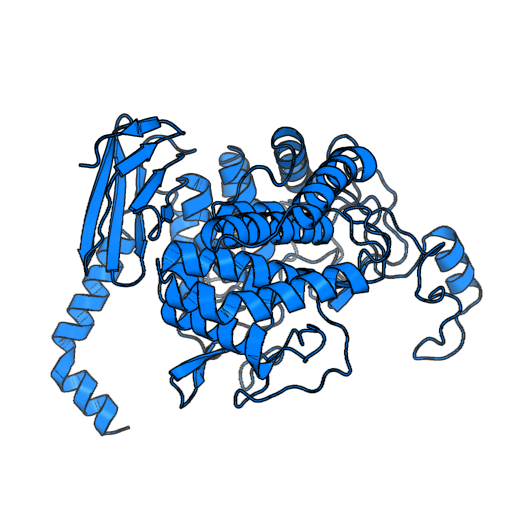-17.724 -0.963 1.00 97.69 399 CYS A N 1
ATOM 3151 C CA . CYS A 1 399 ? -4.804 -17.501 -0.138 1.00 97.69 399 CYS A CA 1
ATOM 3152 C C . CYS A 1 399 ? -4.881 -18.289 1.180 1.00 97.69 399 CYS A C 1
ATOM 3154 O O . CYS A 1 399 ? -3.978 -19.069 1.487 1.00 97.69 399 CYS A O 1
ATOM 3156 N N . ARG A 1 400 ? -5.978 -18.151 1.939 1.00 96.69 400 ARG A N 1
ATOM 3157 C CA . ARG A 1 400 ? -6.150 -18.795 3.254 1.00 96.69 400 ARG A CA 1
ATOM 3158 C C . ARG A 1 400 ? -6.162 -20.322 3.193 1.00 96.69 400 ARG A C 1
ATOM 3160 O O . ARG A 1 400 ? -5.604 -20.956 4.088 1.00 96.69 400 ARG A O 1
ATOM 3167 N N . ASP A 1 401 ? -6.676 -20.918 2.118 1.00 95.94 401 ASP A N 1
ATOM 3168 C CA . ASP A 1 401 ? -6.671 -22.373 1.909 1.00 95.94 401 ASP A CA 1
ATOM 3169 C C . ASP A 1 401 ? -5.245 -22.967 1.913 1.00 95.94 401 ASP A C 1
ATOM 3171 O O . ASP A 1 401 ? -5.052 -24.124 2.313 1.00 95.94 401 ASP A O 1
ATOM 3175 N N . ARG A 1 402 ? -4.222 -22.170 1.549 1.00 95.56 402 ARG A N 1
ATOM 3176 C CA . ARG A 1 402 ? -2.804 -22.576 1.610 1.00 95.56 402 ARG A CA 1
ATOM 3177 C C . ARG A 1 402 ? -2.252 -22.660 3.037 1.00 95.56 402 ARG A C 1
ATOM 3179 O O . ARG A 1 402 ? -1.252 -23.352 3.249 1.00 95.56 402 ARG A O 1
ATOM 3186 N N . TYR A 1 403 ? -2.898 -22.001 4.002 1.00 95.19 403 TYR A N 1
ATOM 3187 C CA . TYR A 1 403 ? -2.474 -21.850 5.402 1.00 95.19 403 TYR A CA 1
ATOM 3188 C C . TYR A 1 403 ? -3.431 -22.548 6.382 1.00 95.19 403 TYR A C 1
ATOM 3190 O O . TYR A 1 403 ? -3.749 -22.048 7.454 1.00 95.19 403 TYR A O 1
ATOM 3198 N N . ASN A 1 404 ? -3.862 -23.756 6.023 1.00 91.69 404 ASN A N 1
ATOM 3199 C CA . ASN A 1 404 ? -4.847 -24.559 6.758 1.00 91.69 404 ASN A CA 1
ATOM 3200 C C . ASN A 1 404 ? -4.317 -25.305 8.007 1.00 91.69 404 ASN A C 1
ATOM 3202 O O . ASN A 1 404 ? -5.037 -26.111 8.595 1.00 91.69 404 ASN A O 1
ATOM 3206 N N . GLY A 1 405 ? -3.050 -25.121 8.388 1.00 93.00 405 GLY A N 1
ATOM 3207 C CA . GLY A 1 405 ? -2.428 -25.795 9.536 1.00 93.00 405 GLY A CA 1
ATOM 3208 C C . GLY A 1 405 ? -1.918 -27.211 9.278 1.00 93.00 405 GLY A C 1
ATOM 3209 O O . GLY A 1 405 ? -1.129 -27.716 10.073 1.00 93.00 405 GLY A O 1
ATOM 3210 N N . ARG A 1 406 ? -2.295 -27.835 8.157 1.00 91.75 406 ARG A N 1
ATOM 3211 C CA . ARG A 1 406 ? -1.710 -29.100 7.692 1.00 91.75 406 ARG A CA 1
ATOM 3212 C C . ARG A 1 406 ? -0.517 -28.860 6.773 1.00 91.75 406 ARG A C 1
ATOM 3214 O O . ARG A 1 406 ? 0.511 -29.504 6.950 1.00 91.75 406 ARG A O 1
ATOM 3221 N N . SER A 1 407 ? -0.670 -27.964 5.797 1.00 89.00 407 SER A N 1
ATOM 3222 C CA . SER A 1 407 ? 0.378 -27.664 4.808 1.00 89.00 407 SER A CA 1
ATOM 3223 C C . SER A 1 407 ? 1.271 -26.500 5.236 1.00 89.00 407 SER A C 1
ATOM 3225 O O . SER A 1 407 ? 2.479 -26.544 5.023 1.00 89.00 407 SER A O 1
ATOM 3227 N N . ARG A 1 408 ? 0.692 -25.455 5.844 1.00 92.69 408 ARG A N 1
ATOM 3228 C CA . ARG A 1 408 ? 1.418 -24.279 6.352 1.00 92.69 408 ARG A CA 1
ATOM 3229 C C . ARG A 1 408 ? 0.781 -23.761 7.634 1.00 92.69 408 ARG A C 1
ATOM 3231 O O . ARG A 1 408 ? -0.409 -23.966 7.874 1.00 92.69 408 ARG A O 1
ATOM 3238 N N . ASN A 1 409 ? 1.584 -23.070 8.437 1.00 93.25 409 ASN A N 1
ATOM 3239 C CA . ASN A 1 409 ? 1.152 -22.447 9.683 1.00 93.25 409 ASN A CA 1
ATOM 3240 C C . ASN A 1 409 ? 0.102 -21.338 9.408 1.00 93.25 409 ASN A C 1
ATOM 3242 O O . ASN A 1 409 ? 0.430 -20.391 8.694 1.00 93.25 409 ASN A O 1
ATOM 3246 N N . PRO A 1 410 ? -1.110 -21.394 10.001 1.00 93.38 410 PRO A N 1
ATOM 3247 C CA . PRO A 1 410 ? -2.183 -20.419 9.770 1.00 93.38 410 PRO A CA 1
ATOM 3248 C C . PRO A 1 410 ? -1.851 -18.982 10.168 1.00 93.38 410 PRO A C 1
ATOM 3250 O O . PRO A 1 410 ? -2.511 -18.057 9.696 1.00 93.38 410 PRO A O 1
ATOM 3253 N N . PHE A 1 411 ? -0.857 -18.811 11.042 1.00 92.81 411 PHE A N 1
ATOM 3254 C CA . PHE A 1 411 ? -0.429 -17.542 11.634 1.00 92.81 411 PHE A CA 1
ATOM 3255 C C . PHE A 1 411 ? 0.915 -17.056 11.080 1.00 92.81 411 PHE A C 1
ATOM 3257 O O . PHE A 1 411 ? 1.561 -16.206 11.689 1.00 92.81 411 PHE A O 1
ATOM 3264 N N . ASN A 1 412 ? 1.390 -17.648 9.984 1.00 92.38 412 ASN A N 1
ATOM 3265 C CA . ASN A 1 412 ? 2.668 -17.304 9.377 1.00 92.38 412 ASN A CA 1
ATOM 3266 C C . ASN A 1 412 ? 2.568 -17.377 7.854 1.00 92.38 412 ASN A C 1
ATOM 3268 O O . ASN A 1 412 ? 3.025 -18.324 7.207 1.00 92.38 412 ASN A O 1
ATOM 3272 N N . GLU A 1 413 ? 1.946 -16.347 7.297 1.00 93.56 413 GLU A N 1
ATOM 3273 C CA . GLU A 1 413 ? 1.933 -16.108 5.864 1.00 93.56 413 GLU A CA 1
ATOM 3274 C C . GLU A 1 413 ? 3.287 -15.563 5.425 1.00 93.56 413 GLU A C 1
ATOM 3276 O O . GLU A 1 413 ? 3.567 -14.369 5.510 1.00 93.56 413 GLU A O 1
ATOM 3281 N N . TYR A 1 414 ? 4.160 -16.490 5.040 1.00 92.25 414 TYR A N 1
ATOM 3282 C CA . TYR A 1 414 ? 5.533 -16.184 4.672 1.00 92.25 414 TYR A CA 1
ATOM 3283 C C . TYR A 1 414 ? 5.647 -15.767 3.196 1.00 92.25 414 TYR A C 1
ATOM 3285 O O . TYR A 1 414 ? 4.973 -16.330 2.333 1.00 92.25 414 TYR A O 1
ATOM 3293 N N . GLU A 1 415 ? 6.529 -14.802 2.936 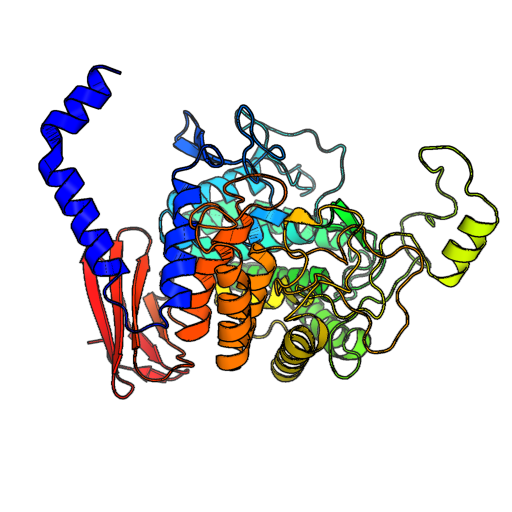1.00 93.94 415 GLU A N 1
ATOM 3294 C CA . GLU A 1 415 ? 7.105 -14.516 1.613 1.00 93.94 415 GLU A CA 1
ATOM 3295 C C . GLU A 1 415 ? 8.622 -14.763 1.725 1.00 93.94 415 GLU A C 1
ATOM 3297 O O . GLU A 1 415 ? 9.019 -15.864 2.100 1.00 93.94 415 GLU A O 1
ATOM 3302 N N . CYS A 1 416 ? 9.497 -13.774 1.480 1.00 91.94 416 CYS A N 1
ATOM 3303 C CA . CYS A 1 416 ? 10.955 -13.987 1.562 1.00 91.94 416 CYS A CA 1
ATOM 3304 C C . CYS A 1 416 ? 11.420 -14.445 2.962 1.00 91.94 416 CYS A C 1
ATOM 3306 O O . CYS A 1 416 ? 12.493 -15.030 3.104 1.00 91.94 416 CYS A O 1
ATOM 3308 N N . GLY A 1 417 ? 10.600 -14.208 3.989 1.00 93.62 417 GLY A N 1
ATOM 3309 C CA . GLY A 1 417 ? 10.766 -14.739 5.338 1.00 93.62 417 GLY A CA 1
ATOM 3310 C C . GLY A 1 417 ? 9.423 -14.957 6.034 1.00 93.62 417 GLY A C 1
ATOM 3311 O O . GLY A 1 417 ? 8.360 -14.680 5.477 1.00 93.62 417 GLY A O 1
ATOM 3312 N N . HIS A 1 418 ? 9.476 -15.449 7.268 1.00 94.06 418 HIS A N 1
ATOM 3313 C CA . HIS A 1 418 ? 8.329 -15.605 8.158 1.00 94.06 418 HIS A CA 1
ATOM 3314 C C . HIS A 1 418 ? 7.785 -14.258 8.638 1.00 94.06 418 HIS A C 1
ATOM 3316 O O . HIS A 1 418 ? 8.517 -13.267 8.675 1.00 94.06 418 HIS A O 1
ATOM 3322 N N . TRP A 1 419 ? 6.503 -14.240 9.024 1.00 95.19 419 TRP A N 1
ATOM 3323 C CA . TRP A 1 419 ? 5.782 -13.051 9.493 1.00 95.19 419 TRP A CA 1
ATOM 3324 C C . TRP A 1 419 ? 6.080 -11.829 8.623 1.00 95.19 419 TRP A C 1
ATOM 3326 O O . TRP A 1 419 ? 6.498 -10.778 9.115 1.00 95.19 419 TRP A O 1
ATOM 3336 N N . TYR A 1 420 ? 5.927 -12.011 7.312 1.00 97.00 420 TYR A N 1
ATOM 3337 C CA . TYR A 1 420 ? 6.354 -11.028 6.335 1.00 97.00 420 TYR A CA 1
ATOM 3338 C C . TYR A 1 420 ? 5.369 -9.857 6.284 1.00 97.00 420 TYR A C 1
ATOM 3340 O O . TYR A 1 420 ? 4.160 -10.037 6.128 1.00 97.00 420 TYR A O 1
ATOM 3348 N N . ALA A 1 421 ? 5.885 -8.638 6.417 1.00 97.50 421 ALA A N 1
ATOM 3349 C CA . ALA A 1 421 ? 5.118 -7.425 6.679 1.00 97.50 421 ALA A CA 1
ATOM 3350 C C . ALA A 1 421 ? 4.061 -7.119 5.614 1.00 97.50 421 ALA A C 1
ATOM 3352 O O . ALA A 1 421 ? 3.021 -6.541 5.933 1.00 97.50 421 ALA A O 1
ATOM 3353 N N . ARG A 1 422 ? 4.286 -7.539 4.363 1.00 97.44 422 ARG A N 1
ATOM 3354 C CA . ARG A 1 422 ? 3.358 -7.297 3.251 1.00 97.44 422 ARG A CA 1
ATOM 3355 C C . ARG A 1 422 ? 1.961 -7.868 3.516 1.00 97.44 422 ARG A C 1
ATOM 3357 O O . ARG A 1 422 ? 0.969 -7.254 3.128 1.00 97.44 422 ARG A O 1
ATOM 3364 N N . ALA A 1 423 ? 1.862 -8.977 4.252 1.00 97.62 423 ALA A N 1
ATOM 3365 C CA . ALA A 1 423 ? 0.593 -9.620 4.593 1.00 97.62 423 ALA A CA 1
ATOM 3366 C C . ALA A 1 423 ? -0.298 -8.768 5.527 1.00 97.62 423 ALA A C 1
ATOM 3368 O O . ALA A 1 423 ? -1.510 -8.987 5.597 1.00 97.62 423 ALA A O 1
ATOM 3369 N N . LEU A 1 424 ? 0.248 -7.722 6.171 1.00 98.38 424 LEU A N 1
ATOM 3370 C CA . LEU A 1 424 ? -0.540 -6.703 6.887 1.00 98.38 424 LEU A CA 1
ATOM 3371 C C . LEU A 1 424 ? -1.465 -5.887 5.960 1.00 98.38 424 LEU A C 1
ATOM 3373 O O . LEU A 1 424 ? -2.296 -5.119 6.458 1.00 98.38 424 LEU A O 1
ATOM 3377 N N . ALA A 1 425 ? -1.369 -6.061 4.637 1.00 98.56 425 ALA A N 1
ATOM 3378 C CA . ALA A 1 425 ? -2.376 -5.608 3.679 1.00 98.56 425 ALA A CA 1
ATOM 3379 C C . ALA A 1 425 ? -3.766 -6.208 3.947 1.00 98.56 425 ALA A C 1
ATOM 3381 O O . ALA A 1 425 ? -4.767 -5.577 3.602 1.00 98.56 425 ALA A O 1
ATOM 3382 N N . SER A 1 426 ? -3.861 -7.366 4.620 1.00 98.69 426 SER A N 1
ATOM 3383 C CA . SER A 1 426 ? -5.146 -7.986 4.977 1.00 98.69 426 SER A CA 1
ATOM 3384 C C . SER A 1 426 ? -6.029 -7.077 5.836 1.00 98.69 426 SER A C 1
ATOM 3386 O O . SER A 1 426 ? -7.252 -7.134 5.734 1.00 98.69 426 SER A O 1
ATOM 3388 N N . TYR A 1 427 ? -5.447 -6.150 6.606 1.00 98.50 427 TYR A N 1
ATOM 3389 C CA . TYR A 1 427 ? -6.215 -5.151 7.355 1.00 98.50 427 TYR A CA 1
ATOM 3390 C C . TYR A 1 427 ? -7.014 -4.207 6.435 1.00 98.50 427 TYR A C 1
ATOM 3392 O O . TYR A 1 427 ? -8.103 -3.758 6.793 1.00 98.50 427 TYR A O 1
ATOM 3400 N N . GLY A 1 428 ? -6.531 -3.968 5.210 1.00 98.31 428 GLY A N 1
ATOM 3401 C CA . GLY A 1 428 ? -7.230 -3.176 4.197 1.00 98.31 428 GLY A CA 1
ATOM 3402 C C . GLY A 1 428 ? -8.514 -3.829 3.667 1.00 98.31 428 GLY A C 1
ATOM 3403 O O . GLY A 1 428 ? -9.338 -3.143 3.062 1.00 98.31 428 GLY A O 1
ATOM 3404 N N . LEU A 1 429 ? -8.743 -5.130 3.898 1.00 98.81 429 LEU A N 1
ATOM 3405 C CA . LEU A 1 429 ? -9.989 -5.810 3.507 1.00 98.81 429 LEU A CA 1
ATOM 3406 C C . LEU A 1 429 ? -11.206 -5.209 4.221 1.00 98.81 429 LEU A C 1
ATOM 3408 O O . LEU A 1 429 ? -12.266 -5.048 3.619 1.00 98.81 429 LEU A O 1
ATOM 3412 N N . MET A 1 430 ? -11.042 -4.817 5.488 1.00 98.12 430 MET A N 1
ATOM 3413 C CA . MET A 1 430 ? -12.090 -4.170 6.276 1.00 98.12 430 MET A CA 1
ATOM 3414 C C . MET A 1 430 ? -12.563 -2.874 5.611 1.00 98.12 430 MET A C 1
ATOM 3416 O O . MET A 1 430 ? -13.762 -2.690 5.389 1.00 98.12 430 MET A O 1
ATOM 3420 N N . GLN A 1 431 ? -11.626 -1.996 5.242 1.00 98.06 431 GLN A N 1
ATOM 3421 C CA . GLN A 1 431 ? -11.943 -0.768 4.514 1.00 98.06 431 GLN A CA 1
ATOM 3422 C C . GLN A 1 431 ? -12.478 -1.077 3.111 1.00 98.06 431 GLN A C 1
ATOM 3424 O O . GLN A 1 431 ? -13.410 -0.415 2.667 1.00 98.06 431 GLN A O 1
ATOM 3429 N N . GLY A 1 432 ? -11.961 -2.112 2.442 1.00 98.25 432 GLY A N 1
ATOM 3430 C CA . GLY A 1 432 ? -12.454 -2.550 1.136 1.00 98.25 432 GLY A CA 1
ATOM 3431 C C . GLY A 1 432 ? -13.931 -2.942 1.137 1.00 98.25 432 GLY A C 1
ATOM 3432 O O . GLY A 1 432 ? -14.665 -2.571 0.225 1.00 98.25 432 GLY A O 1
ATOM 3433 N N . LEU A 1 433 ? -14.391 -3.648 2.172 1.00 98.75 433 LEU A N 1
ATOM 3434 C CA . LEU A 1 433 ? -15.791 -4.064 2.294 1.00 98.75 433 LEU A CA 1
ATOM 3435 C C . LEU A 1 433 ? -16.716 -2.948 2.780 1.00 98.75 433 LEU A C 1
ATOM 3437 O O . LEU A 1 433 ? -17.862 -2.857 2.342 1.00 98.75 433 LEU A O 1
ATOM 3441 N N . THR A 1 434 ? -16.251 -2.142 3.731 1.00 98.56 434 THR A N 1
ATOM 3442 C CA . THR A 1 434 ? -17.125 -1.248 4.509 1.00 98.56 434 THR A CA 1
ATOM 3443 C C . THR A 1 434 ? -17.002 0.222 4.117 1.00 98.56 434 THR A C 1
ATOM 3445 O O . THR A 1 434 ? -17.891 1.022 4.411 1.00 98.56 434 THR A O 1
ATOM 3448 N N . GLY A 1 435 ? -15.882 0.606 3.503 1.00 97.50 435 GLY A N 1
ATOM 3449 C CA . GLY A 1 435 ? -15.489 1.997 3.302 1.00 97.50 435 GLY A CA 1
ATOM 3450 C C . GLY A 1 435 ? -15.253 2.770 4.606 1.00 97.50 435 GLY A C 1
ATOM 3451 O O . GLY A 1 435 ? -15.138 3.994 4.555 1.00 97.50 435 GLY A O 1
ATOM 3452 N N . VAL A 1 436 ? -15.216 2.095 5.766 1.00 97.81 436 VAL A N 1
ATOM 3453 C CA . VAL A 1 436 ? -15.069 2.751 7.070 1.00 97.81 436 VAL A CA 1
ATOM 3454 C C . VAL A 1 436 ? -13.691 3.381 7.184 1.00 97.81 436 VAL A C 1
ATOM 3456 O O . VAL A 1 436 ? -12.675 2.692 7.139 1.00 97.81 436 VAL A O 1
ATOM 3459 N N . ARG A 1 437 ? -13.673 4.695 7.394 1.00 96.81 437 ARG A N 1
ATOM 3460 C CA . ARG A 1 437 ? -12.483 5.451 7.794 1.00 96.81 437 ARG A CA 1
ATOM 3461 C C . ARG A 1 437 ? -12.899 6.677 8.594 1.00 96.81 437 ARG A C 1
ATOM 3463 O O . ARG A 1 437 ? -13.946 7.267 8.327 1.00 96.81 437 ARG A O 1
ATOM 3470 N N . PHE A 1 438 ? -12.069 7.087 9.542 1.00 97.56 438 PHE A N 1
ATOM 3471 C CA . PHE A 1 438 ? -12.258 8.341 10.263 1.00 97.56 438 PHE A CA 1
ATOM 3472 C C . PHE A 1 438 ? -11.201 9.347 9.848 1.00 97.56 438 PHE A C 1
ATOM 3474 O O . PHE A 1 438 ? -10.021 9.023 9.742 1.00 97.56 438 PHE A O 1
ATOM 3481 N N . ASP A 1 439 ? -11.660 10.566 9.638 1.00 97.75 439 ASP A N 1
ATOM 3482 C CA . ASP A 1 439 ? -10.832 11.717 9.372 1.00 97.75 439 ASP A CA 1
ATOM 3483 C C . ASP A 1 439 ? -10.752 12.583 10.621 1.00 97.75 439 ASP A C 1
ATOM 3485 O O . ASP A 1 439 ? -11.729 13.238 10.975 1.00 97.75 439 ASP A O 1
ATOM 3489 N N . ALA A 1 440 ? -9.618 12.579 11.311 1.00 97.62 440 ALA A N 1
ATOM 3490 C CA . ALA A 1 440 ? -9.449 13.306 12.563 1.00 97.62 440 ALA A CA 1
ATOM 3491 C C . ALA A 1 440 ? -9.279 14.820 12.365 1.00 97.62 440 ALA A C 1
ATOM 3493 O O . ALA A 1 440 ? -9.556 15.590 13.287 1.00 97.62 440 ALA A O 1
ATOM 3494 N N . VAL A 1 441 ? -8.881 15.261 11.166 1.00 97.62 441 VAL A N 1
ATOM 3495 C CA . VAL A 1 441 ? -8.755 16.686 10.826 1.00 97.62 441 VAL A CA 1
ATOM 3496 C C . VAL A 1 441 ? -10.143 17.297 10.661 1.00 97.62 441 VAL A C 1
ATOM 3498 O O . VAL A 1 441 ? -10.478 18.301 11.292 1.00 97.62 441 VAL A O 1
ATOM 3501 N N . GLU A 1 442 ? -10.980 16.666 9.838 1.00 96.81 442 GLU A N 1
ATOM 3502 C CA . GLU A 1 442 ? -12.341 17.137 9.561 1.00 96.81 442 GLU A CA 1
ATOM 3503 C C . GLU A 1 442 ? -13.363 16.642 10.595 1.00 96.81 442 GLU A C 1
ATOM 3505 O O . GLU A 1 442 ? -14.466 17.189 10.694 1.00 96.81 442 GLU A O 1
ATOM 3510 N N . LYS A 1 443 ? -12.987 15.636 11.390 1.00 97.50 443 LYS A N 1
ATOM 3511 C CA . LYS A 1 443 ? -13.824 14.927 12.367 1.00 97.50 443 LYS A CA 1
ATOM 3512 C C . LYS A 1 443 ? -15.017 14.230 11.718 1.00 97.50 443 LYS A C 1
ATOM 3514 O O . LYS A 1 443 ? -16.143 14.297 12.217 1.00 97.50 443 LYS A O 1
ATOM 3519 N N . VAL A 1 444 ? -14.771 13.565 10.591 1.00 98.00 444 VAL A N 1
ATOM 3520 C CA . VAL A 1 444 ? -15.803 12.909 9.778 1.00 98.00 444 VAL A CA 1
ATOM 3521 C C . VAL A 1 444 ? -15.587 11.401 9.751 1.00 98.00 444 VAL A C 1
ATOM 3523 O O . VAL A 1 444 ? -14.513 10.924 9.387 1.00 98.00 444 VAL A O 1
ATOM 3526 N N . LEU A 1 445 ? -16.626 10.643 10.108 1.00 98.38 445 LEU A N 1
ATOM 3527 C CA . LEU A 1 445 ? -16.671 9.196 9.910 1.00 98.38 445 LEU A CA 1
ATOM 3528 C C . LEU A 1 445 ? -17.264 8.897 8.531 1.00 98.38 445 LEU A C 1
ATOM 3530 O O . LEU A 1 445 ? -18.438 9.162 8.282 1.00 98.38 445 LEU A O 1
ATOM 3534 N N . TYR A 1 446 ? -16.466 8.339 7.634 1.00 98.38 446 TYR A N 1
ATOM 3535 C CA . TYR A 1 446 ? -16.910 7.928 6.308 1.00 98.38 446 TYR A CA 1
ATOM 3536 C C . TYR A 1 446 ? -17.289 6.448 6.317 1.00 98.38 446 TYR A C 1
ATOM 3538 O O . TYR A 1 446 ? -16.608 5.644 6.948 1.00 98.38 446 TYR A O 1
ATOM 3546 N N . ILE A 1 447 ? -18.366 6.100 5.612 1.00 98.56 447 ILE A N 1
ATOM 3547 C CA . ILE A 1 447 ? -18.817 4.730 5.354 1.00 98.56 447 ILE A CA 1
ATOM 3548 C C . ILE A 1 447 ? -19.248 4.644 3.890 1.00 98.56 447 ILE A C 1
ATOM 3550 O O . ILE A 1 447 ? -20.030 5.468 3.416 1.00 98.56 447 ILE A O 1
ATOM 3554 N N . ASP A 1 448 ? -18.782 3.630 3.173 1.00 97.44 448 ASP A N 1
ATOM 3555 C CA . ASP A 1 448 ? -19.197 3.357 1.795 1.00 97.44 448 ASP A CA 1
ATOM 3556 C C . ASP A 1 448 ? -19.288 1.844 1.571 1.00 97.44 448 ASP A C 1
ATOM 3558 O O . ASP A 1 448 ? -18.487 1.235 0.861 1.00 97.44 448 ASP A O 1
ATOM 3562 N N . SER A 1 449 ? -20.250 1.231 2.265 1.00 97.94 449 SER A N 1
ATOM 3563 C CA . SER A 1 449 ? -20.388 -0.223 2.335 1.00 97.94 449 SER A CA 1
ATOM 3564 C C . SER A 1 449 ? -20.673 -0.845 0.973 1.00 97.94 449 SER A C 1
ATOM 3566 O O . SER A 1 449 ? -21.594 -0.440 0.262 1.00 97.94 449 SER A O 1
ATOM 3568 N N . LYS A 1 450 ? -19.923 -1.900 0.652 1.00 97.75 450 LYS A N 1
ATOM 3569 C CA . LYS A 1 450 ? -20.100 -2.751 -0.534 1.00 97.75 450 LYS A CA 1
ATOM 3570 C C . LYS A 1 450 ? -20.805 -4.067 -0.210 1.00 97.75 450 LYS A C 1
ATOM 3572 O O . LYS A 1 450 ? -21.056 -4.868 -1.104 1.00 97.75 450 LYS A O 1
ATOM 3577 N N . ILE A 1 451 ? -21.151 -4.268 1.061 1.00 97.50 451 ILE A N 1
ATOM 3578 C CA . ILE A 1 451 ? -21.812 -5.472 1.585 1.00 97.50 451 ILE A CA 1
ATOM 3579 C C . ILE A 1 451 ? -23.176 -5.182 2.224 1.00 97.50 451 ILE A C 1
ATOM 3581 O O . ILE A 1 451 ? -23.791 -6.078 2.792 1.00 97.50 451 ILE A O 1
ATOM 3585 N N . GLY A 1 452 ? -23.668 -3.944 2.120 1.00 97.50 452 GLY A N 1
ATOM 3586 C CA . GLY A 1 452 ? -24.908 -3.522 2.769 1.00 97.50 452 GLY A CA 1
ATOM 3587 C C . GLY A 1 452 ? -24.714 -3.300 4.268 1.00 97.50 452 GLY A C 1
ATOM 3588 O O . GLY A 1 452 ? -23.769 -2.621 4.674 1.00 97.50 452 GLY A O 1
ATOM 3589 N N . ASP A 1 453 ? -25.620 -3.837 5.078 1.00 98.31 453 ASP A N 1
ATOM 3590 C CA . ASP A 1 453 ? -25.551 -3.712 6.531 1.00 98.31 453 ASP A CA 1
ATOM 3591 C C . ASP A 1 453 ? -24.372 -4.513 7.100 1.00 98.31 453 ASP A C 1
ATOM 3593 O O . ASP A 1 453 ? -24.106 -5.643 6.690 1.00 98.31 453 ASP A O 1
ATOM 3597 N N . PHE A 1 454 ? -23.667 -3.931 8.069 1.00 98.69 454 PHE A N 1
ATOM 3598 C CA . PHE A 1 454 ? -22.535 -4.587 8.717 1.00 98.69 454 PHE A CA 1
ATOM 3599 C C . PHE A 1 454 ? -22.323 -4.086 10.146 1.00 98.69 454 PHE A C 1
ATOM 3601 O O . PHE A 1 454 ? -22.763 -2.998 10.514 1.00 98.69 454 PHE A O 1
ATOM 3608 N N . THR A 1 455 ? -21.568 -4.857 10.920 1.00 98.69 455 THR A N 1
ATOM 3609 C CA . THR A 1 455 ? -20.825 -4.405 12.096 1.00 98.69 455 THR A CA 1
ATOM 3610 C C . THR A 1 455 ? -19.368 -4.808 11.902 1.00 98.69 455 THR A C 1
ATOM 3612 O O . THR A 1 455 ? -19.093 -5.932 11.490 1.00 98.69 455 THR A O 1
ATOM 3615 N N . SER A 1 456 ? -18.436 -3.896 12.160 1.00 98.25 456 SER A N 1
ATOM 3616 C CA . SER A 1 456 ? -17.000 -4.133 12.020 1.00 98.25 456 SER A CA 1
ATOM 3617 C C . SER A 1 456 ? -16.239 -3.507 13.176 1.00 98.25 456 SER A C 1
ATOM 3619 O O . SER A 1 456 ? -16.657 -2.484 13.724 1.00 98.25 456 SER A O 1
ATOM 3621 N N . PHE A 1 457 ? -15.101 -4.104 13.522 1.00 98.31 457 PHE A N 1
ATOM 3622 C CA . PHE A 1 457 ? -14.089 -3.459 14.349 1.00 98.31 457 PHE A CA 1
ATOM 3623 C C . PHE A 1 457 ? -13.651 -2.125 13.733 1.00 98.31 457 PHE A C 1
ATOM 3625 O O . PHE A 1 457 ? -13.689 -1.948 12.514 1.00 98.31 457 PHE A O 1
ATOM 3632 N N . PHE A 1 458 ? -13.253 -1.181 14.578 1.00 97.25 458 PHE A N 1
ATOM 3633 C CA . PHE A 1 458 ? -12.714 0.105 14.163 1.00 97.25 458 PHE A CA 1
ATOM 3634 C C . PHE A 1 458 ? -11.741 0.637 15.223 1.00 97.25 458 PHE A C 1
ATOM 3636 O O . PHE A 1 458 ? -12.035 0.570 16.417 1.00 97.25 458 PHE A O 1
ATOM 3643 N N . ALA A 1 459 ? -10.601 1.179 14.793 1.00 97.19 459 ALA A N 1
ATOM 3644 C CA . ALA A 1 459 ? -9.565 1.734 15.664 1.00 97.19 459 ALA A CA 1
ATOM 3645 C C . ALA A 1 459 ? -9.118 3.119 15.181 1.00 97.19 459 ALA A C 1
ATOM 3647 O O . ALA A 1 459 ? -9.167 3.421 13.987 1.00 97.19 459 ALA A O 1
ATOM 3648 N N . TRP A 1 460 ? -8.694 3.950 16.128 1.00 94.81 460 TRP A N 1
ATOM 3649 C CA . TRP A 1 460 ? -8.190 5.306 15.916 1.00 94.81 460 TRP A CA 1
ATOM 3650 C C . TRP A 1 460 ? -7.065 5.608 16.917 1.00 94.81 460 TRP A C 1
ATOM 3652 O O . TRP A 1 460 ? -6.804 4.811 17.814 1.00 94.81 460 TRP A O 1
ATOM 3662 N N . GLU A 1 461 ? -6.436 6.785 16.800 1.00 92.44 461 GLU A N 1
ATOM 3663 C CA . GLU A 1 461 ? -5.256 7.221 17.577 1.00 92.44 461 GLU A CA 1
ATOM 3664 C C . GLU A 1 461 ? -5.233 6.776 19.047 1.00 92.44 461 GLU A C 1
ATOM 3666 O O . GLU A 1 461 ? -4.212 6.294 19.528 1.00 92.44 461 GLU A O 1
ATOM 3671 N N . ASN A 1 462 ? -6.353 6.927 19.759 1.00 91.25 462 ASN A N 1
ATOM 3672 C CA . ASN A 1 462 ? -6.420 6.741 21.207 1.00 91.25 462 ASN A CA 1
ATOM 3673 C C . ASN A 1 462 ? -7.506 5.747 21.644 1.00 91.25 462 ASN A C 1
ATOM 3675 O O . ASN A 1 462 ? -7.938 5.784 22.800 1.00 91.25 462 ASN A O 1
ATOM 3679 N N . GLY A 1 463 ? -7.994 4.883 20.750 1.00 96.62 463 GLY A N 1
ATOM 3680 C CA . GLY A 1 463 ? -9.096 3.996 21.099 1.00 96.62 463 GLY A CA 1
ATOM 3681 C C . GLY A 1 463 ? -9.543 3.034 20.011 1.00 96.62 463 GLY A C 1
ATOM 3682 O O . GLY A 1 463 ? -9.006 2.988 18.907 1.00 96.62 463 GLY A O 1
ATOM 3683 N N . PHE A 1 464 ? -10.540 2.232 20.365 1.00 98.31 464 PHE A N 1
ATOM 3684 C CA . PHE A 1 464 ? -11.159 1.270 19.466 1.00 98.31 464 PHE A CA 1
ATOM 3685 C C . PHE A 1 464 ? -12.605 0.976 19.871 1.00 98.31 464 PHE A C 1
ATOM 3687 O O . PHE A 1 464 ? -13.055 1.263 20.987 1.00 98.31 464 PHE A O 1
ATOM 3694 N N . GLY A 1 465 ? -13.346 0.383 18.946 1.00 98.38 465 GLY A N 1
ATOM 3695 C CA . GLY A 1 465 ? -14.746 0.039 19.114 1.00 98.38 465 GLY A CA 1
ATOM 3696 C C . GLY A 1 465 ? -15.303 -0.658 17.884 1.00 98.38 465 GLY A C 1
ATOM 3697 O O . GLY A 1 465 ? -14.577 -1.342 17.162 1.00 98.38 465 GLY A O 1
ATOM 3698 N N . ASN A 1 466 ? -16.595 -0.467 17.643 1.00 98.62 466 ASN A N 1
ATOM 3699 C CA . ASN A 1 466 ? -17.291 -1.038 16.501 1.00 98.62 466 ASN A CA 1
ATOM 3700 C C . ASN A 1 466 ? -18.092 0.030 15.763 1.00 98.62 466 ASN A C 1
ATOM 3702 O O . ASN A 1 466 ? -18.860 0.774 16.376 1.00 98.62 466 ASN A O 1
ATOM 3706 N N . VAL A 1 467 ? -17.955 0.055 14.441 1.00 98.50 467 VAL A N 1
ATOM 3707 C CA . VAL A 1 467 ? -18.826 0.820 13.545 1.00 98.50 467 VAL A CA 1
ATOM 3708 C C . VAL A 1 467 ? -19.838 -0.140 12.943 1.00 98.50 467 VAL A C 1
ATOM 3710 O O . VAL A 1 467 ? -19.487 -1.252 12.547 1.00 98.50 467 VAL A O 1
ATOM 3713 N N . SER A 1 468 ? -21.099 0.274 12.884 1.00 98.62 468 SER A N 1
ATOM 3714 C CA . SER A 1 468 ? -22.143 -0.473 12.186 1.00 98.62 468 SER A CA 1
ATOM 3715 C C . SER A 1 468 ? -22.890 0.405 11.199 1.00 98.62 468 SER A C 1
ATOM 3717 O O . SER A 1 468 ? -23.067 1.597 11.433 1.00 98.62 468 SER A O 1
ATOM 3719 N N . LEU A 1 469 ? -23.384 -0.207 10.131 1.00 98.56 469 LEU A N 1
ATOM 3720 C CA . LEU A 1 469 ? -24.378 0.371 9.240 1.00 98.56 469 LEU A CA 1
ATOM 3721 C C . LEU A 1 469 ? -25.612 -0.528 9.288 1.00 98.56 469 LEU A C 1
ATOM 3723 O O . LEU A 1 469 ? -25.503 -1.719 9.004 1.00 98.56 469 LEU A O 1
ATOM 3727 N N . LYS A 1 470 ? -26.761 0.024 9.689 1.00 97.44 470 LYS A N 1
ATOM 3728 C CA . LYS A 1 470 ? -28.038 -0.703 9.735 1.00 97.44 470 LYS A CA 1
ATOM 3729 C C . LYS A 1 470 ? -29.132 0.107 9.070 1.00 97.44 470 LYS A C 1
ATOM 3731 O O . LYS A 1 470 ? -29.406 1.222 9.512 1.00 97.44 470 LYS A O 1
ATOM 3736 N N . ASN A 1 471 ? -29.760 -0.423 8.023 1.00 95.31 471 ASN A N 1
ATOM 3737 C CA . ASN A 1 471 ? -30.772 0.287 7.232 1.00 95.31 471 ASN A CA 1
ATOM 3738 C C . ASN A 1 471 ? -30.306 1.694 6.796 1.00 95.31 471 ASN A C 1
ATOM 3740 O O . ASN A 1 471 ? -31.057 2.671 6.852 1.00 95.31 471 ASN A O 1
ATOM 3744 N N . GLY A 1 472 ? -29.028 1.818 6.424 1.00 93.94 472 GLY A N 1
ATOM 3745 C CA . GLY A 1 472 ? -28.415 3.091 6.031 1.00 93.94 472 GLY A CA 1
ATOM 3746 C C . GLY A 1 472 ? -28.145 4.082 7.174 1.00 93.94 472 GLY A C 1
ATOM 3747 O O . GLY A 1 472 ? -27.787 5.227 6.889 1.00 93.94 472 GLY A O 1
ATOM 3748 N N . GLN A 1 473 ? -28.312 3.672 8.437 1.00 97.44 473 GLN A N 1
ATOM 3749 C CA . GLN A 1 473 ? -27.988 4.475 9.617 1.00 97.44 473 GLN A CA 1
ATOM 3750 C C . GLN A 1 473 ? -26.648 4.040 10.224 1.00 97.44 473 GLN A C 1
ATOM 3752 O O . GLN A 1 473 ? -26.504 2.863 10.580 1.00 97.44 473 GLN A O 1
ATOM 3757 N N . PRO A 1 474 ? -25.665 4.951 10.332 1.00 98.19 474 PRO A N 1
ATOM 3758 C CA . PRO A 1 474 ? -24.381 4.655 10.947 1.00 98.19 474 PRO A CA 1
ATOM 3759 C C . PRO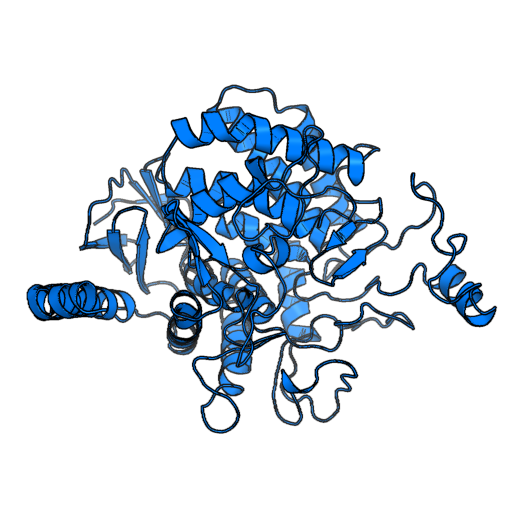 A 1 474 ? -24.492 4.663 12.478 1.00 98.19 474 PRO A C 1
ATOM 3761 O O . PRO A 1 474 ? -25.153 5.522 13.060 1.00 98.19 474 PRO A O 1
ATOM 3764 N N . GLN A 1 475 ? -23.815 3.721 13.129 1.00 98.12 475 GLN A N 1
ATOM 3765 C CA . GLN A 1 475 ? -23.704 3.611 14.586 1.00 98.12 475 GLN A CA 1
ATOM 3766 C C . GLN A 1 475 ? -22.238 3.467 14.988 1.00 98.12 475 GLN A C 1
ATOM 3768 O O . GLN A 1 475 ? -21.498 2.725 14.333 1.00 98.12 475 GLN A O 1
ATOM 3773 N N . LEU A 1 476 ? -21.832 4.117 16.078 1.00 98.00 476 LEU A N 1
ATOM 3774 C CA . LEU A 1 476 ? -20.487 3.985 16.643 1.00 98.00 476 LEU A CA 1
ATOM 3775 C C . LEU A 1 476 ? -20.555 3.595 18.119 1.00 98.00 476 LEU A C 1
ATOM 3777 O O . LEU A 1 476 ? -20.943 4.379 18.979 1.00 98.00 476 LEU A O 1
ATOM 3781 N N . LYS A 1 477 ? -20.087 2.386 18.428 1.00 98.12 477 LYS A N 1
ATOM 3782 C CA . LYS A 1 477 ? -19.934 1.916 19.803 1.00 98.12 477 LYS A CA 1
ATOM 3783 C C . LYS A 1 477 ? -18.470 1.981 20.211 1.00 98.12 477 LYS A C 1
ATOM 3785 O O . LYS A 1 477 ? -17.655 1.198 19.730 1.00 98.12 477 LYS A O 1
ATOM 3790 N N . ILE A 1 478 ? -18.144 2.880 21.132 1.00 98.12 478 ILE A N 1
ATOM 3791 C CA . ILE A 1 478 ? -16.799 3.003 21.703 1.00 98.12 478 ILE A CA 1
ATOM 3792 C C . ILE A 1 478 ? -16.598 1.892 22.741 1.00 98.12 478 ILE A C 1
ATOM 3794 O O . ILE A 1 478 ? -17.393 1.764 23.672 1.00 98.12 478 ILE A O 1
ATOM 3798 N N . ALA A 1 479 ? -15.541 1.092 22.585 1.00 98.06 479 ALA A N 1
ATOM 3799 C CA . ALA A 1 479 ? -15.137 0.103 23.584 1.00 98.06 479 ALA A CA 1
ATOM 3800 C C . ALA A 1 479 ? -14.082 0.686 24.536 1.00 98.06 479 ALA A C 1
ATOM 3802 O O . ALA A 1 479 ? -14.181 0.512 25.748 1.00 98.06 479 ALA A O 1
ATOM 3803 N N . GLN A 1 480 ? -13.102 1.414 23.995 1.00 97.75 480 GLN A N 1
ATOM 3804 C CA . GLN A 1 480 ? -12.058 2.086 24.764 1.00 97.75 480 GLN A CA 1
ATOM 3805 C C . GLN A 1 480 ? -11.657 3.405 24.100 1.00 97.75 480 GLN A C 1
ATOM 3807 O O . GLN A 1 480 ? -11.598 3.495 22.876 1.00 97.75 480 GLN A O 1
ATOM 3812 N N . GLY A 1 481 ? -11.310 4.398 24.922 1.00 96.56 481 GLY A N 1
ATOM 3813 C CA . GLY A 1 481 ? -10.830 5.701 24.470 1.00 96.56 481 GLY A CA 1
ATOM 3814 C C . GLY A 1 481 ? -11.958 6.695 24.218 1.00 96.56 481 GLY A C 1
ATOM 3815 O O . GLY A 1 481 ? -13.085 6.516 24.675 1.00 96.56 481 GLY A O 1
ATOM 3816 N N . SER A 1 482 ? -11.639 7.761 23.496 1.00 95.19 482 SER A N 1
ATOM 3817 C CA . SER A 1 482 ? -12.594 8.776 23.062 1.00 95.19 482 SER A CA 1
ATOM 3818 C C . SER A 1 482 ? -12.310 9.172 21.620 1.00 95.19 482 SER A C 1
ATOM 3820 O O . SER A 1 482 ? -11.167 9.125 21.161 1.00 95.19 482 SER A O 1
ATOM 3822 N N . ILE A 1 483 ? -13.363 9.540 20.901 1.00 95.12 483 ILE A N 1
ATOM 3823 C CA . ILE A 1 483 ? -13.307 9.990 19.514 1.00 95.12 483 ILE A CA 1
ATOM 3824 C C . ILE A 1 483 ? -14.316 11.118 19.343 1.00 95.12 483 ILE A C 1
ATOM 3826 O O . ILE A 1 483 ? -15.455 11.019 19.797 1.00 95.12 483 ILE A O 1
ATOM 3830 N N . ASP A 1 484 ? -13.874 12.208 18.728 1.00 95.12 484 ASP A N 1
ATOM 3831 C CA . ASP A 1 484 ? -14.696 13.388 18.484 1.00 95.12 484 ASP A CA 1
ATOM 3832 C C . ASP A 1 484 ? -15.177 13.362 17.033 1.00 95.12 484 ASP A C 1
ATOM 3834 O O . ASP A 1 484 ? -14.483 13.836 16.134 1.00 95.12 484 ASP A O 1
ATOM 3838 N N . VAL A 1 485 ? -16.333 12.736 16.799 1.00 96.81 485 VAL A N 1
ATOM 3839 C CA . VAL A 1 485 ? -16.960 12.670 15.475 1.00 96.81 485 VAL A CA 1
ATOM 3840 C C . VAL A 1 485 ? -18.006 13.772 15.362 1.00 96.81 485 VAL A C 1
ATOM 3842 O O . VAL A 1 485 ? -19.022 13.745 16.052 1.00 96.81 485 VAL A O 1
ATOM 3845 N N . LYS A 1 486 ? -17.792 14.722 14.448 1.00 96.12 486 LYS A N 1
ATOM 3846 C CA . LYS A 1 486 ? -18.755 15.794 14.162 1.00 96.12 486 LYS A CA 1
ATOM 3847 C C . LYS A 1 486 ? -19.908 15.323 13.289 1.00 96.12 486 LYS A C 1
ATOM 3849 O O . LYS A 1 486 ? -21.026 15.800 13.449 1.00 96.12 486 LYS A O 1
ATOM 3854 N N . LYS A 1 487 ? -19.629 14.433 12.335 1.00 95.88 487 LYS A N 1
ATOM 3855 C CA . LYS A 1 487 ? -20.640 13.893 11.421 1.00 95.88 487 LYS A CA 1
ATOM 3856 C C . LYS A 1 487 ? -20.224 12.573 10.793 1.00 95.88 487 LYS A C 1
ATOM 3858 O O . LYS A 1 487 ? -19.035 12.264 10.705 1.00 95.88 487 LYS A O 1
ATOM 3863 N N . ALA A 1 488 ? -21.217 11.838 10.302 1.00 98.06 488 ALA A N 1
ATOM 3864 C CA . ALA A 1 488 ? -21.014 10.662 9.475 1.00 98.06 488 ALA A CA 1
ATOM 3865 C C . ALA A 1 488 ? -21.424 10.939 8.022 1.00 98.06 488 ALA A C 1
ATOM 3867 O O . ALA A 1 488 ? -22.417 11.618 7.761 1.00 98.06 488 ALA A O 1
ATOM 3868 N N . VAL A 1 489 ? -20.670 10.393 7.072 1.00 98.31 489 VAL A N 1
ATOM 3869 C CA . VAL A 1 489 ? -20.978 10.427 5.640 1.00 98.31 489 VAL A CA 1
ATOM 3870 C C . VAL A 1 489 ? -21.126 8.993 5.157 1.00 98.31 489 VAL A C 1
ATOM 3872 O O . VAL A 1 489 ? -20.159 8.238 5.157 1.00 98.31 489 VAL A O 1
ATOM 3875 N N . VAL A 1 490 ? -22.333 8.625 4.734 1.00 98.31 490 VAL A N 1
ATOM 3876 C CA . VAL A 1 490 ? -22.657 7.298 4.200 1.00 98.31 490 VAL A CA 1
ATOM 3877 C C . VAL A 1 490 ? -22.906 7.419 2.701 1.00 98.31 490 VAL A C 1
ATOM 3879 O O . VAL A 1 490 ? -23.849 8.096 2.285 1.00 98.31 490 VAL A O 1
ATOM 3882 N N . SER A 1 491 ? -22.046 6.796 1.892 1.00 95.56 491 SER A N 1
ATOM 3883 C CA . SER A 1 491 ? -22.090 6.829 0.420 1.00 95.56 491 SER A CA 1
ATOM 3884 C C . SER A 1 491 ? -22.288 8.250 -0.130 1.00 95.56 491 SER A C 1
ATOM 3886 O O . SER A 1 491 ? -23.198 8.531 -0.912 1.00 95.56 491 SER A O 1
ATOM 3888 N N . GLY A 1 492 ? -21.459 9.178 0.358 1.00 95.19 492 GLY A N 1
ATOM 3889 C CA . GLY A 1 492 ? -21.449 10.584 -0.056 1.00 95.19 492 GLY A CA 1
ATOM 3890 C C . GLY A 1 492 ? -22.551 11.462 0.546 1.00 95.19 492 GLY A C 1
ATOM 3891 O O . GLY A 1 492 ? -22.611 12.647 0.230 1.00 95.19 492 GLY A O 1
ATOM 3892 N N . LYS A 1 493 ? -23.418 10.929 1.418 1.00 96.81 493 LYS A N 1
ATOM 3893 C CA . LYS A 1 493 ? -24.500 11.693 2.057 1.00 96.81 493 LYS A CA 1
ATOM 3894 C C . LYS A 1 493 ? -24.287 11.807 3.556 1.00 96.81 493 LYS A C 1
ATOM 3896 O O . LYS A 1 493 ? -24.022 10.812 4.223 1.00 96.81 493 LYS A O 1
ATOM 3901 N N . GLU A 1 494 ? -24.457 13.010 4.087 1.00 97.19 494 GLU A N 1
ATOM 3902 C CA . GLU A 1 494 ? -24.412 13.234 5.529 1.00 97.19 494 GLU A CA 1
ATOM 3903 C C . GLU A 1 494 ? -25.554 12.487 6.233 1.00 97.19 494 GLU A C 1
ATOM 3905 O O . GLU A 1 494 ? -26.692 12.450 5.748 1.00 97.19 494 GLU A O 1
ATOM 3910 N N . LYS A 1 495 ? -25.232 11.856 7.362 1.00 95.50 495 LYS A N 1
ATOM 3911 C CA . LYS A 1 495 ? -26.160 11.088 8.192 1.00 95.50 495 LYS A CA 1
ATOM 3912 C C . LYS A 1 495 ? -25.922 11.385 9.675 1.00 95.50 495 LYS A C 1
ATOM 3914 O O . LYS A 1 495 ? -24.772 11.597 10.068 1.00 95.50 495 LYS A O 1
ATOM 3919 N N . PRO A 1 496 ? -26.979 11.356 10.508 1.00 92.31 496 PRO A N 1
ATOM 3920 C CA . PRO A 1 496 ? -26.816 11.370 11.956 1.00 92.31 496 PRO A CA 1
ATOM 3921 C C . PRO A 1 496 ? -26.027 10.132 12.389 1.00 92.31 496 PRO A C 1
ATOM 3923 O O . PRO A 1 496 ? -26.336 9.030 11.936 1.00 92.31 496 PRO A O 1
ATOM 3926 N N . LEU A 1 497 ? -25.027 10.317 13.249 1.00 94.12 497 LEU A N 1
ATOM 3927 C CA . LEU A 1 497 ? -24.328 9.212 13.898 1.00 94.12 497 LEU A CA 1
ATOM 3928 C C . LEU A 1 497 ? -25.055 8.857 15.195 1.00 94.12 497 LEU A C 1
ATOM 3930 O O . LEU A 1 497 ? -25.328 9.749 16.000 1.00 94.12 497 LEU A O 1
ATOM 3934 N N . LEU A 1 498 ? -25.375 7.574 15.358 1.00 88.88 498 LEU A N 1
ATOM 3935 C CA . LEU A 1 498 ? -26.062 7.027 16.529 1.00 88.88 498 LEU A CA 1
ATOM 3936 C C . LEU A 1 498 ? -25.110 6.351 17.517 1.00 88.88 498 LEU A C 1
ATOM 3938 O O . LEU A 1 498 ? -24.132 5.701 17.063 1.00 88.88 498 LEU A O 1
#

Foldseek 3Di:
DVVVVVVCVVCVVVVVVVVVLQVCQFPPWPPDPLLSLLQVLLVCLVVDPQWDQDPVREIKGALFCAPPGGFHAAPQQQLLLLFLPCCFPPVVNVVSVLCLQLPQQADPQQAGDRGADVVGHHDDPPDAGALSRLLSSLLVLLLSCQQAVPLVSLVVRLVSSVSNLVSSCCQAVVVLQLFGAPFHHHPLRGTAHGGFQQSSLSNLSSLQSNVVSCVVVVHDNVSSVVSNVSSQCCQAPVQQPPQAGFGDHDQPPYPDHFVQPDADPVGHDDPVRSVLCVVLNDFAAAGQKLFLSRNVSVLSSLSSVHDDSYDLVRLLSSLVCQLVFQWDQACAVQDQPPCCLLAHGRAIAGFRIDNPPDDGRPHHHNRRSDGALLSLLSSLLSCLLSLVNVSSVVSSCSNQVCCPVPNHPSSWSDDSHTSRSSSSSSVSNQCSAWVFDAGQNVLETETEHSPAWIKRKGGGNFFIRIWTADPNAIETDTSDDDGRHPWYAYNNRTHDYD

pLDDT: mean 95.67, std 6.4, range [44.97, 98.94]

Sequence (498 aa):
MNEVATYWAKNYDELYKKSALFNAAFYHSTLPAEVIEAMAANLTILKSPTVMRQQDGRFWSFEGCSDNDGCCHGSCTHVWNYAQAVAHLFPSLERSLRHTEFCESQSAEGHQTFRANLPISPTKHDFHAAADGQLGGIMKVYREWRISGDNDWLTKIYPAAKRSLDFCIQAWDPRRRGQLEEPHHNTYDIEFWGPDGMCTSFYLGALKAMIEMSKFLNKEFADYQELLEKGRKRLENDLFNGEFFIQKVQVEGLNVSNPAEALSVGGKYSDEAKELLEKEGPKYQYGSGCLSDGILGVWIGAMCGLQDIADTAKVTAHLASVHKYNLKKDLSDHSNSQRPSYALGKEGGLLLCTWPRGGKPSLPFVYSDEVWTGIEYQAASHLMLAGKVKEGLEIVRTCRDRYNGRSRNPFNEYECGHWYARALASYGLMQGLTGVRFDAVEKVLYIDSKIGDFTSFFAWENGFGNVSLKNGQPQLKIAQGSIDVKKAVVSGKEKPLL

Secondary structure (DSSP, 8-state):
-HHHHHHHHHHHHHHHHHHHHHHHHHH---S-HHHHHHHHHHHGGGGSTTEEE-TTS-EEE-SEE-SSSEESSS--HHHHTS--SHHHHSHHHHHHHHHHHHTTTB-TTS-B-SS--SSS-PPP--SPPBHHHHHHHHHHHHHHHHHH--HHHHHHHHHHHHHHHHHHHHHH-TT-SSS--S-EE-TTSSEE-S-BHHHHHHHHHHHHHHHHHHHHTT---HHHHHHHHHHHHHHHHHSB-SSSB-B----SS-SSPPTTTSPBTTBSPPHHHHHHHHHH-SSSB-TT-EETTTTHHHHHHHHTT---SS-HHHHHHHHHHHHHHHEES-BTT---SS-GGGS-BT--EEBSEE-TTS---SSB-TTTT-B-HHHHHHHHHHHHHTT-HHHHHHHHHHHHHTTSSSSS-TT---SSSBS-GGGGGGGHHHHHHH--EEETTTTEEEE--SSSSEEEEEEETTEEEEEEEETTEEEEEEEES-----EEEETTEEE---

Radius of gyration: 22.22 Å; chains: 1; bounding box: 62×57×70 Å

=== Feature glossary ===
The record interleaves many kinds of information about one protein. Here is each kind framed as the question it answers.

Q: What does the local fold look like, residue by residue?
A: The Foldseek 3Di string encodes local tertiary geometry as a 20-letter alphabet — one character per residue — derived from the relative positions of nearby Cα atoms. Unlike the amino-acid sequence, 3Di is a direct function of the 3D structure, so two proteins with the same fold have similar 3Di strings even at low sequence identity.

Q: Which residues are in helices, strands, or loops?
A: The SS8 string is DSSP's per-residue secondary-structure call. α-helix (H) means an i→i+4 H-bond ladder; β-strand (E) means the residue participates in a β-sheet; 3₁₀ (G) and π (I) are tighter and wider helices; T/S are turns/bends; '-' is loop.

Q: How big and how compact is the whole molecule?
A: Radius of gyration (Rg) is the root-mean-square distance of Cα atoms from their centroid — a single number for overall size and compactness. A globular domain of N residues has Rg ≈ 2.2·N^0.38 Å; an extended or disordered chain has a much larger Rg. The Cα contact count is the number of residue pairs whose Cα atoms are within 8 Å and are more than four positions apart in sequence — a standard proxy for tertiary packing density. The bounding box is the smallest axis-aligned box enclosing all Cα atoms.

Q: Where is each backbone atom in 3D?
A: Structure coordinates are given as an mmCIF _atom_site loop: one row per atom with element, residue name, chain id, sequence number, and x/y/z position in Å. Only the four main-chain atoms per residue are included here; side chains are omitted to keep the record compact.

Q: What is the amino-acid chain?
A: Primary structure: the covalent order of the twenty standard amino acids along the backbone. Two proteins with the same sequence will (almost always) fold to the same structure; two with 30% identity often share a fold but not the details.

Q: What if only a Cα trace is available?
A: Three-state secondary structure (P-SEA) collapses the eight DSSP classes into helix (a), strand (b), and coil (c). P-SEA assigns these from Cα geometry alone — distances and angles — without requiring backbone oxygens, so it works on any Cα trace.

Q: What family and function is it annotated with?
A: Database cross-references. InterPro integrates a dozen domain/family signature databases into unified entries with residue-range hits. GO terms attach function/process/location labels with evidence codes. CATH codes position the fold in a four-level structural taxonomy. Organism is the NCBI-taxonomy species name.

Q: How confident is the AlphaFold model at each residue?
A: pLDDT is the predicted lDDT-Cα score: AlphaFold's confidence that the local environment of each residue (all inter-atomic distances within 15 Å) is correctly placed. It is a per-residue number between 0 and 100, with higher meaning more reliable.

Q: How mobile is each atom in the crystal?
A: B-factor (Debye–Waller factor) reflects atomic displacement in the crystal lattice. It is an experimental observable (units Å²), not a prediction; low values mean the atom is pinned down, high values mean it moves or is heterogeneous across the crystal.

Q: Which residues are buried vs exposed?
A: SASA measures how much of the protein is reachable by solvent. It is computed by rolling a water-sized probe over the atomic surface and summing the exposed area (Å²). Per-residue SASA distinguishes core (buried, low SASA) from surface (exposed, high SASA) residues; total SASA is a whole-molecule size measure.

Q: What do the diagnostic plots show?
A: Plot images: a contact map (which residues are close in 3D, as an N×N binary image), a Ramachandran scatter (backbone torsion angles, revealing secondary-structure composition at a glance), and — for AlphaFold structures — a PAE heatmap (pairwise prediction confidence).

Q: What known structures does this most resemble?
A: The Foldseek neighbor list gives the closest experimentally determined structures in the PDB, ranked by structural alignment. TM-score near 1 means near-identical fold; near 0.3 means only rough topology match. This is how one finds what a novel AlphaFold prediction most resembles in the solved-structure universe.

Q: Are the domains correctly placed relative to each other?
A: Predicted aligned error is AlphaFold's pairwise confidence. Unlike pLDDT (per-residue), PAE is per-residue-pair and captures whether two parts of the structure are correctly placed relative to each other. Units are ångströms of expected positional error.

Q: What do the rendered images show?
A: Structure images are PyMOL renders from six orthogonal camera directions. Cartoon representation draws helices as coils and strands as arrows; sticks shows the backbone as bonds; surface shows the solvent-excluded envelope. Rainbow coloring maps sequence position to hue (blue→red, N→C); chain coloring assigns a distinct color per polypeptide.

Q: What are the backbone torsion angles?
A: φ (phi) and ψ (psi) are the two rotatable backbone dihedrals per residue: φ is the C(i-1)–N–Cα–C torsion, ψ is the N–Cα–C–N(i+1) torsion, both in degrees on (−180°, 180°]. α-helical residues cluster near (−60°, −45°); β-strand residues near (−120°, +130°). A Ramachandran plot is simply a scatter of (φ, ψ) for every residue.